Protein AF-A0A382B038-F1 (afdb_monomer_lite)

Sequence (740 aa):
ALDKLSSPEQSLIELYKKMKPGDPPTLEAAHLMLQNFFFKRERYSLSKVGRLKLNEKLILDDPLDNTVLTEEDILKTVKYLLELKGGHPNRMIDDIDHLGNRRVRSVGELLETQFRIGLVRMERTIKERMSLQDSETMMLHDIVNAKPVAGAIHEFFGSSQLSQFMDQTNPLSEITHKRRLSALGPGGLTRERAGFDVRDVHSSHYGRICPIETPEGPNIGLIASLATFGRVNEFGFIETPYLKVENGRVSKKVEYLTAIEEEKFSIAQANAVLDKKKAFVNDFITSRVGSEFSMVLKENIDYIDISPRQLVSVAAAMIPFLEHDDANRALMGSNMQRQGVPLVKPKAPLVGTGMEHQVAMDSGSCVVATRSGIVDNVDAGRVVIQADVDLSSEDSIVPANVDIYHLIKYRRSNQNTCINQRPIVKIGDRIEAGDVIADGSCTENGELALGQNINIAFMPWRGYNFEDSIMVSQRLLHEDSFTSVHIDVFDTVARDTKLGKEEITRDIPNVSEDALKNLDDSGIIAVGTSVKSHDILVGKVTPKGESQLNPEEKLLRAIFGEKAGDVRDTSLRVPQGVDGVVTDVVVFNREGVERDERTRQIEQELLARYEKDHYDEMRIVHSNLVNRILSVAEKKPLSADVLSLQGEVLASKGTKISQEVLQEIPLKSTDGIQVKDKSINLKVGTFVRNALQQMYLLENVYQDRCEKVSKGDDLPPGVIRMIKVYIAIKRKLSVGDKMA

Secondary structure (DSSP, 8-state):
---S--SHHHHHHHHHHHHSTTSPP-HHHHHHHHIIIII-TTT---HHHHHHHHHHHHT----TT--S--HHHHHHHHHHHHHHHTT-TT--PPPSSSTTT--PPPHHHHHHHHHHHHHHHHHHHHHHHHHHS-TTS--HHHH---HHHHHHHHHHHHH-TTSPPP--SSHHHHHHHHTEEESBSTTSB-TTT--SGGGS--GGGTTTB-SS---SSTTTTTEEEB-SS-EE-TTS-EEEEEEEEETTEEEEEEEEEEHHHHTTSEEE-TT--B-TTSBBSSSEEEEEETTEEEEEEGGG--EEES-GGGGS-TTGGGSTTGGGS-HHHHHHHHHHHTTPPPBSS-B--SS--S-HHHHHHHTT-SEE-SS-EEEEEE-SSEEEEEE---TT---S-PPPSEEEEEPP-SEEPTTSBEE--EE---TT-EE-TT-EEEE-TTEETTEE--B-------S--TTTT-TT-----HHHHHTTTT-EEEEEEEEEEEEEETTEE-EE-S--TT--HHHHTTB-TTSBBPTT-EE-TT-EEE-EEEEPP-----HHHHHHHHHH-----SEEE--EEPPTT--EEEEEEEEEEBTTSPPPHHHHHHHHHHHHHHHHHHHHHHHHHHHHHHHHHHHHHTTPBBSSPEEPTTS-EEE-TTPBP-HHHHHHS-GGGGGG--BS-HHHHHHHHHHHHHHHHHHHHHHHHHHHHHHHHHSPB---TTEEEEEEEEEEEEEPP-TT----

Radius of gyration: 35.58 Å; chains: 1; bounding box: 91×99×88 Å

Organism: NCBI:txid408172

InterPro domains:
  IPR007120 DNA-directed RNA polymerase, subunit 2, hybrid-binding domain [PF00562] (368-740)
  IPR007642 RNA polymerase Rpb2, domain 2 [PF04561] (7-105)
  IPR007645 RNA polymerase Rpb2, domain 3 [PF04565] (164-232)
  IPR010243 DNA-directed RNA polymerase beta subunit, bacterial-type [TIGR02013] (3-740)
  IPR014724 RNA polymerase Rpb2, OB-fold [G3DSA:2.40.50.150] (487-593)
  IPR014724 RNA polymerase Rpb2, OB-fold [G3DSA:2.40.50.150] (705-732)
  IPR015712 DNA-directed RNA polymerase, subunit 2 [PTHR20856] (251-740)
  IPR019462 DNA-directed RNA polymerase, beta subunit, external 1 domain [PF10385] (242-307)
  IPR037033 DNA-directed RNA polymerase, subunit 2, hybrid-binding domain superfamily [G3DSA:2.40.270.10] (452-486)
  IPR037034 RNA polymerase Rpb2, domain 2 superfamily [G3DSA:3.90.1110.10] (7-97)
  IPR042107 DNA-directed RNA polymerase, beta subunit, external 1 domain superfamily [G3DSA:2.30.150.10] (243-309)

pLDDT: mean 88.07, std 8.44, range [48.69, 96.62]

Foldseek 3Di:
DDDPDDDPQVVLQVVCCVVDVPDRDDSVVSVVVVCQPFPDPVRFFCQLLNVVVLCVQLVHPDDSVRGGDDPVSVVSVVVLVVCVVVVPVVHDDDDCLALVNDFADDPVNVLVVLLVVLVVVLVVQLVVVVVVDDPPPDDPVVSGDCVSNVVSNCCCCPPFPLNDAQLVQDLLSRVQNVQKDAQDGVVGDDLVRDDPVQLDDALNLFLFWAPQADDPDSCRSRMTGGAPQWDADPSRGIWGWWFFDDQQATDPDIDTDGLVRQLCFKEAEPPFDADPRRGGPDQWGFTDHRSDTDTDGSRRHTTYHPDPSSRHHLLLLFDPPSVVDDSNVSNVNSVVLSNQHFAPDFDFDPDTRVSQLVSQLVSPQFDFAQAWFFFADDDQFKTKGQHDFPPPDPDPAGPQRIDIGGWDDQDQDPVQFGKGKGAPDDHGDTDHGGATGIGITCDDRSGRGRFDDDDDDPDDDPCCPPPPHDDDDCVCLVVLRRKTKGKDKDKDFWFQDPQGTKAWALPAPPDDPVLSVQADRRQAGDAFDKDAFFRFHIWIKDFADDDPDDPVVVVVCVVVVDPPDGIHTPTDTHHHPDTFGFHDKDKAFAPPDDDDPVLVVVLVVVLVVLVVVLVVSLVSLLVVLLVQLCVLQAQFFFQAFQADPVGDGLDHGGDGRDSVSSVSDDLVRQCSGAGPDPVSRVVNNVSSVNSVVNNVVSVVVSVVSSVVSVDGDDDDPRTRMMMMIMGMDIDGDDPPDDDD

Structure (mmCIF, N/CA/C/O backbone):
data_AF-A0A382B038-F1
#
_entry.id   AF-A0A382B038-F1
#
loop_
_atom_site.group_PDB
_atom_site.id
_atom_site.type_symbol
_atom_site.label_atom_id
_atom_site.label_alt_id
_atom_site.label_comp_id
_atom_site.label_asym_id
_atom_site.label_entity_id
_atom_site.label_seq_id
_atom_site.pdbx_PDB_ins_code
_atom_site.Cartn_x
_atom_site.Cartn_y
_atom_site.Cartn_z
_atom_site.occupancy
_atom_site.B_iso_or_equiv
_atom_site.auth_seq_id
_atom_site.auth_comp_id
_atom_site.auth_asym_id
_atom_site.auth_atom_id
_atom_site.pdbx_PDB_model_num
ATOM 1 N N . ALA A 1 1 ? 46.127 15.800 -33.657 1.00 51.88 1 ALA A N 1
ATOM 2 C CA . ALA A 1 1 ? 47.289 16.529 -33.110 1.00 51.88 1 ALA A CA 1
ATOM 3 C C . ALA A 1 1 ? 47.924 15.644 -32.049 1.00 51.88 1 ALA A C 1
ATOM 5 O O . ALA A 1 1 ? 47.170 15.055 -31.286 1.00 51.88 1 ALA A O 1
ATOM 6 N N . LEU A 1 2 ? 49.251 15.488 -32.051 1.00 66.38 2 LEU A N 1
ATOM 7 C CA . LEU A 1 2 ? 49.958 14.821 -30.952 1.00 66.38 2 LEU A CA 1
ATOM 8 C C . LEU A 1 2 ? 49.808 15.665 -29.681 1.00 66.38 2 LEU A C 1
ATOM 10 O O . LEU A 1 2 ? 49.820 16.897 -29.763 1.00 66.38 2 LEU A O 1
ATOM 14 N N . ASP A 1 3 ? 49.612 15.003 -28.542 1.00 80.12 3 ASP A N 1
ATOM 15 C CA . ASP A 1 3 ? 49.552 15.673 -27.245 1.00 80.12 3 ASP A CA 1
ATOM 16 C C . ASP A 1 3 ? 50.893 16.374 -26.959 1.00 80.12 3 ASP A C 1
ATOM 18 O O . ASP A 1 3 ? 51.958 15.873 -27.322 1.00 80.12 3 ASP A O 1
ATOM 22 N N . LYS A 1 4 ? 50.836 17.573 -26.372 1.00 82.94 4 LYS A N 1
ATOM 23 C CA . LYS A 1 4 ? 52.011 18.415 -26.088 1.00 82.94 4 LYS A CA 1
ATOM 24 C C . LYS A 1 4 ? 52.687 18.048 -24.765 1.00 82.94 4 LYS A C 1
ATOM 26 O O . LYS A 1 4 ? 53.779 18.541 -24.494 1.00 82.94 4 LYS A O 1
ATOM 31 N N . LEU A 1 5 ? 52.026 17.243 -23.937 1.00 86.69 5 LEU A N 1
ATOM 32 C CA . LEU A 1 5 ? 52.517 16.807 -22.635 1.00 86.69 5 LEU A CA 1
ATOM 33 C C . LEU A 1 5 ? 53.416 15.578 -22.801 1.00 86.69 5 LEU A C 1
ATOM 35 O O . LEU A 1 5 ? 53.019 14.592 -23.415 1.00 86.69 5 LEU A O 1
ATOM 39 N N . SER A 1 6 ? 54.630 15.638 -22.250 1.00 83.56 6 SER A N 1
ATOM 40 C CA . SER A 1 6 ? 55.642 14.584 -22.420 1.00 83.56 6 SER A CA 1
ATOM 41 C C . SER A 1 6 ? 55.994 13.836 -21.133 1.00 83.56 6 SER A C 1
ATOM 43 O O . SER A 1 6 ? 56.732 12.857 -21.200 1.00 83.56 6 SER A O 1
ATOM 45 N N . SER A 1 7 ? 55.499 14.270 -19.965 1.00 89.06 7 SER A N 1
ATOM 46 C CA . SER A 1 7 ? 55.712 13.562 -18.695 1.00 89.06 7 SER A CA 1
ATOM 47 C C . SER A 1 7 ? 54.411 13.310 -17.910 1.00 89.06 7 SER A C 1
ATOM 49 O O . SER A 1 7 ? 53.470 14.114 -17.984 1.00 89.06 7 SER A O 1
ATOM 51 N N . PRO A 1 8 ? 54.342 12.217 -17.118 1.00 86.38 8 PRO A N 1
ATOM 52 C CA . PRO A 1 8 ? 53.202 11.940 -16.236 1.00 86.38 8 PRO A CA 1
ATOM 53 C C . PRO A 1 8 ? 52.951 13.066 -15.225 1.00 86.38 8 PRO A C 1
ATOM 55 O O . PRO A 1 8 ? 51.812 13.457 -14.986 1.00 86.38 8 PRO A O 1
ATOM 58 N N . GLU A 1 9 ? 54.021 13.645 -14.683 1.00 88.25 9 GLU A N 1
ATOM 59 C CA . GLU A 1 9 ? 53.978 14.756 -13.727 1.00 88.25 9 GLU A CA 1
ATOM 60 C C . GLU A 1 9 ? 53.338 16.014 -14.325 1.00 88.25 9 GLU A C 1
ATOM 62 O O . GLU A 1 9 ? 52.449 16.617 -13.720 1.00 88.25 9 GLU A O 1
ATOM 67 N N . GLN A 1 10 ? 53.737 16.381 -15.549 1.00 87.81 10 GLN A N 1
ATOM 68 C CA . GLN A 1 10 ? 53.129 17.494 -16.279 1.00 87.81 10 GLN A CA 1
ATOM 69 C C . GLN A 1 10 ? 51.644 17.231 -16.548 1.00 87.81 10 GLN A C 1
ATOM 71 O O . GLN A 1 10 ? 50.829 18.143 -16.427 1.00 87.81 10 GLN A O 1
ATOM 76 N N . SER A 1 11 ? 51.285 15.980 -16.847 1.00 89.50 11 SER A N 1
ATOM 77 C CA . SER A 1 11 ? 49.898 15.570 -17.095 1.00 89.50 11 SER A CA 1
ATOM 78 C C . SER A 1 11 ? 49.026 15.679 -15.842 1.00 89.50 11 SER A C 1
ATOM 80 O O . SER A 1 11 ? 47.908 16.190 -15.913 1.00 89.50 11 SER A O 1
ATOM 82 N N . LEU A 1 12 ? 49.547 15.277 -14.678 1.00 88.62 12 LEU A N 1
ATOM 83 C CA . LEU A 1 12 ? 48.864 15.422 -13.387 1.00 88.62 12 LEU A CA 1
ATOM 84 C C . LEU A 1 12 ? 48.658 16.893 -13.009 1.00 88.62 12 LEU A C 1
ATOM 86 O O . LEU A 1 12 ? 47.565 17.273 -12.585 1.00 88.62 12 LEU A O 1
ATOM 90 N N . ILE A 1 13 ? 49.683 17.731 -13.194 1.00 88.75 13 ILE A N 1
ATOM 91 C CA . ILE A 1 13 ? 49.594 19.178 -12.951 1.00 88.75 13 ILE A CA 1
ATOM 92 C C . ILE A 1 13 ? 48.533 19.809 -13.856 1.00 88.75 13 ILE A C 1
ATOM 94 O O . ILE A 1 13 ? 47.727 20.618 -13.393 1.00 88.75 13 ILE A O 1
ATOM 98 N N . GLU A 1 14 ? 48.511 19.441 -15.135 1.00 88.75 14 GLU A N 1
ATOM 99 C CA . GLU A 1 14 ? 47.555 19.989 -16.095 1.00 88.75 14 GLU A CA 1
ATOM 100 C C . GLU A 1 14 ? 46.116 19.540 -15.794 1.00 88.75 14 GLU A C 1
ATOM 102 O O . GLU A 1 14 ? 45.187 20.348 -15.863 1.00 88.75 14 GLU A O 1
ATOM 107 N N . LEU A 1 15 ? 45.924 18.284 -15.372 1.00 88.94 15 LEU A N 1
ATOM 108 C CA . LEU A 1 15 ? 44.636 17.790 -14.883 1.00 88.94 15 LEU A CA 1
ATOM 109 C C . LEU A 1 15 ? 44.166 18.574 -13.648 1.00 88.94 15 LEU A C 1
ATOM 111 O O . LEU A 1 15 ? 43.007 18.987 -13.590 1.00 88.94 15 LEU A O 1
ATOM 115 N N . TYR A 1 16 ? 45.057 18.821 -12.683 1.00 90.12 16 TYR A N 1
ATOM 116 C CA . TYR A 1 16 ? 44.735 19.590 -11.478 1.00 90.12 16 TYR A CA 1
ATOM 117 C C . TYR A 1 16 ? 44.312 21.023 -11.808 1.00 90.12 16 TYR A C 1
ATOM 119 O O . TYR A 1 16 ? 43.268 21.471 -11.336 1.00 90.12 16 TYR A O 1
ATOM 127 N N . LYS A 1 17 ? 45.055 21.716 -12.682 1.00 89.94 17 LYS A N 1
ATOM 128 C CA . LYS A 1 17 ? 44.706 23.073 -13.139 1.00 89.94 17 LYS A CA 1
ATOM 129 C C . LYS A 1 17 ? 43.328 23.136 -13.797 1.00 89.94 17 LYS A C 1
ATOM 131 O O . LYS A 1 17 ? 42.605 24.106 -13.593 1.00 89.94 17 LYS A O 1
ATOM 136 N N . LYS A 1 18 ? 42.959 22.116 -14.584 1.00 90.12 18 LYS A N 1
ATOM 137 C CA . LYS A 1 18 ? 41.641 22.044 -15.235 1.00 90.12 18 LYS A CA 1
ATOM 138 C C . LYS A 1 18 ? 40.506 21.818 -14.241 1.00 90.12 18 LYS A C 1
ATOM 140 O O . LYS A 1 18 ? 39.452 22.425 -14.390 1.00 90.12 18 LYS A O 1
ATOM 145 N N . MET A 1 19 ? 40.713 20.959 -13.244 1.00 89.94 19 MET A N 1
ATOM 146 C CA . MET A 1 19 ? 39.689 20.655 -12.239 1.00 89.94 19 MET A CA 1
ATOM 147 C C . MET A 1 19 ? 39.525 21.771 -11.203 1.00 89.94 19 MET A C 1
ATOM 149 O O . MET A 1 19 ? 38.419 21.992 -10.714 1.00 89.94 19 MET A O 1
ATOM 153 N N . LYS A 1 20 ? 40.613 22.469 -10.863 1.00 89.44 20 LYS A N 1
ATOM 154 C CA . LYS A 1 20 ? 40.639 23.561 -9.885 1.00 89.44 20 LYS A CA 1
ATOM 155 C C . LYS A 1 20 ? 41.299 24.810 -10.476 1.00 89.44 20 LYS A C 1
ATOM 157 O O . LYS A 1 20 ? 42.463 25.094 -10.182 1.00 89.44 20 LYS A O 1
ATOM 162 N N . PRO A 1 21 ? 40.570 25.567 -11.313 1.00 87.12 21 PRO A N 1
ATOM 163 C CA . PRO A 1 21 ? 41.099 26.788 -11.899 1.00 87.12 21 PRO A CA 1
ATOM 164 C C . PRO A 1 21 ? 41.289 27.848 -10.804 1.00 87.12 21 PRO A C 1
ATOM 166 O O . PRO A 1 21 ? 40.319 28.409 -10.304 1.00 87.12 21 PRO A O 1
ATOM 169 N N . GLY A 1 22 ? 42.541 28.111 -10.420 1.00 84.19 22 GLY A N 1
ATOM 170 C CA . GLY A 1 22 ? 42.907 29.158 -9.454 1.00 84.19 22 GLY A CA 1
ATOM 171 C C . GLY A 1 22 ? 43.809 28.694 -8.309 1.00 84.19 22 GLY A C 1
ATOM 172 O O . GLY A 1 22 ? 44.551 29.510 -7.768 1.00 84.19 22 GLY A O 1
ATOM 173 N N . ASP A 1 23 ? 43.818 27.398 -7.990 1.00 87.69 23 ASP A N 1
ATOM 174 C CA . ASP A 1 23 ? 44.696 26.852 -6.949 1.00 87.69 23 ASP A CA 1
ATOM 175 C C . ASP A 1 23 ? 46.111 26.610 -7.514 1.00 87.69 23 ASP A C 1
ATOM 177 O O . ASP A 1 23 ? 46.241 26.050 -8.610 1.00 87.69 23 ASP A O 1
ATOM 181 N N . PRO A 1 24 ? 47.191 26.972 -6.791 1.00 87.50 24 PRO A N 1
ATOM 182 C CA . PRO A 1 24 ? 48.547 26.653 -7.224 1.00 87.50 24 PRO A CA 1
ATOM 183 C C . PRO A 1 24 ? 48.732 25.123 -7.264 1.00 87.50 24 PRO A C 1
ATOM 185 O O . PRO A 1 24 ? 48.542 24.458 -6.242 1.00 87.50 24 PRO A O 1
ATOM 188 N N . PRO A 1 25 ? 49.086 24.530 -8.420 1.00 86.75 25 PRO A N 1
ATOM 189 C CA . PRO A 1 25 ? 49.206 23.084 -8.538 1.00 86.75 25 PRO A CA 1
ATOM 190 C C . PRO A 1 25 ? 50.508 22.597 -7.896 1.00 86.75 25 PRO A C 1
ATOM 192 O O . PRO A 1 25 ? 51.597 22.985 -8.317 1.00 86.75 25 PRO A O 1
ATOM 195 N N . THR A 1 26 ? 50.405 21.692 -6.924 1.00 90.75 26 THR A N 1
ATOM 196 C CA . THR A 1 26 ? 51.536 20.887 -6.440 1.00 90.75 26 THR A CA 1
ATOM 197 C C . THR A 1 26 ? 51.365 19.439 -6.890 1.00 90.75 26 THR A C 1
ATOM 199 O O . THR A 1 26 ? 50.240 18.947 -7.012 1.00 90.75 26 THR A O 1
ATOM 202 N N . LEU A 1 27 ? 52.476 18.741 -7.147 1.00 88.81 27 LEU A N 1
ATOM 203 C CA . LEU A 1 27 ? 52.441 17.345 -7.602 1.00 88.81 27 LEU A CA 1
ATOM 204 C C . LEU A 1 27 ? 51.736 16.430 -6.596 1.00 88.81 27 LEU A C 1
ATOM 206 O O . LEU A 1 27 ? 50.905 15.612 -6.982 1.00 88.81 27 LEU A O 1
ATOM 210 N N . GLU A 1 28 ? 52.008 16.615 -5.305 1.00 90.19 28 GLU A N 1
ATOM 211 C CA . GLU A 1 28 ? 51.381 15.834 -4.236 1.00 90.19 28 GLU A CA 1
ATOM 212 C C . GLU A 1 28 ? 49.866 16.052 -4.172 1.00 90.19 28 GLU A C 1
ATOM 214 O O . GLU A 1 28 ? 49.105 15.085 -4.100 1.00 90.19 28 GLU A O 1
ATOM 219 N N . ALA A 1 29 ? 49.406 17.307 -4.262 1.00 89.19 29 ALA A N 1
ATOM 220 C CA . ALA A 1 29 ? 47.978 17.613 -4.257 1.00 89.19 29 ALA A CA 1
ATOM 221 C C . ALA A 1 29 ? 47.277 17.057 -5.504 1.00 89.19 29 ALA A C 1
ATOM 223 O O . ALA A 1 29 ? 46.175 16.514 -5.397 1.00 89.19 29 ALA A O 1
ATOM 224 N N . ALA A 1 30 ? 47.923 17.142 -6.671 1.00 89.56 30 ALA A N 1
ATOM 225 C CA . ALA A 1 30 ? 47.410 16.591 -7.921 1.00 89.56 30 ALA A CA 1
ATOM 226 C C . ALA A 1 30 ? 47.276 15.063 -7.868 1.00 89.56 30 ALA A C 1
ATOM 228 O O . ALA A 1 30 ? 46.224 14.521 -8.219 1.00 89.56 30 ALA A O 1
ATOM 229 N N . HIS A 1 31 ? 48.300 14.370 -7.363 1.00 90.06 31 HIS A N 1
ATOM 230 C CA . HIS A 1 31 ? 48.274 12.920 -7.199 1.00 90.06 31 HIS A CA 1
ATOM 231 C C . HIS A 1 31 ? 47.203 12.482 -6.189 1.00 90.06 31 HIS A C 1
ATOM 233 O O . HIS A 1 31 ? 46.397 11.594 -6.472 1.00 90.06 31 HIS A O 1
ATOM 239 N N . LEU A 1 32 ? 47.133 13.144 -5.028 1.00 90.31 32 LEU A N 1
ATOM 240 C CA . LEU A 1 32 ? 46.124 12.857 -4.009 1.00 90.31 32 LEU A CA 1
ATOM 241 C C . LEU A 1 32 ? 44.698 13.096 -4.528 1.00 90.31 32 LEU A C 1
ATOM 243 O O . LEU A 1 32 ? 43.793 12.325 -4.204 1.00 90.31 32 LEU A O 1
ATOM 247 N N . MET A 1 33 ? 44.490 14.137 -5.340 1.00 90.12 33 MET A N 1
ATOM 248 C CA . MET A 1 33 ? 43.200 14.420 -5.972 1.00 90.12 33 MET A CA 1
ATOM 249 C C . MET A 1 33 ? 42.769 13.274 -6.892 1.00 90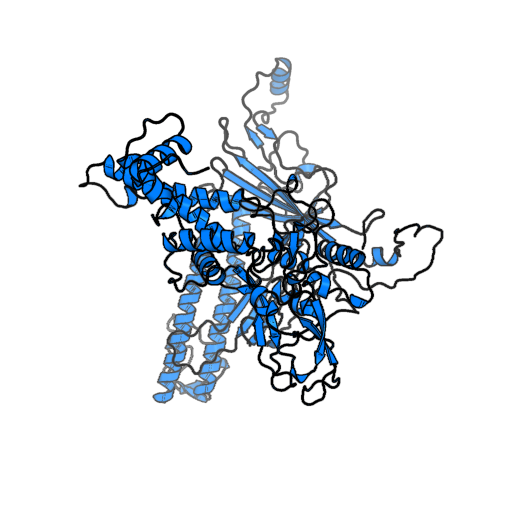.12 33 MET A C 1
ATOM 251 O O . MET A 1 33 ? 41.645 12.793 -6.758 1.00 90.12 33 MET A O 1
ATOM 255 N N . LEU A 1 34 ? 43.660 12.805 -7.773 1.00 90.00 34 LEU A N 1
ATOM 256 C CA . LEU A 1 34 ? 43.363 11.697 -8.684 1.00 90.00 34 LEU A CA 1
ATOM 257 C C . LEU A 1 34 ? 43.032 10.407 -7.916 1.00 90.00 34 LEU A C 1
ATOM 259 O O . LEU A 1 34 ? 42.024 9.760 -8.198 1.00 90.00 34 LEU A O 1
ATOM 263 N N . GLN A 1 35 ? 43.833 10.079 -6.897 1.00 90.44 35 GLN A N 1
ATOM 264 C CA . GLN A 1 35 ? 43.592 8.931 -6.016 1.00 90.44 35 GLN A CA 1
ATOM 265 C C . GLN A 1 35 ? 42.214 9.006 -5.346 1.00 90.44 35 GLN A C 1
ATOM 267 O O . GLN A 1 35 ? 41.464 8.031 -5.336 1.00 90.44 35 GLN A O 1
ATOM 272 N N . ASN A 1 36 ? 41.841 10.181 -4.835 1.00 89.69 36 ASN A N 1
ATOM 273 C CA . ASN A 1 36 ? 40.545 10.393 -4.195 1.00 89.69 36 ASN A CA 1
ATOM 274 C C . ASN A 1 36 ? 39.357 10.321 -5.172 1.00 89.69 36 ASN A C 1
ATOM 276 O O . ASN A 1 36 ? 38.249 10.059 -4.719 1.00 89.69 36 ASN A O 1
ATOM 280 N N . PHE A 1 37 ? 39.547 10.573 -6.470 1.00 89.00 37 PHE A N 1
ATOM 281 C CA . PHE A 1 37 ? 38.449 10.561 -7.441 1.00 89.00 37 PHE A CA 1
ATOM 282 C C . PHE A 1 37 ? 38.021 9.165 -7.872 1.00 89.00 37 PHE A C 1
ATOM 284 O O . PHE A 1 37 ? 36.823 8.945 -8.016 1.00 89.00 37 PHE A O 1
ATOM 291 N N . PHE A 1 38 ? 38.963 8.242 -8.079 1.00 90.75 38 PHE A N 1
ATOM 292 C CA . PHE A 1 38 ? 38.651 6.958 -8.725 1.00 90.75 38 PHE A CA 1
ATOM 293 C C . PHE A 1 38 ? 39.125 5.729 -7.947 1.00 90.75 38 PHE A C 1
ATOM 295 O O . PHE A 1 38 ? 38.506 4.670 -8.048 1.00 90.75 38 PHE A O 1
ATOM 302 N N . PHE A 1 39 ? 40.188 5.869 -7.149 1.00 90.81 39 PHE A N 1
ATOM 303 C CA . PHE A 1 39 ? 40.919 4.732 -6.579 1.00 90.81 39 PHE A CA 1
ATOM 304 C C . PHE A 1 39 ? 40.697 4.549 -5.069 1.00 90.81 39 PHE A C 1
ATOM 306 O O . PHE A 1 39 ? 40.986 3.485 -4.525 1.00 90.81 39 PHE A O 1
ATOM 313 N N . LYS A 1 40 ? 40.140 5.547 -4.367 1.00 89.50 40 LYS A N 1
ATOM 314 C CA . LYS A 1 40 ? 39.804 5.436 -2.937 1.00 89.50 40 LYS A CA 1
ATOM 315 C C . LYS A 1 40 ? 38.343 5.076 -2.687 1.00 89.50 40 LYS A C 1
ATOM 317 O O . LYS A 1 40 ? 37.436 5.858 -2.971 1.00 89.50 40 LYS A O 1
ATOM 322 N N . ARG A 1 41 ? 38.139 3.953 -1.993 1.00 87.00 41 ARG A N 1
ATOM 323 C CA . ARG A 1 41 ? 36.823 3.401 -1.618 1.00 87.00 41 ARG A CA 1
ATOM 324 C C . ARG A 1 41 ? 35.955 4.338 -0.767 1.00 87.00 41 ARG A C 1
ATOM 326 O O . ARG A 1 41 ? 34.734 4.283 -0.849 1.00 87.00 41 ARG A O 1
ATOM 333 N N . GLU A 1 42 ? 36.567 5.203 0.038 1.00 85.00 42 GLU A N 1
ATOM 334 C CA . GLU A 1 42 ? 35.853 6.175 0.886 1.00 85.00 42 GLU A CA 1
ATOM 335 C C . GLU A 1 42 ? 35.148 7.278 0.082 1.00 85.00 42 GLU A C 1
ATOM 337 O O . GLU A 1 42 ? 34.210 7.908 0.567 1.00 85.00 42 GLU A O 1
ATOM 342 N N . ARG A 1 43 ? 35.634 7.556 -1.134 1.00 85.12 43 ARG A N 1
ATOM 343 C CA . ARG A 1 43 ? 35.187 8.678 -1.972 1.00 85.12 43 ARG A CA 1
ATOM 344 C C . ARG A 1 43 ? 34.524 8.225 -3.266 1.00 85.12 43 ARG A C 1
ATOM 346 O O . ARG A 1 43 ? 33.695 8.960 -3.793 1.00 85.12 43 ARG A O 1
ATOM 353 N N . TYR A 1 44 ? 34.864 7.034 -3.748 1.00 89.94 44 TYR A N 1
ATOM 354 C CA . TYR A 1 44 ? 34.367 6.487 -4.998 1.00 89.94 44 TYR A CA 1
ATOM 355 C C . TYR A 1 44 ? 33.924 5.033 -4.828 1.00 89.94 44 TYR A C 1
ATOM 357 O O . TYR A 1 44 ? 34.615 4.219 -4.214 1.00 89.94 44 TYR A O 1
ATOM 365 N N . SER A 1 45 ? 32.762 4.701 -5.390 1.00 89.38 45 SER A N 1
ATOM 366 C CA . SER A 1 45 ? 32.267 3.329 -5.445 1.00 89.38 45 SER A CA 1
ATOM 367 C C . SER A 1 45 ? 31.387 3.130 -6.675 1.00 89.38 45 SER A C 1
ATOM 369 O O . SER A 1 45 ? 30.373 3.806 -6.829 1.00 89.38 45 SER A O 1
ATOM 371 N N . LEU A 1 46 ? 31.740 2.151 -7.509 1.00 89.75 46 LEU A N 1
ATOM 372 C CA . LEU A 1 46 ? 30.904 1.635 -8.596 1.00 89.75 46 LEU A CA 1
ATOM 373 C C . LEU A 1 46 ? 29.660 0.902 -8.081 1.00 89.75 46 LEU A C 1
ATOM 375 O O . LEU A 1 46 ? 28.725 0.675 -8.845 1.00 89.75 46 LEU A O 1
ATOM 379 N N . SER A 1 47 ? 29.640 0.514 -6.799 1.00 89.31 47 SER A N 1
ATOM 380 C CA . SER A 1 47 ? 28.799 -0.559 -6.249 1.00 89.31 47 SER A CA 1
ATOM 381 C C . SER A 1 47 ? 29.044 -1.921 -6.921 1.00 89.31 47 SER A C 1
ATOM 383 O O . SER A 1 47 ? 29.687 -2.015 -7.968 1.00 89.31 47 SER A O 1
ATOM 385 N N . LYS A 1 48 ? 28.511 -2.998 -6.330 1.00 90.62 48 LYS A N 1
ATOM 386 C CA . LYS A 1 48 ? 28.603 -4.349 -6.913 1.00 90.62 48 LYS A CA 1
ATOM 387 C C . LYS A 1 48 ? 27.963 -4.420 -8.303 1.00 90.62 48 LYS A C 1
ATOM 389 O O . LYS A 1 48 ? 28.490 -5.078 -9.189 1.00 90.62 48 LYS A O 1
ATOM 394 N N . VAL A 1 49 ? 26.868 -3.684 -8.509 1.00 91.38 49 VAL A N 1
ATOM 395 C CA . VAL A 1 49 ? 26.135 -3.646 -9.785 1.00 91.38 49 VAL A CA 1
ATOM 396 C C . VAL A 1 49 ? 26.948 -2.955 -10.876 1.00 91.38 49 VAL A C 1
ATOM 398 O O . VAL A 1 49 ? 27.006 -3.448 -11.998 1.00 91.38 49 VAL A O 1
ATOM 401 N N . GLY A 1 50 ? 27.605 -1.834 -10.560 1.00 92.06 50 GLY A N 1
ATOM 402 C CA . GLY A 1 50 ? 28.452 -1.142 -11.533 1.00 92.06 50 GLY A CA 1
ATOM 403 C C . GLY A 1 50 ? 29.650 -1.994 -11.946 1.00 92.06 50 GLY A C 1
ATOM 404 O O . GLY A 1 50 ? 29.959 -2.061 -13.132 1.00 92.06 50 GLY A O 1
ATOM 405 N N . ARG A 1 51 ? 30.266 -2.709 -10.993 1.00 94.12 51 ARG A N 1
ATOM 406 C CA . ARG A 1 51 ? 31.342 -3.668 -11.283 1.00 94.12 51 ARG A CA 1
ATOM 407 C C . ARG A 1 51 ? 30.849 -4.836 -12.144 1.00 94.12 51 ARG A C 1
ATOM 409 O O . ARG A 1 51 ? 31.485 -5.129 -13.147 1.00 94.12 51 ARG A O 1
ATOM 416 N N . LEU A 1 52 ? 29.696 -5.431 -11.823 1.00 91.00 52 LEU A N 1
ATOM 417 C CA . LEU A 1 52 ? 29.070 -6.482 -12.638 1.00 91.00 52 LEU A CA 1
ATOM 418 C C . LEU A 1 52 ? 28.882 -6.025 -14.092 1.00 91.00 52 LEU A C 1
ATOM 420 O O . LEU A 1 52 ? 29.335 -6.693 -15.015 1.00 91.00 52 LEU A O 1
ATOM 424 N N . LYS A 1 53 ? 28.286 -4.844 -14.294 1.00 91.12 53 LYS A N 1
ATOM 425 C CA . LYS A 1 53 ? 28.050 -4.279 -15.630 1.00 91.12 53 LYS A CA 1
ATOM 426 C C . LYS A 1 53 ? 29.329 -4.006 -16.400 1.00 91.12 53 LYS A C 1
ATOM 428 O O . LYS A 1 53 ? 29.403 -4.301 -17.590 1.00 91.12 53 LYS A O 1
ATOM 433 N N . LEU A 1 54 ? 30.327 -3.438 -15.730 1.00 92.94 54 LEU A N 1
ATOM 434 C CA . LEU A 1 54 ? 31.618 -3.159 -16.340 1.00 92.94 54 LEU A CA 1
ATOM 435 C C . LEU A 1 54 ? 32.298 -4.459 -16.784 1.00 92.94 54 LEU A C 1
ATOM 437 O O . LEU A 1 54 ? 32.800 -4.538 -17.906 1.00 92.94 54 LEU A O 1
ATOM 441 N N . ASN A 1 55 ? 32.230 -5.488 -15.939 1.00 92.62 55 ASN A N 1
ATOM 442 C CA . ASN A 1 55 ? 32.794 -6.795 -16.225 1.00 92.62 55 ASN A CA 1
ATOM 443 C C . ASN A 1 55 ? 32.107 -7.489 -17.398 1.00 92.62 55 ASN A C 1
ATOM 445 O O . ASN A 1 55 ? 32.790 -7.952 -18.307 1.00 92.62 55 ASN A O 1
ATOM 449 N N . GLU A 1 56 ? 30.774 -7.509 -17.427 1.00 88.38 56 GLU A N 1
ATOM 450 C CA . GLU A 1 56 ? 30.010 -8.078 -18.542 1.00 88.38 56 GLU A CA 1
ATOM 451 C C . GLU A 1 56 ? 30.298 -7.344 -19.858 1.00 88.38 56 GLU A C 1
ATOM 453 O O . GLU A 1 56 ? 30.522 -7.973 -20.892 1.00 88.38 56 GLU A O 1
ATOM 458 N N . LYS A 1 57 ? 30.338 -6.005 -19.826 1.00 88.25 57 LYS A N 1
ATOM 459 C CA . LYS A 1 57 ? 30.506 -5.176 -21.027 1.00 88.25 57 LYS A CA 1
ATOM 460 C C . LYS A 1 57 ? 31.918 -5.251 -21.611 1.00 88.25 57 LYS A C 1
ATOM 462 O O . LYS A 1 57 ? 32.085 -5.311 -22.833 1.00 88.25 57 LYS A O 1
ATOM 467 N N . LEU A 1 58 ? 32.935 -5.215 -20.750 1.00 90.31 58 LEU A N 1
ATOM 468 C CA . LEU A 1 58 ? 34.347 -5.217 -21.146 1.00 90.31 58 LEU A CA 1
ATOM 469 C C . LEU A 1 58 ? 34.975 -6.614 -21.150 1.00 90.31 58 LEU A C 1
ATOM 471 O O . LEU A 1 58 ? 36.129 -6.744 -21.563 1.00 90.31 58 LEU A O 1
ATOM 475 N N . ILE A 1 59 ? 34.218 -7.640 -20.746 1.00 88.62 59 ILE A N 1
ATOM 476 C CA . ILE A 1 59 ? 34.671 -9.028 -20.614 1.00 88.62 59 ILE A CA 1
ATOM 477 C C . ILE A 1 59 ? 35.889 -9.073 -19.671 1.00 88.62 59 ILE A C 1
ATOM 479 O O . ILE A 1 59 ? 37.013 -9.405 -20.058 1.00 88.62 59 ILE A O 1
ATOM 483 N N . LEU A 1 60 ? 35.665 -8.627 -18.433 1.00 90.62 60 LEU A N 1
ATOM 484 C CA . LEU A 1 60 ? 36.625 -8.673 -17.324 1.00 90.62 60 LEU A CA 1
ATOM 485 C C . LEU A 1 60 ? 36.213 -9.750 -16.317 1.00 90.62 60 LEU A C 1
ATOM 487 O O . LEU A 1 60 ? 35.025 -9.997 -16.129 1.00 90.62 60 LEU A O 1
ATOM 491 N N . ASP A 1 61 ? 37.200 -10.331 -15.637 1.00 90.62 61 ASP A N 1
ATOM 492 C CA . ASP A 1 61 ? 37.019 -11.354 -14.593 1.00 90.62 61 ASP A CA 1
ATOM 493 C C . ASP A 1 61 ? 37.394 -10.809 -13.199 1.00 90.62 61 ASP A C 1
ATOM 495 O O . ASP A 1 61 ? 37.965 -11.493 -12.352 1.00 90.62 61 ASP A O 1
ATOM 499 N N . ASP A 1 62 ? 37.135 -9.518 -12.972 1.00 89.75 62 ASP A N 1
ATOM 500 C CA . ASP A 1 62 ? 37.427 -8.871 -11.693 1.00 89.75 62 ASP A CA 1
ATOM 501 C C . ASP A 1 62 ? 36.388 -9.244 -10.620 1.00 89.75 62 ASP A C 1
ATOM 503 O O . ASP A 1 62 ? 35.185 -9.240 -10.898 1.00 89.75 62 ASP A O 1
ATOM 507 N N . PRO A 1 63 ? 36.787 -9.467 -9.354 1.00 92.50 63 PRO A N 1
ATOM 508 C CA . PRO A 1 63 ? 35.838 -9.726 -8.276 1.00 92.50 63 PRO A CA 1
ATOM 509 C C . PRO A 1 63 ? 34.826 -8.586 -8.090 1.00 92.50 63 PRO A C 1
ATOM 511 O O . PRO A 1 63 ? 35.192 -7.409 -8.054 1.00 92.50 63 PRO A O 1
ATOM 514 N N . LEU A 1 64 ? 33.552 -8.927 -7.860 1.00 90.69 64 LEU A N 1
ATOM 515 C CA . LEU A 1 64 ? 32.470 -7.947 -7.658 1.00 90.69 64 LEU A CA 1
ATOM 516 C C . LEU A 1 64 ? 32.665 -7.042 -6.428 1.00 90.69 64 LEU A C 1
ATOM 518 O O . LEU A 1 64 ? 32.074 -5.964 -6.348 1.00 90.69 64 LEU A O 1
ATOM 522 N N . ASP A 1 65 ? 33.494 -7.463 -5.471 1.00 91.81 65 ASP A N 1
ATOM 523 C CA . ASP A 1 65 ? 33.831 -6.673 -4.284 1.00 91.81 65 ASP A CA 1
ATOM 524 C C . ASP A 1 65 ? 34.832 -5.543 -4.579 1.00 91.81 65 ASP A C 1
ATOM 526 O O . ASP A 1 65 ? 34.962 -4.608 -3.778 1.00 91.81 65 ASP A O 1
ATOM 530 N N . ASN A 1 66 ? 35.506 -5.576 -5.735 1.00 91.00 66 ASN A N 1
ATOM 531 C CA . ASN A 1 66 ? 36.359 -4.483 -6.179 1.00 91.00 66 ASN A CA 1
ATOM 532 C C . ASN A 1 66 ? 35.508 -3.329 -6.734 1.00 91.00 66 ASN A C 1
ATOM 534 O O . ASN A 1 66 ? 35.221 -3.239 -7.926 1.00 91.00 66 ASN A O 1
ATOM 538 N N . THR A 1 67 ? 35.075 -2.424 -5.855 1.00 90.75 67 THR A N 1
ATOM 539 C CA . THR A 1 67 ? 34.168 -1.328 -6.232 1.00 90.75 67 THR A CA 1
ATOM 540 C C . THR A 1 67 ? 34.868 -0.045 -6.686 1.00 90.75 67 THR A C 1
ATOM 542 O O . THR A 1 67 ? 34.186 0.954 -6.891 1.00 90.75 67 THR A O 1
ATOM 545 N N . VAL A 1 68 ? 36.197 -0.010 -6.779 1.00 93.81 68 VAL A N 1
ATOM 546 C CA . VAL A 1 68 ? 36.947 1.150 -7.302 1.00 93.81 68 VAL A CA 1
ATOM 547 C C . VAL A 1 68 ? 37.342 0.896 -8.750 1.00 93.81 68 VAL A C 1
ATOM 549 O O . VAL A 1 68 ? 37.372 -0.260 -9.156 1.00 93.81 68 VAL A O 1
ATOM 552 N N . LEU A 1 69 ? 37.617 1.941 -9.533 1.00 93.88 69 LEU A N 1
ATOM 553 C CA . LEU A 1 69 ? 38.126 1.759 -10.897 1.00 93.88 69 LEU A CA 1
ATOM 554 C C . LEU A 1 69 ? 39.570 1.248 -10.867 1.00 93.88 69 LEU A C 1
ATOM 556 O O . LEU A 1 69 ? 40.349 1.637 -9.999 1.00 93.88 69 LEU A O 1
ATOM 560 N N . THR A 1 70 ? 39.932 0.414 -11.836 1.00 92.19 70 THR A N 1
ATOM 561 C CA . THR A 1 70 ? 41.307 -0.036 -12.077 1.00 92.19 70 THR A CA 1
ATOM 562 C C . THR A 1 70 ? 41.879 0.639 -13.324 1.00 92.19 70 THR A C 1
ATOM 564 O O . THR A 1 70 ? 41.156 1.181 -14.162 1.00 92.19 70 THR A O 1
ATOM 567 N N . GLU A 1 71 ? 43.201 0.628 -13.470 1.00 91.19 71 GLU A N 1
ATOM 568 C CA . GLU A 1 71 ? 43.841 1.132 -14.692 1.00 91.19 71 GLU A CA 1
ATOM 569 C C . GLU A 1 71 ? 43.447 0.295 -15.922 1.00 91.19 71 GLU A C 1
ATOM 571 O O . GLU A 1 71 ? 43.260 0.838 -17.014 1.00 91.19 71 GLU A O 1
ATOM 576 N N . GLU A 1 72 ? 43.245 -1.016 -15.736 1.00 92.25 72 GLU A N 1
ATOM 577 C CA . GLU A 1 72 ? 42.779 -1.923 -16.787 1.00 92.25 72 GLU A CA 1
ATOM 578 C C . GLU A 1 72 ? 41.365 -1.564 -17.265 1.00 92.25 72 GLU A C 1
ATOM 580 O O . GLU A 1 72 ? 41.130 -1.540 -18.477 1.00 92.25 72 GLU A O 1
ATOM 585 N N . ASP A 1 73 ? 40.457 -1.201 -16.348 1.00 93.94 73 ASP A N 1
ATOM 586 C CA . ASP A 1 73 ? 39.102 -0.742 -16.683 1.00 93.94 73 ASP A CA 1
ATOM 587 C C . ASP A 1 73 ? 39.150 0.431 -17.670 1.00 93.94 73 ASP A C 1
ATOM 589 O O . ASP A 1 73 ? 38.449 0.446 -18.688 1.00 93.94 73 ASP A O 1
ATOM 593 N N . ILE A 1 74 ? 40.010 1.415 -17.389 1.00 93.19 74 ILE A N 1
ATOM 594 C CA . ILE A 1 74 ? 40.151 2.630 -18.197 1.00 93.19 74 ILE A CA 1
ATOM 595 C C . ILE A 1 74 ? 40.705 2.276 -19.580 1.00 93.19 74 ILE A C 1
ATOM 597 O O . ILE A 1 74 ? 40.147 2.696 -20.598 1.00 93.19 74 ILE A O 1
ATOM 601 N N . LEU A 1 75 ? 41.767 1.467 -19.639 1.00 94.31 75 LEU A N 1
ATOM 602 C CA . LEU A 1 75 ? 42.382 1.053 -20.901 1.00 94.31 75 LEU A CA 1
ATOM 603 C C . LEU A 1 75 ? 41.416 0.242 -21.774 1.00 94.31 75 LEU A C 1
ATOM 605 O O . LEU A 1 75 ? 41.295 0.519 -22.972 1.00 94.31 75 LEU A O 1
ATOM 609 N N . LYS A 1 76 ? 40.687 -0.722 -21.195 1.00 93.44 76 LYS A N 1
ATOM 610 C CA . LYS A 1 76 ? 39.682 -1.503 -21.933 1.00 93.44 76 LYS A CA 1
ATOM 611 C C . LYS A 1 76 ? 38.500 -0.653 -22.373 1.00 93.44 76 LYS A C 1
ATOM 613 O O . LYS A 1 76 ? 38.018 -0.856 -23.484 1.00 93.44 76 LYS A O 1
ATOM 618 N N . THR A 1 77 ? 38.082 0.328 -21.576 1.00 94.12 77 THR A N 1
ATOM 619 C CA . THR A 1 77 ? 37.034 1.279 -21.973 1.00 94.12 77 THR A CA 1
ATOM 620 C C . THR A 1 77 ? 37.464 2.088 -23.198 1.00 94.12 77 THR A C 1
ATOM 622 O O . THR A 1 77 ? 36.720 2.176 -24.175 1.00 94.12 77 THR A O 1
ATOM 625 N N . VAL A 1 78 ? 38.689 2.630 -23.203 1.00 94.56 78 VAL A N 1
ATOM 626 C CA . VAL A 1 78 ? 39.226 3.365 -24.363 1.00 94.56 78 VAL A CA 1
ATOM 627 C C . VAL A 1 78 ? 39.327 2.453 -25.586 1.00 94.56 78 VAL A C 1
ATOM 629 O O . VAL A 1 78 ? 38.919 2.849 -26.679 1.00 94.56 78 VAL A O 1
ATOM 632 N N . LYS A 1 79 ? 39.808 1.216 -25.413 1.00 93.31 79 LYS A N 1
ATOM 633 C CA . LYS A 1 79 ? 39.857 0.221 -26.491 1.00 93.31 79 LYS A CA 1
ATOM 634 C C . LYS A 1 79 ? 38.462 -0.082 -27.049 1.00 93.31 79 LYS A C 1
ATOM 636 O O . LYS A 1 79 ? 38.293 -0.041 -28.263 1.00 93.31 79 LYS A O 1
ATOM 641 N N . TYR A 1 80 ? 37.467 -0.310 -26.189 1.00 92.69 80 TYR A N 1
ATOM 642 C CA . TYR A 1 80 ? 36.076 -0.542 -26.590 1.00 92.69 80 TYR A CA 1
ATOM 643 C C . TYR A 1 80 ? 35.538 0.630 -27.421 1.00 92.69 80 TYR A C 1
ATOM 645 O O . TYR A 1 80 ? 34.942 0.417 -28.473 1.00 92.69 80 TYR A O 1
ATOM 653 N N . LEU A 1 81 ? 35.785 1.874 -26.994 1.00 93.56 81 LEU A N 1
ATOM 654 C CA . LEU A 1 81 ? 35.351 3.072 -27.721 1.00 93.56 81 LEU A CA 1
ATOM 655 C C . LEU A 1 81 ? 36.012 3.201 -29.101 1.00 93.56 81 LEU A C 1
ATOM 657 O O . LEU A 1 81 ? 35.349 3.580 -30.068 1.00 93.56 81 LEU A O 1
ATOM 661 N N . LEU A 1 82 ? 37.305 2.880 -29.211 1.00 93.12 82 LEU A N 1
ATOM 662 C CA . LEU A 1 82 ? 38.012 2.873 -30.494 1.00 93.12 82 LEU A CA 1
ATOM 663 C C . LEU A 1 82 ? 37.485 1.771 -31.423 1.00 93.12 82 LEU A C 1
ATOM 665 O O . LEU A 1 82 ? 37.280 2.036 -32.606 1.00 93.12 82 LEU A O 1
ATOM 669 N N . GLU A 1 83 ? 37.220 0.572 -30.898 1.00 92.69 83 GLU A N 1
ATOM 670 C CA . GLU A 1 83 ? 36.630 -0.540 -31.656 1.00 92.69 83 GLU A CA 1
ATOM 671 C C . GLU A 1 83 ? 35.212 -0.211 -32.144 1.00 92.69 83 GLU A C 1
ATOM 673 O O . GLU A 1 83 ? 34.879 -0.481 -33.299 1.00 92.69 83 GLU A O 1
ATOM 678 N N . LEU A 1 84 ? 34.400 0.421 -31.290 1.00 92.38 84 LEU A N 1
ATOM 679 C CA . LEU A 1 84 ? 33.054 0.886 -31.626 1.00 92.38 84 LEU A CA 1
ATOM 680 C C . LEU A 1 84 ? 33.103 1.924 -32.752 1.00 92.38 84 LEU A C 1
ATOM 682 O O . LEU A 1 84 ? 32.383 1.806 -33.740 1.00 92.38 84 LEU A O 1
ATOM 686 N N . LYS A 1 85 ? 34.006 2.908 -32.650 1.00 91.25 85 LYS A N 1
ATOM 687 C CA . LYS A 1 85 ? 34.227 3.899 -33.712 1.00 91.25 85 LYS A CA 1
ATOM 688 C C . LYS A 1 85 ? 34.735 3.257 -35.008 1.00 91.25 85 LYS A C 1
ATOM 690 O O . LYS A 1 85 ? 34.419 3.745 -36.089 1.00 91.25 85 LYS A O 1
ATOM 695 N N . GLY A 1 86 ? 35.522 2.188 -34.898 1.00 90.44 86 GLY A N 1
ATOM 696 C CA . GLY A 1 86 ? 36.014 1.397 -36.025 1.00 90.44 86 GLY A CA 1
ATOM 697 C C . GLY A 1 86 ? 34.952 0.521 -36.700 1.00 90.44 86 GLY A C 1
ATOM 698 O O . GLY A 1 86 ? 35.252 -0.069 -37.733 1.00 90.44 86 GLY A O 1
ATOM 699 N N . GLY A 1 87 ? 33.734 0.436 -36.151 1.00 88.31 87 GLY A N 1
ATOM 700 C CA . GLY A 1 87 ? 32.640 -0.355 -36.718 1.00 88.31 87 GLY A CA 1
ATOM 701 C C . GLY A 1 87 ? 32.815 -1.865 -36.546 1.00 88.31 87 GLY A C 1
ATOM 702 O O . GLY A 1 87 ? 32.355 -2.633 -37.389 1.00 88.31 87 GLY A O 1
ATOM 703 N N . HIS A 1 88 ? 33.506 -2.313 -35.491 1.00 86.88 88 HIS A N 1
ATOM 704 C CA . HIS A 1 88 ? 33.644 -3.744 -35.220 1.00 86.88 88 HIS A CA 1
ATOM 705 C C . HIS A 1 88 ? 32.267 -4.413 -35.032 1.00 86.88 88 HIS A C 1
ATOM 707 O O . HIS A 1 88 ? 31.480 -3.941 -34.213 1.00 86.88 88 HIS A O 1
ATOM 713 N N . PRO A 1 89 ? 31.991 -5.557 -35.692 1.00 79.38 89 PRO A N 1
ATOM 714 C CA . PRO A 1 89 ? 30.658 -6.173 -35.719 1.00 79.38 89 PRO A CA 1
ATOM 715 C C . PRO A 1 89 ? 30.159 -6.646 -34.347 1.00 79.38 89 PRO A C 1
ATOM 717 O O . PRO A 1 89 ? 28.959 -6.730 -34.123 1.00 79.38 89 PRO A O 1
ATOM 720 N N . ASN A 1 90 ? 31.070 -6.913 -33.407 1.00 77.75 90 ASN A N 1
ATOM 721 C CA . ASN A 1 90 ? 30.731 -7.375 -32.058 1.00 77.75 90 ASN A CA 1
ATOM 722 C C . ASN A 1 90 ? 30.504 -6.221 -31.065 1.00 77.75 90 ASN A C 1
ATOM 724 O O . ASN A 1 90 ? 30.340 -6.464 -29.869 1.00 77.75 90 ASN A O 1
ATOM 728 N N . ARG A 1 91 ? 30.583 -4.962 -31.514 1.00 82.75 91 ARG A N 1
ATOM 729 C CA . ARG A 1 91 ? 30.438 -3.777 -30.665 1.00 82.75 91 ARG A CA 1
ATOM 730 C C . ARG A 1 91 ? 29.238 -2.975 -31.138 1.00 82.75 91 ARG A C 1
ATOM 732 O O . ARG A 1 91 ? 29.206 -2.507 -32.269 1.00 82.75 91 ARG A O 1
ATOM 739 N N . MET A 1 92 ? 28.271 -2.796 -30.246 1.00 83.81 92 MET A N 1
ATOM 740 C CA . MET A 1 92 ? 27.057 -2.031 -30.516 1.00 83.81 92 MET A CA 1
ATOM 741 C C . MET A 1 92 ? 26.927 -0.871 -29.531 1.00 83.81 92 MET A C 1
ATOM 743 O O . MET A 1 92 ? 27.508 -0.892 -28.436 1.00 83.81 92 MET A O 1
ATOM 747 N N . ILE A 1 93 ? 26.203 0.155 -29.977 1.00 88.38 93 ILE A N 1
ATOM 748 C CA . ILE A 1 93 ? 25.774 1.276 -29.141 1.00 88.38 93 ILE A CA 1
ATOM 749 C C . ILE A 1 93 ? 24.676 0.755 -28.216 1.00 88.38 93 ILE A C 1
ATOM 751 O O . ILE A 1 93 ? 23.819 -0.010 -28.652 1.00 88.38 93 ILE A O 1
ATOM 755 N N . ASP A 1 94 ? 24.732 1.147 -26.947 1.00 88.50 94 ASP A N 1
ATOM 756 C CA . ASP A 1 94 ? 23.737 0.738 -25.962 1.00 88.50 94 ASP A CA 1
ATOM 757 C C . ASP A 1 94 ? 22.466 1.576 -26.076 1.00 88.50 94 ASP A C 1
ATOM 759 O O . ASP A 1 94 ? 22.528 2.798 -26.232 1.00 88.50 94 ASP A O 1
ATOM 763 N N . ASP A 1 95 ? 21.324 0.912 -25.928 1.00 89.19 95 ASP A N 1
ATOM 764 C CA . ASP A 1 95 ? 20.030 1.563 -25.769 1.00 89.19 95 ASP A CA 1
ATOM 765 C C . ASP A 1 95 ? 19.790 1.897 -24.287 1.00 89.19 95 ASP A C 1
ATOM 767 O O . ASP A 1 95 ? 19.760 1.015 -23.424 1.00 89.19 95 ASP A O 1
ATOM 771 N N . ILE A 1 96 ? 19.639 3.184 -23.975 1.00 88.81 96 ILE A N 1
ATOM 772 C CA . ILE A 1 96 ? 19.402 3.674 -22.610 1.00 88.81 96 ILE A CA 1
ATOM 773 C C . ILE A 1 96 ? 18.012 3.295 -22.068 1.00 88.81 96 ILE A C 1
ATOM 775 O O . ILE A 1 96 ? 17.810 3.265 -20.847 1.00 88.81 96 ILE A O 1
ATOM 779 N N . ASP A 1 97 ? 17.056 3.002 -22.948 1.00 89.75 97 ASP A N 1
ATOM 780 C CA . ASP A 1 97 ? 15.669 2.709 -22.593 1.00 89.75 97 ASP A CA 1
ATOM 781 C C . ASP A 1 97 ? 15.444 1.223 -22.294 1.00 89.75 97 ASP A C 1
ATOM 783 O O . ASP A 1 97 ? 14.516 0.869 -21.562 1.00 89.75 97 ASP A O 1
ATOM 787 N N . HIS A 1 98 ? 16.364 0.362 -22.734 1.00 92.56 98 HIS A N 1
ATOM 788 C CA . HIS A 1 98 ? 16.355 -1.057 -22.411 1.00 92.56 98 HIS A CA 1
ATOM 789 C C . HIS A 1 98 ? 16.419 -1.296 -20.889 1.00 92.56 98 HIS A C 1
ATOM 791 O O . HIS A 1 98 ? 17.310 -0.797 -20.193 1.00 92.56 98 HIS A O 1
ATOM 797 N N . LEU A 1 99 ? 15.528 -2.139 -20.346 1.00 92.88 99 LEU A N 1
ATOM 798 C CA . LEU A 1 99 ? 15.489 -2.441 -18.902 1.00 92.88 99 LEU A CA 1
ATOM 799 C C . LEU A 1 99 ? 16.733 -3.165 -18.374 1.00 92.88 99 LEU A C 1
ATOM 801 O O . LEU A 1 99 ? 16.933 -3.250 -17.168 1.00 92.88 99 LEU A O 1
ATOM 805 N N . GLY A 1 100 ? 17.607 -3.651 -19.252 1.00 91.31 100 GLY A N 1
ATOM 806 C CA . GLY A 1 100 ? 18.943 -4.099 -18.867 1.00 91.31 100 GLY A CA 1
ATOM 807 C C . GLY A 1 100 ? 19.856 -2.967 -18.384 1.00 91.31 100 GLY A C 1
ATOM 808 O O . GLY A 1 100 ? 20.767 -3.216 -17.595 1.00 91.31 100 GLY A O 1
ATOM 809 N N . ASN A 1 101 ? 19.610 -1.735 -18.829 1.00 91.81 101 ASN A N 1
ATOM 810 C CA . ASN A 1 101 ? 20.417 -0.548 -18.534 1.00 91.81 101 ASN A CA 1
ATOM 811 C C . ASN A 1 101 ? 19.754 0.379 -17.506 1.00 91.81 101 ASN A C 1
ATOM 813 O O . ASN A 1 101 ? 20.369 1.330 -17.024 1.00 91.81 101 ASN A O 1
ATOM 817 N N . ARG A 1 102 ? 18.521 0.057 -17.106 1.00 92.44 102 ARG A N 1
ATOM 818 C CA . ARG A 1 102 ? 17.772 0.730 -16.047 1.00 92.44 102 ARG A CA 1
ATOM 819 C C . ARG A 1 102 ? 17.606 -0.215 -14.863 1.00 92.44 102 ARG A C 1
ATOM 821 O O . ARG A 1 102 ? 17.349 -1.399 -15.032 1.00 92.44 102 ARG A O 1
ATOM 828 N N . ARG A 1 103 ? 17.728 0.306 -13.644 1.00 93.19 103 ARG A N 1
ATOM 829 C CA . ARG A 1 103 ? 17.484 -0.466 -12.418 1.00 93.19 103 ARG A CA 1
ATOM 830 C C . ARG A 1 103 ? 16.499 0.248 -11.516 1.00 93.19 103 ARG A C 1
ATOM 832 O O . ARG A 1 103 ? 16.490 1.476 -11.432 1.00 93.19 103 ARG A O 1
ATOM 839 N N . VAL A 1 104 ? 15.714 -0.537 -10.800 1.00 94.44 104 VAL A N 1
ATOM 840 C CA . VAL A 1 104 ? 14.838 -0.072 -9.735 1.00 94.44 104 VAL A CA 1
ATOM 841 C C . VAL A 1 104 ? 15.663 0.050 -8.459 1.00 94.44 104 VAL A C 1
ATOM 843 O O . VAL A 1 104 ? 16.358 -0.883 -8.060 1.00 94.44 104 VAL A O 1
ATOM 846 N N . ARG A 1 105 ? 15.589 1.213 -7.810 1.00 92.62 105 ARG A N 1
ATOM 847 C CA . ARG A 1 105 ? 16.148 1.422 -6.470 1.00 92.62 105 ARG A CA 1
ATOM 848 C C . ARG A 1 105 ? 15.014 1.299 -5.465 1.00 92.62 105 ARG A C 1
ATOM 850 O O . ARG A 1 105 ? 14.034 2.036 -5.552 1.00 92.62 105 ARG A O 1
ATOM 857 N N . SER A 1 106 ? 15.132 0.356 -4.540 1.00 91.06 106 SER A N 1
ATOM 858 C CA . SER A 1 106 ? 14.128 0.151 -3.497 1.00 91.06 106 SER A CA 1
ATOM 859 C C . SER A 1 106 ? 14.262 1.196 -2.385 1.00 91.06 106 SER A C 1
ATOM 861 O O . SER A 1 106 ? 15.288 1.870 -2.250 1.00 91.06 106 SER A O 1
ATOM 863 N N . VAL A 1 107 ? 13.230 1.308 -1.544 1.00 92.06 107 VAL A N 1
ATOM 864 C CA . VAL A 1 107 ? 13.248 2.206 -0.376 1.00 92.06 107 VAL A CA 1
ATOM 865 C C . VAL A 1 107 ? 14.437 1.927 0.549 1.00 92.06 107 VAL A C 1
ATOM 867 O O . VAL A 1 107 ? 15.031 2.868 1.068 1.00 92.06 107 VAL A O 1
ATOM 870 N N . GLY A 1 108 ? 14.831 0.657 0.700 1.00 91.88 108 GLY A N 1
ATOM 871 C CA . GLY A 1 108 ? 15.960 0.257 1.539 1.00 91.88 108 GLY A CA 1
ATOM 872 C C . GLY A 1 108 ? 17.286 0.842 1.057 1.00 91.88 108 GLY A C 1
ATOM 873 O O . GLY A 1 108 ? 18.026 1.407 1.854 1.00 91.88 108 GLY A O 1
ATOM 874 N N . GLU A 1 109 ? 17.555 0.795 -0.249 1.00 90.31 109 GLU A N 1
ATOM 875 C CA . GLU A 1 109 ? 18.792 1.336 -0.830 1.00 90.31 109 GLU A CA 1
ATOM 876 C C . GLU A 1 109 ? 18.849 2.874 -0.759 1.00 90.31 109 GLU A C 1
ATOM 878 O O . GLU A 1 109 ? 19.894 3.481 -0.491 1.00 90.31 109 GLU A O 1
ATOM 883 N N . LEU A 1 110 ? 17.708 3.531 -0.990 1.00 91.31 110 LEU A N 1
ATOM 884 C CA . LEU A 1 110 ? 17.601 4.985 -0.870 1.00 91.31 110 LEU A CA 1
ATOM 885 C C . LEU A 1 110 ? 17.812 5.434 0.580 1.00 91.31 110 LEU A C 1
ATOM 887 O O . LEU A 1 110 ? 18.563 6.383 0.826 1.00 91.31 110 LEU A O 1
ATOM 891 N N . LEU A 1 111 ? 17.210 4.719 1.534 1.00 92.31 111 LEU A N 1
ATOM 892 C CA . LEU A 1 111 ? 17.390 4.967 2.958 1.00 92.31 111 LEU A CA 1
ATOM 893 C C . LEU A 1 111 ? 18.832 4.695 3.391 1.00 92.31 111 LEU A C 1
ATOM 895 O O . LEU A 1 111 ? 19.393 5.511 4.112 1.00 92.31 111 LEU A O 1
ATOM 899 N N . GLU A 1 112 ? 19.465 3.619 2.913 1.00 91.81 112 GLU A N 1
ATOM 900 C CA . GLU A 1 112 ? 20.876 3.321 3.189 1.00 91.81 112 GLU A CA 1
ATOM 901 C C . GLU A 1 112 ? 21.778 4.481 2.750 1.00 91.81 112 GLU A C 1
ATOM 903 O O . GLU A 1 112 ? 22.681 4.891 3.481 1.00 91.81 112 GLU A O 1
ATOM 908 N N . THR A 1 113 ? 21.503 5.065 1.580 1.00 89.50 113 THR A N 1
ATOM 909 C CA . THR A 1 113 ? 22.251 6.222 1.070 1.00 89.50 113 THR A CA 1
ATOM 910 C C . THR A 1 113 ? 22.120 7.424 2.014 1.00 89.50 113 THR A C 1
ATOM 912 O O . THR A 1 113 ? 23.126 8.039 2.372 1.00 89.50 113 THR A O 1
ATOM 915 N N . GLN A 1 114 ? 20.902 7.745 2.461 1.00 91.06 114 GLN A N 1
ATOM 916 C CA . GLN A 1 114 ? 20.666 8.855 3.396 1.00 91.06 114 GLN A CA 1
ATOM 917 C C . GLN A 1 114 ? 21.248 8.581 4.783 1.00 91.06 114 GLN A C 1
ATOM 919 O O . GLN A 1 114 ? 21.871 9.454 5.391 1.00 91.06 114 GLN A O 1
ATOM 924 N N . PHE A 1 115 ? 21.126 7.345 5.256 1.00 93.62 115 PHE A N 1
ATOM 925 C CA . PHE A 1 115 ? 21.704 6.896 6.512 1.00 93.62 115 PHE A CA 1
ATOM 926 C C . PHE A 1 115 ? 23.229 7.016 6.486 1.00 93.62 115 PHE A C 1
ATOM 928 O O . PHE A 1 115 ? 23.822 7.552 7.420 1.00 93.62 115 PHE A O 1
ATOM 935 N N . ARG A 1 116 ? 23.871 6.623 5.379 1.00 91.50 116 ARG A N 1
ATOM 936 C CA . ARG A 1 116 ? 25.315 6.780 5.165 1.00 91.50 116 ARG A CA 1
ATOM 937 C C . ARG A 1 116 ? 25.740 8.246 5.199 1.00 91.50 116 ARG A C 1
ATOM 939 O O . ARG A 1 116 ? 26.742 8.562 5.832 1.00 91.50 116 ARG A O 1
ATOM 946 N N . ILE A 1 117 ? 24.979 9.152 4.581 1.00 89.81 117 ILE A N 1
ATOM 947 C CA . ILE A 1 117 ? 25.236 10.601 4.667 1.00 89.81 117 ILE A CA 1
ATOM 948 C C . ILE A 1 117 ? 25.158 11.073 6.127 1.00 89.81 117 ILE A C 1
ATOM 950 O O . ILE A 1 117 ? 26.033 11.815 6.582 1.00 89.81 117 ILE A O 1
ATOM 954 N N . GLY A 1 118 ? 24.151 10.615 6.876 1.00 93.75 118 GLY A N 1
ATOM 955 C CA . GLY A 1 118 ? 24.014 10.878 8.309 1.00 93.75 118 GLY A CA 1
ATOM 956 C C . GLY A 1 118 ? 25.211 10.374 9.122 1.00 93.75 118 GLY A C 1
ATOM 957 O O . GLY A 1 118 ? 25.748 11.114 9.947 1.00 93.75 118 GLY A O 1
ATOM 958 N N . LEU A 1 119 ? 25.679 9.155 8.842 1.00 93.25 119 LEU A N 1
ATOM 959 C CA . LEU A 1 119 ? 26.848 8.559 9.491 1.00 93.25 119 LEU A CA 1
ATOM 960 C C . LEU A 1 119 ? 28.140 9.311 9.173 1.00 93.25 119 LEU A C 1
ATOM 962 O O . LEU A 1 119 ? 28.910 9.566 10.088 1.00 93.25 119 LEU A O 1
ATOM 966 N N . VAL A 1 120 ? 28.368 9.728 7.925 1.00 91.00 120 VAL A N 1
ATOM 967 C CA . VAL A 1 120 ? 29.560 10.514 7.550 1.00 91.00 120 VAL A CA 1
ATOM 968 C C . VAL A 1 120 ? 29.569 11.873 8.260 1.00 91.00 120 VAL A C 1
ATOM 970 O O . VAL A 1 120 ? 30.619 12.347 8.699 1.00 91.00 120 VAL A O 1
ATOM 973 N N . ARG A 1 121 ? 28.399 12.508 8.428 1.00 91.56 121 ARG A N 1
ATOM 974 C CA . ARG A 1 121 ? 28.270 13.738 9.231 1.00 91.56 121 ARG A CA 1
ATOM 975 C C . ARG A 1 121 ? 28.597 13.474 10.701 1.00 91.56 121 ARG A C 1
ATOM 977 O O . ARG A 1 121 ? 29.354 14.236 11.294 1.00 91.56 121 ARG A O 1
ATOM 984 N N . MET A 1 122 ? 28.060 12.392 11.263 1.00 92.81 122 MET A N 1
ATOM 985 C CA . MET A 1 122 ? 28.331 11.979 12.640 1.00 92.81 122 MET A CA 1
ATOM 986 C C . MET A 1 122 ? 29.819 11.664 12.851 1.00 92.81 122 MET A C 1
ATOM 988 O O . MET A 1 122 ? 30.410 12.168 13.798 1.00 92.81 122 MET A O 1
ATOM 992 N N . GLU A 1 123 ? 30.447 10.915 11.944 1.00 91.25 123 GLU A N 1
ATOM 993 C CA . GLU A 1 123 ? 31.875 10.584 11.958 1.00 91.25 123 GLU A CA 1
ATOM 994 C C . GLU A 1 123 ? 32.741 11.847 11.982 1.00 91.25 123 GLU A C 1
ATOM 996 O O . GLU A 1 123 ? 33.687 11.945 12.764 1.00 91.25 123 GLU A O 1
ATOM 1001 N N . ARG A 1 124 ? 32.395 12.849 11.166 1.00 88.88 124 ARG A N 1
ATOM 1002 C CA . ARG A 1 124 ? 33.086 14.140 11.164 1.00 88.88 124 ARG A CA 1
ATOM 1003 C C . ARG A 1 124 ? 32.962 14.850 12.514 1.00 88.88 124 ARG A C 1
ATOM 1005 O O . ARG A 1 124 ? 33.972 15.304 13.040 1.00 88.88 124 ARG A O 1
ATOM 1012 N N . THR A 1 125 ? 31.760 14.911 13.089 1.00 88.62 125 THR A N 1
ATOM 1013 C CA . THR A 1 125 ? 31.543 15.518 14.414 1.00 88.62 125 THR A CA 1
ATOM 1014 C C . THR A 1 125 ? 32.306 14.779 15.512 1.00 88.62 125 THR A C 1
ATOM 1016 O O . THR A 1 125 ? 32.871 15.420 16.394 1.00 88.62 125 THR A O 1
ATOM 1019 N N . ILE A 1 126 ? 32.362 13.447 15.446 1.00 90.06 126 ILE A N 1
ATOM 1020 C CA . ILE A 1 126 ? 33.143 12.615 16.367 1.00 90.06 126 ILE A CA 1
ATOM 1021 C C . ILE A 1 126 ? 34.632 12.965 16.249 1.00 90.06 126 ILE A C 1
ATOM 1023 O O . ILE A 1 126 ? 35.255 13.280 17.257 1.00 90.06 126 ILE A O 1
ATOM 1027 N N . LYS A 1 127 ? 35.191 12.994 15.029 1.00 88.75 127 LYS A N 1
ATOM 1028 C CA . LYS A 1 127 ? 36.599 13.357 14.779 1.00 88.75 127 LYS A CA 1
ATOM 1029 C C . LYS A 1 127 ? 36.940 14.762 15.284 1.00 88.75 127 LYS A C 1
ATOM 1031 O O . LYS A 1 127 ? 37.985 14.953 15.902 1.00 88.75 127 LYS A O 1
ATOM 1036 N N . GLU A 1 128 ? 36.058 15.733 15.053 1.00 87.31 128 GLU A N 1
ATOM 1037 C CA . GLU A 1 128 ? 36.221 17.109 15.536 1.00 87.31 128 GLU A CA 1
ATOM 1038 C C . GLU A 1 128 ? 36.199 17.175 17.075 1.00 87.31 128 GLU A C 1
ATOM 1040 O O . GLU A 1 128 ? 37.082 17.792 17.664 1.00 87.31 128 GLU A O 1
ATOM 1045 N N . ARG A 1 129 ? 35.260 16.487 17.743 1.00 84.81 129 ARG A N 1
ATOM 1046 C CA . ARG A 1 129 ? 35.184 16.442 19.219 1.00 84.81 129 ARG A CA 1
ATOM 1047 C C . ARG A 1 129 ? 36.377 15.733 19.852 1.00 84.81 129 ARG A C 1
ATOM 1049 O O . ARG A 1 129 ? 36.951 16.264 20.796 1.00 84.81 129 ARG A O 1
ATOM 1056 N N . MET A 1 130 ? 36.790 14.597 19.289 1.00 86.19 130 MET A N 1
ATOM 1057 C CA . MET A 1 130 ? 37.978 13.859 19.734 1.00 86.19 130 MET A CA 1
ATOM 1058 C C . MET A 1 130 ? 39.266 14.678 19.606 1.00 86.19 130 MET A C 1
ATOM 1060 O O . MET A 1 130 ? 40.202 14.451 20.358 1.00 86.19 130 MET A O 1
ATOM 1064 N N . SER A 1 131 ? 39.326 15.620 18.659 1.00 86.81 131 SER A N 1
ATOM 1065 C CA . SER A 1 131 ? 40.495 16.491 18.481 1.00 86.81 131 SER A CA 1
ATOM 1066 C C . SER A 1 131 ? 40.531 17.662 19.473 1.00 86.81 131 SER A C 1
ATOM 1068 O O . SER A 1 131 ? 41.582 18.272 19.647 1.00 86.81 131 SER A O 1
ATOM 1070 N N . LEU A 1 132 ? 39.389 18.016 20.075 1.00 80.94 132 LEU A N 1
ATOM 1071 C CA . LEU A 1 132 ? 39.226 19.199 20.928 1.00 80.94 132 LEU A CA 1
ATOM 1072 C C . LEU A 1 132 ? 39.216 18.884 22.432 1.00 80.94 132 LEU A C 1
ATOM 1074 O O . LEU A 1 132 ? 39.430 19.799 23.222 1.00 80.94 132 LEU A O 1
ATOM 1078 N N . GLN A 1 133 ? 38.916 17.646 22.834 1.00 71.75 133 GLN A N 1
ATOM 1079 C CA . GLN A 1 133 ? 38.743 17.256 24.239 1.00 71.75 133 GLN A CA 1
ATOM 1080 C C . GLN A 1 133 ? 39.864 16.335 24.735 1.00 71.75 133 GLN A C 1
ATOM 1082 O O . GLN A 1 133 ? 40.379 15.508 23.984 1.00 71.75 133 GLN A O 1
ATOM 1087 N N . ASP A 1 134 ? 40.210 16.461 26.019 1.00 74.56 134 ASP A N 1
ATOM 1088 C CA . ASP A 1 134 ? 41.210 15.614 26.670 1.00 74.56 134 ASP A CA 1
ATOM 1089 C C . ASP A 1 134 ? 40.708 14.172 26.833 1.00 74.56 134 ASP A C 1
ATOM 1091 O O . ASP A 1 134 ? 39.605 13.912 27.315 1.00 74.56 134 ASP A O 1
ATOM 1095 N N . SER A 1 135 ? 41.560 13.221 26.448 1.00 68.56 135 SER A N 1
ATOM 1096 C CA . SER A 1 135 ? 41.220 11.799 26.289 1.00 68.56 135 SER A CA 1
ATOM 1097 C C . SER A 1 135 ? 40.795 11.088 27.584 1.00 68.56 135 SER A C 1
ATOM 1099 O O . SER A 1 135 ? 40.173 10.032 27.517 1.00 68.56 135 SER A O 1
ATOM 1101 N N . GLU A 1 136 ? 41.152 11.619 28.757 1.00 74.25 136 GLU A N 1
ATOM 1102 C CA . GLU A 1 136 ? 41.058 10.894 30.035 1.00 74.25 136 GLU A CA 1
ATOM 1103 C C . GLU A 1 136 ? 39.672 10.944 30.697 1.00 74.25 136 GLU A C 1
ATOM 1105 O O . GLU A 1 136 ? 39.353 10.072 31.502 1.00 74.25 136 GLU A O 1
ATOM 1110 N N . THR A 1 137 ? 38.828 11.926 30.363 1.00 77.12 137 THR A N 1
ATOM 1111 C CA . THR A 1 137 ? 37.495 12.103 30.979 1.00 77.12 137 THR A CA 1
ATOM 1112 C C . THR A 1 137 ? 36.335 11.807 30.031 1.00 77.12 137 THR A C 1
ATOM 1114 O O . THR A 1 137 ? 35.174 11.908 30.426 1.00 77.12 137 THR A O 1
ATOM 1117 N N . MET A 1 138 ? 36.621 11.442 28.781 1.00 73.75 138 MET A N 1
ATOM 1118 C CA . MET A 1 138 ? 35.613 11.391 27.728 1.00 73.75 138 MET A CA 1
ATOM 1119 C C . MET A 1 138 ? 34.850 10.059 27.724 1.00 73.75 138 MET A C 1
ATOM 1121 O O . MET A 1 138 ? 35.420 8.997 27.469 1.00 73.75 138 MET A O 1
ATOM 1125 N N . MET A 1 139 ? 33.536 10.114 27.952 1.00 83.88 139 MET A N 1
ATOM 1126 C CA . MET A 1 139 ? 32.652 8.952 27.841 1.00 83.88 139 MET A CA 1
ATOM 1127 C C . MET A 1 139 ? 32.062 8.847 26.428 1.00 83.88 139 MET A C 1
ATOM 1129 O O . MET A 1 139 ? 31.791 9.843 25.761 1.00 83.88 139 MET A O 1
ATOM 1133 N N . LEU A 1 140 ? 31.803 7.621 25.960 1.00 81.88 140 LEU A N 1
ATOM 1134 C CA . LEU A 1 140 ? 31.287 7.352 24.605 1.00 81.88 140 LEU A CA 1
ATOM 1135 C C . LEU A 1 140 ? 29.991 8.111 24.266 1.00 81.88 140 LEU A C 1
ATOM 1137 O O . LEU A 1 140 ? 29.820 8.562 23.132 1.00 81.88 140 LEU A O 1
ATOM 1141 N N . HIS A 1 141 ? 29.090 8.276 25.235 1.00 85.38 141 HIS A N 1
ATOM 1142 C CA . HIS A 1 141 ? 27.812 8.959 25.024 1.00 85.38 141 HIS A CA 1
ATOM 1143 C C . HIS A 1 141 ? 27.950 10.481 24.842 1.00 85.38 141 HIS A C 1
ATOM 1145 O O . HIS A 1 141 ? 27.062 11.091 24.253 1.00 85.38 141 HIS A O 1
ATOM 1151 N N . ASP A 1 142 ? 29.067 11.088 25.262 1.00 83.00 142 ASP A N 1
ATOM 1152 C CA . ASP A 1 142 ? 29.326 12.523 25.067 1.00 83.00 142 ASP A CA 1
ATOM 1153 C C . ASP A 1 142 ? 29.782 12.840 23.634 1.00 83.00 142 ASP A C 1
ATOM 1155 O O . ASP A 1 142 ? 29.568 13.935 23.101 1.00 83.00 142 ASP A O 1
ATOM 1159 N N . ILE A 1 143 ? 30.396 11.860 22.972 1.00 85.44 143 ILE A N 1
ATOM 1160 C CA . ILE A 1 143 ? 30.977 12.009 21.635 1.00 85.44 143 ILE A CA 1
ATOM 1161 C C . ILE A 1 143 ? 29.931 11.690 20.563 1.00 85.44 143 ILE A C 1
ATOM 1163 O O . ILE A 1 143 ? 29.845 12.377 19.540 1.00 85.44 143 ILE A O 1
ATOM 1167 N N . VAL A 1 144 ? 29.122 10.651 20.796 1.00 88.06 144 VAL A N 1
ATOM 1168 C CA . VAL A 1 144 ? 28.150 10.145 19.825 1.00 88.06 144 VAL A CA 1
ATOM 1169 C C . VAL A 1 144 ? 26.858 10.955 19.894 1.00 88.06 144 VAL A C 1
ATOM 1171 O O . VAL A 1 144 ? 26.086 10.869 20.842 1.00 88.06 144 VAL A O 1
ATOM 1174 N N . ASN A 1 145 ? 26.587 11.719 18.837 1.00 87.38 145 ASN A N 1
ATOM 1175 C CA . ASN A 1 145 ? 25.340 12.460 18.681 1.00 87.38 145 ASN A CA 1
ATOM 1176 C C . ASN A 1 145 ? 24.480 11.831 17.579 1.00 87.38 145 ASN A C 1
ATOM 1178 O O . ASN A 1 145 ? 24.861 11.858 16.411 1.00 87.38 145 ASN A O 1
ATOM 1182 N N . ALA A 1 146 ? 23.294 11.333 17.935 1.00 91.25 146 ALA A N 1
ATOM 1183 C CA . ALA A 1 146 ? 22.360 10.722 16.986 1.00 91.25 146 ALA A CA 1
ATOM 1184 C C . ALA A 1 146 ? 21.586 11.741 16.124 1.00 91.25 146 ALA A C 1
ATOM 1186 O O . ALA A 1 146 ? 21.002 11.365 15.107 1.00 91.25 146 ALA A O 1
ATOM 1187 N N . LYS A 1 147 ? 21.586 13.037 16.483 1.00 92.06 147 LYS A N 1
ATOM 1188 C CA . LYS A 1 147 ? 20.798 14.074 15.784 1.00 92.06 147 LYS A CA 1
ATOM 1189 C C . LYS A 1 147 ? 21.070 14.171 14.273 1.00 92.06 147 LYS A C 1
ATOM 1191 O O . LYS A 1 147 ? 20.094 14.290 13.538 1.00 92.06 147 LYS A O 1
ATOM 1196 N N . PRO A 1 148 ? 22.319 14.110 13.765 1.00 92.75 148 PRO A N 1
ATOM 1197 C CA . PRO A 1 148 ? 22.576 14.167 12.324 1.00 92.75 148 PRO A CA 1
ATOM 1198 C C . PRO A 1 148 ? 21.968 12.988 11.556 1.00 92.75 148 PRO A C 1
ATOM 1200 O O . PRO A 1 148 ? 21.490 13.169 10.439 1.00 92.75 148 PRO A O 1
ATOM 1203 N N . VAL A 1 149 ? 21.971 11.797 12.163 1.00 94.19 149 VAL A N 1
ATOM 1204 C CA . VAL A 1 149 ? 21.399 10.580 11.574 1.00 94.19 149 VAL A CA 1
ATOM 1205 C C . VAL A 1 149 ? 19.874 10.651 11.604 1.00 94.19 149 VAL A C 1
ATOM 1207 O O . VAL A 1 149 ? 19.238 10.498 10.564 1.00 94.19 149 VAL A O 1
ATOM 1210 N N . ALA A 1 150 ? 19.287 10.969 12.762 1.00 93.62 150 ALA A N 1
ATOM 1211 C CA . ALA A 1 150 ? 17.842 11.140 12.903 1.00 93.62 150 ALA A CA 1
ATOM 1212 C C . ALA A 1 150 ? 17.303 12.232 11.963 1.00 93.62 150 ALA A C 1
ATOM 1214 O O . ALA A 1 150 ? 16.287 12.035 11.306 1.00 93.62 150 ALA A O 1
ATOM 1215 N N . GLY A 1 151 ? 18.019 13.354 11.834 1.00 92.69 151 GLY A N 1
ATOM 1216 C CA . GLY A 1 151 ? 17.669 14.436 10.914 1.00 92.69 151 GLY A CA 1
ATOM 1217 C C . GLY A 1 151 ? 17.641 13.991 9.450 1.00 92.69 151 GLY A C 1
ATOM 1218 O O . GLY A 1 151 ? 16.684 14.303 8.751 1.00 92.69 151 GLY A O 1
ATOM 1219 N N . ALA A 1 152 ? 18.633 13.212 9.002 1.00 93.00 152 ALA A N 1
ATOM 1220 C CA . ALA A 1 152 ? 18.659 12.675 7.638 1.00 93.00 152 ALA A CA 1
ATOM 1221 C C . ALA A 1 152 ? 17.492 11.706 7.366 1.00 93.00 152 ALA A C 1
ATOM 1223 O O . ALA A 1 152 ? 16.901 11.731 6.287 1.00 93.00 152 ALA A O 1
ATOM 1224 N N . ILE A 1 153 ? 17.122 10.881 8.353 1.00 93.88 153 ILE A N 1
ATOM 1225 C CA . ILE A 1 153 ? 15.965 9.977 8.255 1.00 93.88 153 ILE A CA 1
ATOM 1226 C C . ILE A 1 153 ? 14.654 10.775 8.197 1.00 93.88 153 ILE A C 1
ATOM 1228 O O . ILE A 1 153 ? 13.800 10.492 7.356 1.00 93.88 153 ILE A O 1
ATOM 1232 N N . HIS A 1 154 ? 14.494 11.786 9.055 1.00 91.69 154 HIS A N 1
ATOM 1233 C CA . HIS A 1 154 ? 13.305 12.640 9.058 1.00 91.69 154 HIS A CA 1
ATOM 1234 C C . HIS A 1 154 ? 13.147 13.422 7.752 1.00 91.69 154 HIS A C 1
ATOM 1236 O O . HIS A 1 154 ? 12.034 13.525 7.247 1.00 91.69 154 HIS A O 1
ATOM 1242 N N . GLU A 1 155 ? 14.238 13.929 7.179 1.00 90.44 155 GLU A N 1
ATOM 1243 C CA . GLU A 1 155 ? 14.222 14.588 5.870 1.00 90.44 155 GLU A CA 1
ATOM 1244 C C . GLU A 1 155 ? 13.810 13.603 4.763 1.00 90.44 155 GLU A C 1
ATOM 1246 O O . GLU A 1 155 ? 12.933 13.900 3.953 1.00 90.44 155 GLU A O 1
ATOM 1251 N N . PHE A 1 156 ? 14.353 12.381 4.777 1.00 92.62 156 PHE A N 1
ATOM 1252 C CA . PHE A 1 156 ? 13.997 11.353 3.800 1.00 92.62 156 PHE A CA 1
ATOM 1253 C C . PHE A 1 156 ? 12.506 10.986 3.826 1.00 92.62 156 PHE A C 1
ATOM 1255 O O . PHE A 1 156 ? 11.870 10.970 2.776 1.00 92.62 156 PHE A O 1
ATOM 1262 N N . PHE A 1 157 ? 11.927 10.706 4.996 1.00 93.31 157 PHE A N 1
ATOM 1263 C CA . PHE A 1 157 ? 10.511 10.328 5.076 1.00 93.31 157 PHE A CA 1
ATOM 1264 C C . PHE A 1 157 ? 9.555 11.527 5.024 1.00 93.31 157 PHE A C 1
ATOM 1266 O O . PHE A 1 157 ? 8.423 11.374 4.570 1.00 93.31 157 PHE A O 1
ATOM 1273 N N . GLY A 1 158 ? 9.989 12.706 5.474 1.00 91.69 158 GLY A N 1
ATOM 1274 C CA . GLY A 1 158 ? 9.132 13.883 5.604 1.00 91.69 158 GLY A CA 1
ATOM 1275 C C . GLY A 1 158 ? 9.037 14.753 4.351 1.00 91.69 158 GLY A C 1
ATOM 1276 O O . GLY A 1 158 ? 7.964 15.284 4.076 1.00 91.69 158 GLY A O 1
ATOM 1277 N N . SER A 1 159 ? 10.130 14.929 3.599 1.00 89.62 159 SER A N 1
ATOM 1278 C CA . SER A 1 159 ? 10.191 15.904 2.493 1.00 89.62 159 SER A CA 1
ATOM 1279 C C . SER A 1 159 ? 10.654 15.332 1.150 1.00 89.62 159 SER A C 1
ATOM 1281 O O . SER A 1 159 ? 10.673 16.055 0.150 1.00 89.62 159 SER A O 1
ATOM 1283 N N . SER A 1 160 ? 11.013 14.048 1.081 1.00 89.75 160 SER A N 1
ATOM 1284 C CA . SER A 1 160 ? 11.404 13.417 -0.183 1.00 89.75 160 SER A CA 1
ATOM 1285 C C . SER A 1 160 ? 10.243 13.349 -1.175 1.00 89.75 160 SER A C 1
ATOM 1287 O O . SER A 1 160 ? 9.140 12.938 -0.833 1.00 89.75 160 SER A O 1
ATOM 1289 N N . GLN A 1 161 ? 10.522 13.631 -2.450 1.00 87.75 161 GLN A N 1
ATOM 1290 C CA . GLN A 1 161 ? 9.552 13.505 -3.551 1.00 87.75 161 GLN A CA 1
ATOM 1291 C C . GLN A 1 161 ? 9.033 12.069 -3.753 1.00 87.75 161 GLN A C 1
ATOM 1293 O O . GLN A 1 161 ? 7.968 11.867 -4.339 1.00 87.75 161 GLN A O 1
ATOM 1298 N N . LEU A 1 162 ? 9.808 11.075 -3.307 1.00 90.12 162 LEU A N 1
ATOM 1299 C CA . LEU A 1 162 ? 9.448 9.657 -3.378 1.00 90.12 162 LEU A CA 1
ATOM 1300 C C . LEU A 1 162 ? 8.639 9.198 -2.153 1.00 90.12 162 LEU A C 1
ATOM 1302 O O . LEU A 1 162 ? 8.002 8.152 -2.219 1.00 90.12 162 LEU A O 1
ATOM 1306 N N . SER A 1 163 ? 8.642 9.971 -1.060 1.00 93.75 163 SER A N 1
ATOM 1307 C CA . SER A 1 163 ? 7.797 9.729 0.112 1.00 93.75 163 SER A CA 1
ATOM 1308 C C . SER A 1 163 ? 6.457 10.430 -0.102 1.00 93.75 163 SER A C 1
ATOM 1310 O O . SER A 1 163 ? 6.296 11.615 0.186 1.00 93.75 163 SER A O 1
ATOM 1312 N N . GLN A 1 164 ? 5.513 9.718 -0.714 1.00 91.69 164 GLN A N 1
ATOM 1313 C CA . GLN A 1 164 ? 4.206 10.256 -1.093 1.00 91.69 164 GLN A CA 1
ATOM 1314 C C . GLN A 1 164 ? 3.124 9.785 -0.124 1.00 91.69 164 GLN A C 1
ATOM 1316 O O . GLN A 1 164 ? 3.202 8.688 0.433 1.00 91.69 164 GLN A O 1
ATOM 1321 N N . PHE A 1 165 ? 2.085 10.602 0.055 1.00 92.69 165 PHE A N 1
ATOM 1322 C CA . PHE A 1 165 ? 0.886 10.154 0.755 1.00 92.69 165 PHE A CA 1
ATOM 1323 C C . PHE A 1 165 ? 0.249 9.003 -0.020 1.00 92.69 165 PHE A C 1
ATOM 1325 O O . PHE A 1 165 ? 0.015 9.107 -1.222 1.00 92.69 165 PHE A O 1
ATOM 1332 N N . MET A 1 166 ? -0.021 7.902 0.678 1.00 93.31 166 MET A N 1
ATOM 1333 C CA . MET A 1 166 ? -0.618 6.724 0.065 1.00 93.31 166 MET A CA 1
ATOM 1334 C C . MET A 1 166 ? -2.060 7.010 -0.366 1.00 93.31 166 MET A C 1
ATOM 1336 O O . MET A 1 166 ? -2.845 7.597 0.388 1.00 93.31 166 MET A O 1
ATOM 1340 N N . ASP A 1 167 ? -2.407 6.542 -1.563 1.00 91.38 167 ASP A N 1
ATOM 1341 C CA . ASP A 1 167 ? -3.767 6.606 -2.094 1.00 91.38 167 ASP A CA 1
ATOM 1342 C C . ASP A 1 167 ? -4.599 5.461 -1.500 1.00 91.38 167 ASP A C 1
ATOM 1344 O O . ASP A 1 167 ? -4.479 4.317 -1.934 1.00 91.38 167 ASP A O 1
ATOM 1348 N N . GLN A 1 168 ? -5.430 5.776 -0.505 1.00 91.25 168 GLN A N 1
ATOM 1349 C CA . GLN A 1 168 ? -6.266 4.849 0.269 1.00 91.25 168 GLN A CA 1
ATOM 1350 C C . GLN A 1 168 ? -7.761 5.009 -0.039 1.00 91.25 168 GLN A C 1
ATOM 1352 O O . GLN A 1 168 ? -8.618 4.898 0.839 1.00 91.25 168 GLN A O 1
ATOM 1357 N N . THR A 1 169 ? -8.096 5.318 -1.290 1.00 92.25 169 THR A N 1
ATOM 1358 C CA . THR A 1 169 ? -9.491 5.373 -1.747 1.00 92.25 169 THR A CA 1
ATOM 1359 C C . THR A 1 169 ? -10.143 3.999 -1.641 1.00 92.25 169 THR A C 1
ATOM 1361 O O . THR A 1 169 ? -11.207 3.873 -1.040 1.00 92.25 169 THR A O 1
ATOM 1364 N N . ASN A 1 170 ? -9.483 2.972 -2.179 1.00 94.88 170 ASN A N 1
ATOM 1365 C CA . ASN A 1 170 ? -9.908 1.578 -2.165 1.00 94.88 170 ASN A CA 1
ATOM 1366 C C . ASN A 1 170 ? -8.688 0.625 -2.170 1.00 94.88 170 ASN A C 1
ATOM 1368 O O . ASN A 1 170 ? -7.566 1.073 -2.433 1.00 94.88 170 ASN A O 1
ATOM 1372 N N . PRO A 1 171 ? -8.877 -0.685 -1.913 1.00 95.38 171 PRO A N 1
ATOM 1373 C CA . PRO A 1 171 ? -7.766 -1.638 -1.819 1.00 95.38 171 PRO A CA 1
ATOM 1374 C C . PRO A 1 171 ? -6.910 -1.753 -3.093 1.00 95.38 171 PRO A C 1
ATOM 1376 O O . PRO A 1 171 ? -5.692 -1.921 -3.010 1.00 95.38 171 PRO A O 1
ATOM 1379 N N . LEU A 1 172 ? -7.517 -1.607 -4.278 1.00 95.31 172 LEU A N 1
ATOM 1380 C CA . LEU A 1 172 ? -6.789 -1.623 -5.550 1.00 95.31 172 LEU A CA 1
ATOM 1381 C C . LEU A 1 172 ? -5.838 -0.426 -5.668 1.00 95.31 172 LEU A C 1
ATOM 1383 O O . LEU A 1 172 ? -4.694 -0.569 -6.107 1.00 95.31 172 LEU A O 1
ATOM 1387 N N . SER A 1 173 ? -6.302 0.760 -5.277 1.00 94.75 173 SER A N 1
ATOM 1388 C CA . SER A 1 173 ? -5.482 1.969 -5.268 1.00 94.75 173 SER A CA 1
ATOM 1389 C C . SER A 1 173 ? -4.248 1.800 -4.377 1.00 94.75 173 SER A C 1
ATOM 1391 O O . SER A 1 173 ? -3.143 2.157 -4.785 1.00 94.75 173 SER A O 1
ATOM 1393 N N . GLU A 1 174 ? -4.396 1.175 -3.206 1.00 94.19 174 GLU A N 1
ATOM 1394 C CA . GLU A 1 174 ? -3.265 0.937 -2.306 1.00 94.19 174 GLU A CA 1
ATOM 1395 C C . GLU A 1 174 ? -2.225 -0.013 -2.911 1.00 94.19 174 GLU A C 1
ATOM 1397 O O . GLU A 1 174 ? -1.028 0.288 -2.890 1.00 94.19 174 GLU A O 1
ATOM 1402 N N . ILE A 1 175 ? -2.658 -1.147 -3.476 1.00 94.44 175 ILE A N 1
ATOM 1403 C CA . ILE A 1 175 ? -1.744 -2.112 -4.109 1.00 94.44 175 ILE A CA 1
ATOM 1404 C C . ILE A 1 175 ? -1.022 -1.476 -5.294 1.00 94.44 175 ILE A C 1
ATOM 1406 O O . ILE A 1 175 ? 0.199 -1.592 -5.416 1.00 94.44 175 ILE A O 1
ATOM 1410 N N . THR A 1 176 ? -1.762 -0.805 -6.174 1.00 94.50 176 THR A N 1
ATOM 1411 C CA . THR A 1 176 ? -1.186 -0.193 -7.379 1.00 94.50 176 THR A CA 1
ATOM 1412 C C . THR A 1 176 ? -0.202 0.918 -7.028 1.00 94.50 176 THR A C 1
ATOM 1414 O O . THR A 1 176 ? 0.848 1.015 -7.659 1.00 94.50 176 THR A O 1
ATOM 1417 N N . HIS A 1 177 ? -0.465 1.707 -5.980 1.00 94.94 177 HIS A N 1
ATOM 1418 C CA . HIS A 1 177 ? 0.481 2.712 -5.494 1.00 94.94 177 HIS A CA 1
ATOM 1419 C C . HIS A 1 177 ? 1.748 2.054 -4.920 1.00 94.94 177 HIS A C 1
ATOM 1421 O O . HIS A 1 177 ? 2.854 2.445 -5.286 1.00 94.94 177 HIS A O 1
ATOM 1427 N N . LYS A 1 178 ? 1.622 0.997 -4.103 1.00 94.38 178 LYS A N 1
ATOM 1428 C CA . LYS A 1 178 ? 2.780 0.253 -3.561 1.00 94.38 178 LYS A CA 1
ATOM 1429 C C . LYS A 1 178 ? 3.634 -0.411 -4.655 1.00 94.38 178 LYS A C 1
ATOM 1431 O O . LYS A 1 178 ? 4.833 -0.586 -4.464 1.00 94.38 178 LYS A O 1
ATOM 1436 N N . ARG A 1 179 ? 3.037 -0.764 -5.801 1.00 95.00 179 ARG A N 1
ATOM 1437 C CA . ARG A 1 179 ? 3.702 -1.386 -6.968 1.00 95.00 179 ARG A CA 1
ATOM 1438 C C . ARG A 1 179 ? 4.092 -0.392 -8.075 1.00 95.00 179 ARG A C 1
ATOM 1440 O O . ARG A 1 179 ? 4.436 -0.810 -9.185 1.00 95.00 179 ARG A O 1
ATOM 1447 N N . ARG A 1 180 ? 4.025 0.912 -7.802 1.00 95.19 180 ARG A N 1
ATOM 1448 C CA . ARG A 1 180 ? 4.321 1.978 -8.765 1.00 95.19 180 ARG A CA 1
ATOM 1449 C C . ARG A 1 180 ? 5.829 2.166 -8.943 1.00 95.19 180 ARG A C 1
ATOM 1451 O O . ARG A 1 180 ? 6.584 2.232 -7.978 1.00 95.19 180 ARG A O 1
ATOM 1458 N N . LEU A 1 181 ? 6.252 2.322 -10.191 1.00 94.62 181 LEU A N 1
ATOM 1459 C CA . LEU A 1 181 ? 7.603 2.687 -10.600 1.00 94.62 181 LEU A CA 1
ATOM 1460 C C . LEU A 1 181 ? 7.607 4.143 -11.082 1.00 94.62 181 LEU A C 1
ATOM 1462 O O . LEU A 1 181 ? 6.710 4.576 -11.807 1.00 94.62 181 LEU A O 1
ATOM 1466 N N . SER A 1 182 ? 8.624 4.906 -10.683 1.00 93.69 182 SER A N 1
ATOM 1467 C CA . SER A 1 182 ? 8.784 6.312 -11.061 1.00 93.69 182 SER A CA 1
ATOM 1468 C C . SER A 1 182 ? 10.175 6.550 -11.633 1.00 93.69 182 SER A C 1
ATOM 1470 O O . SER A 1 182 ? 11.172 6.280 -10.966 1.00 93.69 182 SER A O 1
ATOM 1472 N N . ALA A 1 183 ? 10.238 7.116 -12.840 1.00 92.00 183 ALA A N 1
ATOM 1473 C CA . ALA A 1 183 ? 11.476 7.642 -13.421 1.00 92.00 183 ALA A CA 1
ATOM 1474 C C . ALA A 1 183 ? 11.846 9.036 -12.867 1.00 92.00 183 ALA A C 1
ATOM 1476 O O . ALA A 1 183 ? 12.931 9.553 -13.140 1.00 92.00 183 ALA A O 1
ATOM 1477 N N . LEU A 1 184 ? 10.937 9.655 -12.105 1.00 90.56 184 LEU A N 1
ATOM 1478 C CA . LEU A 1 184 ? 11.115 10.951 -11.451 1.00 90.56 184 LEU A CA 1
ATOM 1479 C C . LEU A 1 184 ? 11.718 10.783 -10.052 1.00 90.56 184 LEU A C 1
ATOM 1481 O O . LEU A 1 184 ? 11.430 9.802 -9.366 1.00 90.56 184 LEU A O 1
ATOM 1485 N N . GLY A 1 185 ? 12.476 11.784 -9.601 1.00 88.56 185 GLY A N 1
ATOM 1486 C CA . GLY A 1 185 ? 13.035 11.857 -8.249 1.00 88.56 185 GLY A CA 1
ATOM 1487 C C . GLY A 1 185 ? 14.533 12.183 -8.240 1.00 88.56 185 GLY A C 1
ATOM 1488 O O . GLY A 1 185 ? 15.130 12.416 -9.295 1.00 88.56 185 GLY A O 1
ATOM 1489 N N . PRO A 1 186 ? 15.173 12.215 -7.059 1.00 84.75 186 PRO A N 1
ATOM 1490 C CA . PRO A 1 186 ? 16.604 12.485 -6.949 1.00 84.75 186 PRO A CA 1
ATOM 1491 C C . PRO A 1 186 ? 17.425 11.402 -7.667 1.00 84.75 186 PRO A C 1
ATOM 1493 O O . PRO A 1 186 ? 17.378 10.228 -7.306 1.00 84.75 186 PRO A O 1
ATOM 1496 N N . GLY A 1 187 ? 18.191 11.811 -8.683 1.00 85.31 187 GLY A N 1
ATOM 1497 C CA . GLY A 1 187 ? 18.965 10.913 -9.550 1.00 85.31 187 GLY A CA 1
ATOM 1498 C C . GLY A 1 187 ? 18.206 10.385 -10.776 1.00 85.31 187 GLY A C 1
ATOM 1499 O O . GLY A 1 187 ? 18.801 9.668 -11.573 1.00 85.31 187 GLY A O 1
ATOM 1500 N N . GLY A 1 188 ? 16.928 10.742 -10.933 1.00 88.12 188 GLY A N 1
ATOM 1501 C CA . GLY A 1 188 ? 16.107 10.427 -12.102 1.00 88.12 188 GLY A CA 1
ATOM 1502 C C . GLY A 1 188 ? 15.946 11.606 -13.066 1.00 88.12 188 GLY A C 1
ATOM 1503 O O . GLY A 1 188 ? 16.683 12.595 -13.020 1.00 88.12 188 GLY A O 1
ATOM 1504 N N . LEU A 1 189 ? 14.948 11.499 -13.941 1.00 88.31 189 LEU A N 1
ATOM 1505 C CA . LEU A 1 189 ? 14.590 12.544 -14.897 1.00 88.31 189 LEU A CA 1
ATOM 1506 C C . LEU A 1 189 ? 13.734 13.628 -14.230 1.00 88.31 189 LEU A C 1
ATOM 1508 O O . LEU A 1 189 ? 12.979 13.376 -13.289 1.00 88.31 189 LEU A O 1
ATOM 1512 N N . THR A 1 190 ? 13.805 14.849 -14.758 1.00 87.00 190 THR A N 1
ATOM 1513 C CA . THR A 1 190 ? 12.814 15.890 -14.465 1.00 87.00 190 THR A CA 1
ATOM 1514 C C . THR A 1 190 ? 11.762 15.918 -15.567 1.00 87.00 190 THR A C 1
ATOM 1516 O O . THR A 1 190 ? 12.055 15.615 -16.723 1.00 87.00 190 THR A O 1
ATOM 1519 N N . ARG A 1 191 ? 10.531 16.318 -15.225 1.00 83.75 191 ARG A N 1
ATOM 1520 C CA . ARG A 1 191 ? 9.397 16.343 -16.170 1.00 83.75 191 ARG A CA 1
ATOM 1521 C C . ARG A 1 191 ? 9.686 17.153 -17.438 1.00 83.75 191 ARG A C 1
ATOM 1523 O O . ARG A 1 191 ? 9.283 16.745 -18.516 1.00 83.75 191 ARG A O 1
ATOM 1530 N N . GLU A 1 192 ? 10.399 18.268 -17.297 1.00 81.06 192 GLU A N 1
ATOM 1531 C CA . GLU A 1 192 ? 10.737 19.186 -18.395 1.00 81.06 192 GLU A CA 1
ATOM 1532 C C . GLU A 1 192 ? 11.852 18.663 -19.307 1.00 81.06 192 GLU A C 1
ATOM 1534 O O . GLU A 1 192 ? 11.924 19.044 -20.470 1.00 81.06 192 GLU A O 1
ATOM 1539 N N . ARG A 1 193 ? 12.738 17.805 -18.786 1.00 81.62 193 ARG A N 1
ATOM 1540 C CA . ARG A 1 193 ? 13.873 17.247 -19.541 1.00 81.62 193 ARG A CA 1
ATOM 1541 C C . ARG A 1 193 ? 13.569 15.887 -20.159 1.00 81.62 193 ARG A C 1
ATOM 1543 O O . ARG A 1 193 ? 14.375 15.389 -20.937 1.00 81.62 193 ARG A O 1
ATOM 1550 N N . ALA A 1 194 ? 12.451 15.271 -19.788 1.00 81.75 194 ALA A N 1
ATOM 1551 C CA . ALA A 1 194 ? 12.039 13.990 -20.332 1.00 81.75 194 ALA A CA 1
ATOM 1552 C C . ALA A 1 194 ? 11.567 14.157 -21.784 1.00 81.75 194 ALA A C 1
ATOM 1554 O O . ALA A 1 194 ? 10.527 14.771 -22.033 1.00 81.75 194 ALA A O 1
ATOM 1555 N N . GLY A 1 195 ? 12.346 13.609 -22.720 1.00 81.81 195 GLY A N 1
ATOM 1556 C CA . GLY A 1 195 ? 12.011 13.559 -24.143 1.00 81.81 195 GLY A CA 1
ATOM 1557 C C . GLY A 1 195 ? 10.840 12.621 -24.456 1.00 81.81 195 GLY A C 1
ATOM 1558 O O . GLY A 1 195 ? 10.216 12.058 -23.556 1.00 81.81 195 GLY A O 1
ATOM 1559 N N . PHE A 1 196 ? 10.542 12.462 -25.746 1.00 82.44 196 PHE A N 1
ATOM 1560 C CA . PHE A 1 196 ? 9.502 11.542 -26.212 1.00 82.44 196 PHE A CA 1
ATOM 1561 C C . PHE A 1 196 ? 9.923 10.073 -26.074 1.00 82.44 196 PHE A C 1
ATOM 1563 O O . PHE A 1 196 ? 9.123 9.278 -25.596 1.00 82.44 196 PHE A O 1
ATOM 1570 N N . ASP A 1 197 ? 11.181 9.745 -26.379 1.00 82.69 197 ASP A N 1
ATOM 1571 C CA . ASP A 1 197 ? 11.683 8.360 -26.414 1.00 82.69 197 ASP A CA 1
ATOM 1572 C C . ASP A 1 197 ? 11.525 7.644 -25.062 1.00 82.69 197 ASP A C 1
ATOM 1574 O O . ASP A 1 197 ? 10.969 6.555 -24.974 1.00 82.69 197 ASP A O 1
ATOM 1578 N N . VAL A 1 198 ? 11.859 8.328 -23.961 1.00 86.62 198 VAL A N 1
ATOM 1579 C CA . VAL A 1 198 ? 11.749 7.765 -22.601 1.00 86.62 198 VAL A CA 1
ATOM 1580 C C . VAL A 1 198 ? 10.311 7.509 -22.135 1.00 86.62 198 VAL A C 1
ATOM 1582 O O . VAL A 1 198 ? 10.129 6.886 -21.088 1.00 86.62 198 VAL A O 1
ATOM 1585 N N . ARG A 1 199 ? 9.308 8.048 -22.842 1.00 90.69 199 ARG A N 1
ATOM 1586 C CA . ARG A 1 199 ? 7.878 7.866 -22.542 1.00 90.69 199 ARG A CA 1
ATOM 1587 C C . ARG A 1 199 ? 7.258 6.730 -23.349 1.00 90.69 199 ARG A C 1
ATOM 1589 O O . ARG A 1 199 ? 6.139 6.334 -23.029 1.00 90.69 199 ARG A O 1
ATOM 1596 N N . ASP A 1 200 ? 7.945 6.264 -24.387 1.00 91.06 200 ASP A N 1
ATOM 1597 C CA . ASP A 1 200 ? 7.446 5.218 -25.265 1.00 91.06 200 ASP A CA 1
ATOM 1598 C C . ASP A 1 200 ? 7.580 3.829 -24.619 1.00 91.06 200 ASP A C 1
ATOM 1600 O O . ASP A 1 200 ? 8.300 3.615 -23.634 1.00 91.06 200 ASP A O 1
ATOM 1604 N N . VAL A 1 201 ? 6.843 2.863 -25.157 1.00 92.44 201 VAL A N 1
ATOM 1605 C CA . VAL A 1 201 ? 6.864 1.481 -24.684 1.00 92.44 201 VAL A CA 1
ATOM 1606 C C . VAL A 1 201 ? 7.977 0.718 -25.395 1.00 92.44 201 VAL A C 1
ATOM 1608 O O . VAL A 1 201 ? 7.887 0.408 -26.579 1.00 92.44 201 VAL A O 1
ATOM 1611 N N . HIS A 1 202 ? 9.008 0.337 -24.645 1.00 92.94 202 HIS A N 1
ATOM 1612 C CA . HIS A 1 202 ? 10.099 -0.487 -25.155 1.00 92.94 202 HIS A CA 1
ATOM 1613 C C . HIS A 1 202 ? 9.740 -1.988 -25.125 1.00 92.94 202 HIS A C 1
ATOM 1615 O O . HIS A 1 202 ? 9.100 -2.466 -24.189 1.00 92.94 202 HIS A O 1
ATOM 1621 N N . SER A 1 203 ? 10.231 -2.777 -26.092 1.00 91.62 203 SER A N 1
ATOM 1622 C CA . SER A 1 203 ? 10.076 -4.250 -26.157 1.00 91.62 203 SER A CA 1
ATOM 1623 C C . SER A 1 203 ? 10.422 -4.978 -24.841 1.00 91.62 203 SER A C 1
ATOM 1625 O O . SER A 1 203 ? 9.664 -5.827 -24.376 1.00 91.62 203 SER A O 1
ATOM 1627 N N . SER A 1 204 ? 11.534 -4.603 -24.198 1.00 93.69 204 SER A N 1
ATOM 1628 C CA . SER A 1 204 ? 11.978 -5.102 -22.890 1.00 93.69 204 SER A CA 1
ATOM 1629 C C . SER A 1 204 ? 10.974 -4.922 -21.739 1.00 93.69 204 SER A C 1
ATOM 1631 O O . SER A 1 204 ? 11.095 -5.622 -20.730 1.00 93.69 204 SER A O 1
ATOM 1633 N N . HIS A 1 205 ? 9.963 -4.050 -21.872 1.00 94.94 205 HIS A N 1
ATOM 1634 C CA . HIS A 1 205 ? 8.897 -3.889 -20.875 1.00 94.94 205 HIS A CA 1
ATOM 1635 C C . HIS A 1 205 ? 8.000 -5.130 -20.755 1.00 94.94 205 HIS A C 1
ATOM 1637 O O . HIS A 1 205 ? 7.403 -5.330 -19.696 1.00 94.94 205 HIS A O 1
ATOM 1643 N N . TYR A 1 206 ? 7.929 -5.979 -21.788 1.00 94.06 206 TYR A N 1
ATOM 1644 C CA . TYR A 1 206 ? 7.085 -7.177 -21.807 1.00 94.06 206 TYR A CA 1
ATOM 1645 C C . TYR A 1 206 ? 7.325 -8.058 -20.569 1.00 94.06 206 TYR A C 1
ATOM 1647 O O . TYR A 1 206 ? 8.448 -8.473 -20.286 1.00 94.06 206 TYR A O 1
ATOM 1655 N N . GLY A 1 207 ? 6.266 -8.312 -19.795 1.00 93.50 207 GLY A N 1
ATOM 1656 C CA . GLY A 1 207 ? 6.327 -9.108 -18.563 1.00 93.50 207 GLY A CA 1
ATOM 1657 C C . GLY A 1 207 ? 6.896 -8.393 -17.328 1.00 93.50 207 GLY A C 1
ATOM 1658 O O . GLY A 1 207 ? 6.832 -8.927 -16.223 1.00 93.50 207 GLY A O 1
ATOM 1659 N N . ARG A 1 208 ? 7.444 -7.181 -17.485 1.00 95.75 208 ARG A N 1
ATOM 1660 C CA . ARG A 1 208 ? 8.168 -6.445 -16.433 1.00 95.75 208 ARG A CA 1
ATOM 1661 C C . ARG A 1 208 ? 7.433 -5.187 -15.998 1.00 95.75 208 ARG A C 1
ATOM 1663 O O . ARG A 1 208 ? 7.196 -4.990 -14.807 1.00 95.75 208 ARG A O 1
ATOM 1670 N N . ILE A 1 209 ? 7.051 -4.352 -16.958 1.00 96.25 209 ILE A N 1
ATOM 1671 C CA . ILE A 1 209 ? 6.335 -3.093 -16.745 1.00 96.25 209 ILE A CA 1
ATOM 1672 C C . ILE A 1 209 ? 5.043 -3.147 -17.552 1.00 96.25 209 ILE A C 1
ATOM 1674 O O . ILE A 1 209 ? 5.053 -3.525 -18.720 1.00 96.25 209 ILE A O 1
ATOM 1678 N N . CYS A 1 210 ? 3.929 -2.773 -16.929 1.00 96.31 210 CYS A N 1
ATOM 1679 C CA . CYS A 1 210 ? 2.643 -2.739 -17.609 1.00 96.31 210 CYS A CA 1
ATOM 1680 C C . CYS A 1 210 ? 2.630 -1.637 -18.682 1.00 96.31 210 CYS A C 1
ATOM 1682 O O . CYS A 1 210 ? 2.876 -0.477 -18.341 1.00 96.31 210 CYS A O 1
ATOM 1684 N N . PRO A 1 211 ? 2.298 -1.956 -19.946 1.00 94.31 211 PRO A N 1
ATOM 1685 C CA . PRO A 1 211 ? 2.217 -0.959 -21.011 1.00 94.31 211 PRO A CA 1
ATOM 1686 C C . PRO A 1 211 ? 0.904 -0.155 -20.997 1.00 94.31 211 PRO A C 1
ATOM 1688 O O . PRO A 1 211 ? 0.801 0.845 -21.696 1.00 94.31 211 PRO A O 1
ATOM 1691 N N . ILE A 1 212 ? -0.102 -0.588 -20.226 1.00 94.38 212 ILE A N 1
ATOM 1692 C CA . ILE A 1 212 ? -1.443 0.023 -20.189 1.00 94.38 212 ILE A CA 1
ATOM 1693 C C . ILE A 1 212 ? -1.575 1.012 -19.027 1.00 94.38 212 ILE A C 1
ATOM 1695 O O . ILE A 1 212 ? -2.085 2.116 -19.192 1.00 94.38 212 ILE A O 1
ATOM 1699 N N . GLU A 1 213 ? -1.137 0.622 -17.827 1.00 94.50 213 GLU A N 1
ATOM 1700 C CA . GLU A 1 213 ? -1.357 1.416 -16.618 1.00 94.50 213 GLU A CA 1
ATOM 1701 C C . GLU A 1 213 ? -0.299 2.519 -16.480 1.00 94.50 213 GLU A C 1
ATOM 1703 O O . GLU A 1 213 ? 0.794 2.315 -15.944 1.00 94.50 213 GLU A O 1
ATOM 1708 N N . THR A 1 214 ? -0.659 3.721 -16.923 1.00 93.88 214 THR A N 1
ATOM 1709 C CA . THR A 1 214 ? 0.109 4.949 -16.703 1.00 93.88 214 THR A CA 1
ATOM 1710 C C . THR A 1 214 ? -0.847 6.125 -16.454 1.00 93.88 214 THR A C 1
ATOM 1712 O O . THR A 1 214 ? -1.968 6.128 -16.972 1.00 93.88 214 THR A O 1
ATOM 1715 N N . PRO A 1 215 ? -0.478 7.120 -15.625 1.00 91.75 215 PRO A N 1
ATOM 1716 C CA . PRO A 1 215 ? -1.303 8.307 -15.438 1.00 91.75 215 PRO A CA 1
ATOM 1717 C C . PRO A 1 215 ? -1.452 9.113 -16.730 1.00 91.75 215 PRO A C 1
ATOM 1719 O O . PRO A 1 215 ? -0.494 9.296 -17.480 1.00 91.75 215 PRO A O 1
ATOM 1722 N N . GLU A 1 216 ? -2.636 9.679 -16.930 1.00 88.75 216 GLU A N 1
ATOM 1723 C CA . GLU A 1 216 ? -2.883 10.636 -18.006 1.00 88.75 216 GLU A CA 1
ATOM 1724 C C . GLU A 1 216 ? -2.179 11.982 -17.742 1.00 88.75 216 GLU A C 1
ATOM 1726 O O . GLU A 1 216 ? -1.866 12.356 -16.605 1.00 88.75 216 GLU A O 1
ATOM 1731 N N . GLY A 1 217 ? -1.933 12.740 -18.813 1.00 89.38 217 GLY A N 1
ATOM 1732 C CA . GLY A 1 217 ? -1.355 14.081 -18.740 1.00 89.38 217 GLY A CA 1
ATOM 1733 C C . GLY A 1 217 ? 0.183 14.103 -18.723 1.00 89.38 217 GLY A C 1
ATOM 1734 O O . GLY A 1 217 ? 0.827 13.244 -19.323 1.00 89.38 217 GLY A O 1
ATOM 1735 N N . PRO A 1 218 ? 0.819 15.089 -18.058 1.00 87.94 218 PRO A N 1
ATOM 1736 C CA . PRO A 1 218 ? 2.265 15.329 -18.177 1.00 87.94 218 PRO A CA 1
ATOM 1737 C C . PRO A 1 218 ? 3.178 14.183 -17.717 1.00 87.94 218 PRO A C 1
ATOM 1739 O O . PRO A 1 218 ? 4.361 14.172 -18.063 1.00 87.94 218 PRO A O 1
ATOM 1742 N N . ASN A 1 219 ? 2.660 13.240 -16.927 1.00 90.44 219 ASN A N 1
ATOM 1743 C CA . ASN A 1 219 ? 3.421 12.119 -16.366 1.00 90.44 219 ASN A CA 1
ATOM 1744 C C . ASN A 1 219 ? 3.318 10.825 -17.189 1.00 90.44 219 ASN A C 1
ATOM 1746 O O . ASN A 1 219 ? 3.904 9.824 -16.774 1.00 90.44 219 ASN A O 1
ATOM 1750 N N . ILE A 1 220 ? 2.616 10.842 -18.327 1.00 92.19 220 ILE A N 1
ATOM 1751 C CA . ILE A 1 220 ? 2.477 9.675 -19.203 1.00 92.19 220 ILE A CA 1
ATOM 1752 C C . ILE A 1 220 ? 3.850 9.090 -19.563 1.00 92.19 220 ILE A C 1
ATOM 1754 O O . ILE A 1 220 ? 4.770 9.835 -19.927 1.00 92.19 220 ILE A O 1
ATOM 1758 N N . GLY A 1 221 ? 4.006 7.778 -19.373 1.00 90.00 221 GLY A N 1
ATOM 1759 C CA . GLY A 1 221 ? 5.246 7.030 -19.623 1.00 90.00 221 GLY A CA 1
ATOM 1760 C C . GLY A 1 221 ? 6.362 7.219 -18.582 1.00 90.00 221 GLY A C 1
ATOM 1761 O O . GLY A 1 221 ? 7.297 6.429 -18.535 1.00 90.00 221 GLY A O 1
ATOM 1762 N N . LEU A 1 222 ? 6.275 8.221 -17.696 1.00 92.44 222 LEU A N 1
ATOM 1763 C CA . LEU A 1 222 ? 7.279 8.473 -16.642 1.00 92.44 222 LEU A CA 1
ATOM 1764 C C . LEU A 1 222 ? 6.935 7.804 -15.311 1.00 92.44 222 LEU A C 1
ATOM 1766 O O . LEU A 1 222 ? 7.808 7.583 -14.466 1.00 92.44 222 LEU A O 1
ATOM 1770 N N . ILE A 1 223 ? 5.649 7.530 -15.118 1.00 93.94 223 ILE A N 1
ATOM 1771 C CA . ILE A 1 223 ? 5.122 6.731 -14.023 1.00 93.94 223 ILE A CA 1
ATOM 1772 C C . ILE A 1 223 ? 4.485 5.501 -14.652 1.00 93.94 223 ILE A C 1
ATOM 1774 O O . ILE A 1 223 ? 3.589 5.622 -15.489 1.00 93.94 223 ILE A O 1
ATOM 1778 N N . ALA A 1 224 ? 4.938 4.334 -14.222 1.00 94.06 224 ALA A N 1
ATOM 1779 C CA . ALA A 1 224 ? 4.443 3.056 -14.699 1.00 94.06 224 ALA A CA 1
ATOM 1780 C C . ALA A 1 224 ? 4.155 2.134 -13.513 1.00 94.06 224 ALA A C 1
ATOM 1782 O O . ALA A 1 224 ? 4.580 2.401 -12.388 1.00 94.06 224 ALA A O 1
ATOM 1783 N N . SER A 1 225 ? 3.451 1.038 -13.760 1.00 95.00 225 SER A N 1
ATOM 1784 C CA . SER A 1 225 ? 3.178 0.020 -12.745 1.00 95.00 225 SER A CA 1
ATOM 1785 C C . SER A 1 225 ? 3.910 -1.275 -13.076 1.00 95.00 225 SER A C 1
ATOM 1787 O O . SER A 1 225 ? 4.045 -1.654 -14.242 1.00 95.00 225 SER A O 1
ATOM 1789 N N . LEU A 1 226 ? 4.387 -1.966 -12.040 1.00 96.06 226 LEU A N 1
ATOM 1790 C CA . LEU A 1 226 ? 4.999 -3.282 -12.196 1.00 96.06 226 LEU A CA 1
ATOM 1791 C C . LEU A 1 226 ? 3.968 -4.274 -12.759 1.00 96.06 226 LEU A C 1
ATOM 1793 O O . LEU A 1 226 ? 2.810 -4.291 -12.324 1.00 96.06 226 LEU A O 1
ATOM 1797 N N . ALA A 1 227 ? 4.389 -5.114 -13.704 1.00 96.06 227 ALA A N 1
ATOM 1798 C CA . ALA A 1 227 ? 3.544 -6.177 -14.244 1.00 96.06 227 ALA A CA 1
ATOM 1799 C C . ALA A 1 227 ? 3.156 -7.205 -13.158 1.00 96.06 227 ALA A C 1
ATOM 1801 O O . ALA A 1 227 ? 3.737 -7.232 -12.067 1.00 96.06 227 ALA A O 1
ATOM 1802 N N . THR A 1 228 ? 2.167 -8.058 -13.441 1.00 94.50 228 THR A N 1
ATOM 1803 C CA . THR A 1 228 ? 1.589 -8.994 -12.455 1.00 94.50 228 THR A CA 1
ATOM 1804 C C . THR A 1 228 ? 2.641 -9.919 -11.829 1.00 94.50 228 THR A C 1
ATOM 1806 O O . THR A 1 228 ? 2.735 -9.996 -10.605 1.00 94.50 228 THR A O 1
ATOM 1809 N N . PHE A 1 229 ? 3.487 -10.554 -12.648 1.00 95.06 229 PHE A N 1
ATOM 1810 C CA . PHE A 1 229 ? 4.524 -11.493 -12.185 1.00 95.06 229 PHE A CA 1
ATOM 1811 C C . PHE A 1 229 ? 5.942 -10.902 -12.145 1.00 95.06 229 PHE A C 1
ATOM 1813 O O . PHE A 1 229 ? 6.889 -11.610 -11.797 1.00 95.06 229 PHE A O 1
ATOM 1820 N N . GLY A 1 230 ? 6.095 -9.620 -12.493 1.00 94.50 230 GLY A N 1
ATOM 1821 C CA . GLY A 1 230 ? 7.383 -8.937 -12.456 1.00 94.50 230 GLY A CA 1
ATOM 1822 C C . GLY A 1 230 ? 7.932 -8.880 -11.030 1.00 94.50 230 GLY A C 1
ATOM 1823 O O . GLY A 1 230 ? 7.201 -8.553 -10.090 1.00 94.50 230 GLY A O 1
ATOM 1824 N N . ARG A 1 231 ? 9.221 -9.184 -10.862 1.00 94.75 231 ARG A N 1
ATOM 1825 C CA . ARG A 1 231 ? 9.935 -9.081 -9.579 1.00 94.75 231 ARG A CA 1
ATOM 1826 C C . ARG A 1 231 ? 11.242 -8.321 -9.747 1.00 94.75 231 ARG A C 1
ATOM 1828 O O . ARG A 1 231 ? 11.827 -8.335 -10.822 1.00 94.75 231 ARG A O 1
ATOM 1835 N N . VAL A 1 232 ? 11.719 -7.691 -8.679 1.00 95.06 232 VAL A N 1
ATOM 1836 C CA . VAL A 1 232 ? 13.026 -7.023 -8.661 1.00 95.06 232 VAL A CA 1
ATOM 1837 C C . VAL A 1 232 ? 14.046 -7.968 -8.033 1.00 95.06 232 VAL A C 1
ATOM 1839 O O . VAL A 1 232 ? 13.803 -8.485 -6.944 1.00 95.06 232 VAL A O 1
ATOM 1842 N N . ASN A 1 233 ? 15.162 -8.214 -8.718 1.00 93.19 233 ASN A N 1
ATOM 1843 C CA . ASN A 1 233 ? 16.242 -9.056 -8.206 1.00 93.19 233 ASN A CA 1
ATOM 1844 C C . ASN A 1 233 ? 17.178 -8.298 -7.249 1.00 93.19 233 ASN A C 1
ATOM 1846 O O . ASN A 1 233 ? 17.028 -7.095 -7.031 1.00 93.19 233 ASN A O 1
ATOM 1850 N N . GLU A 1 234 ? 18.174 -8.989 -6.688 1.00 89.25 234 GLU A N 1
ATOM 1851 C CA . GLU A 1 234 ? 19.118 -8.410 -5.715 1.00 89.25 234 GLU A CA 1
ATOM 1852 C C . GLU A 1 234 ? 19.917 -7.214 -6.264 1.00 89.25 234 GLU A C 1
ATOM 1854 O O . GLU A 1 234 ? 20.330 -6.334 -5.510 1.00 89.25 234 GLU A O 1
ATOM 1859 N N . PHE A 1 235 ? 20.111 -7.150 -7.584 1.00 90.38 235 PHE A N 1
ATOM 1860 C CA . PHE A 1 235 ? 20.834 -6.070 -8.258 1.00 90.38 235 PHE A CA 1
ATOM 1861 C C . PHE A 1 235 ? 19.931 -4.905 -8.692 1.00 90.38 235 PHE A C 1
ATOM 1863 O O . PHE A 1 235 ? 20.428 -3.884 -9.178 1.00 90.38 235 PHE A O 1
ATOM 1870 N N . GLY A 1 236 ? 18.615 -5.026 -8.500 1.00 92.81 236 GLY A N 1
ATOM 1871 C CA . GLY A 1 236 ? 17.633 -4.012 -8.873 1.00 92.81 236 GLY A CA 1
ATOM 1872 C C . GLY A 1 236 ? 17.102 -4.130 -10.305 1.00 92.81 236 GLY A C 1
ATOM 1873 O O . GLY A 1 236 ? 16.403 -3.224 -10.755 1.00 92.81 236 GLY A O 1
ATOM 1874 N N . PHE A 1 237 ? 17.407 -5.200 -11.043 1.00 95.69 237 PHE A N 1
ATOM 1875 C CA . PHE A 1 237 ? 16.820 -5.442 -12.366 1.00 95.69 237 PHE A CA 1
ATOM 1876 C C . PHE A 1 237 ? 15.467 -6.138 -12.239 1.00 95.69 237 PHE A C 1
ATOM 1878 O O . PHE A 1 237 ? 15.253 -6.945 -11.333 1.00 95.69 237 PHE A O 1
ATOM 1885 N N . ILE A 1 238 ? 14.549 -5.819 -13.153 1.00 96.31 238 ILE A N 1
ATOM 1886 C CA . ILE A 1 238 ? 13.235 -6.460 -13.189 1.00 96.31 238 ILE A CA 1
ATOM 1887 C C . ILE A 1 238 ? 13.342 -7.763 -13.983 1.00 96.31 238 ILE A C 1
ATOM 1889 O O . ILE A 1 238 ? 13.778 -7.783 -15.137 1.00 96.31 238 ILE A O 1
ATOM 1893 N N . GLU A 1 239 ? 12.911 -8.848 -13.362 1.00 95.94 239 GLU A N 1
ATOM 1894 C CA . GLU A 1 239 ? 12.829 -10.176 -13.948 1.00 95.94 239 GLU A CA 1
ATOM 1895 C C . GLU A 1 239 ? 11.373 -10.584 -14.119 1.00 95.94 239 GLU A C 1
ATOM 1897 O O . GLU A 1 239 ? 10.501 -10.198 -13.334 1.00 95.94 239 GLU A O 1
ATOM 1902 N N . THR A 1 240 ? 11.126 -11.415 -15.123 1.00 96.38 240 THR A N 1
ATOM 1903 C CA . THR A 1 240 ? 9.821 -12.028 -15.361 1.00 96.38 240 THR A CA 1
ATOM 1904 C C . THR A 1 240 ? 9.988 -13.542 -15.495 1.00 96.38 240 THR A C 1
ATOM 1906 O O . THR A 1 240 ? 11.031 -13.992 -15.981 1.00 96.38 240 THR A O 1
ATOM 1909 N N . PRO A 1 241 ? 9.015 -14.341 -15.030 1.00 96.56 241 PRO A N 1
ATOM 1910 C CA . PRO A 1 241 ? 9.138 -15.791 -15.051 1.00 96.56 241 PRO A CA 1
ATOM 1911 C C . PRO A 1 241 ? 8.686 -16.407 -16.380 1.00 96.56 241 PRO A C 1
ATOM 1913 O O . PRO A 1 241 ? 7.723 -15.951 -16.992 1.00 96.56 241 PRO A O 1
ATOM 1916 N N . TYR A 1 242 ? 9.348 -17.491 -16.776 1.00 95.94 242 TYR A N 1
ATOM 1917 C CA . TYR A 1 242 ? 9.047 -18.291 -17.963 1.00 95.94 242 TYR A CA 1
ATOM 1918 C C . TYR A 1 242 ? 9.105 -19.790 -17.646 1.00 95.94 242 TYR A C 1
ATOM 1920 O O . TYR A 1 242 ? 9.788 -20.213 -16.710 1.00 95.94 242 TYR A O 1
ATOM 1928 N N . LEU A 1 243 ? 8.407 -20.614 -18.431 1.00 95.38 243 LEU A N 1
ATOM 1929 C CA . LEU A 1 243 ? 8.546 -22.072 -18.382 1.00 95.38 243 LEU A CA 1
ATOM 1930 C C . LEU A 1 243 ? 9.611 -22.523 -19.369 1.00 95.38 243 LEU A C 1
ATOM 1932 O O . LEU A 1 243 ? 9.544 -22.197 -20.553 1.00 95.38 243 LEU A O 1
ATOM 1936 N N . LYS A 1 244 ? 10.552 -23.336 -18.892 1.00 95.38 244 LYS A N 1
ATOM 1937 C CA . LYS A 1 244 ? 11.587 -23.911 -19.750 1.00 95.38 244 LYS A CA 1
ATOM 1938 C C . LYS A 1 244 ? 10.999 -24.953 -20.702 1.00 95.38 244 LYS A C 1
ATOM 1940 O O . LYS A 1 244 ? 10.223 -25.815 -20.270 1.00 95.38 244 LYS A O 1
ATOM 1945 N N . VAL A 1 245 ? 11.403 -24.913 -21.964 1.00 93.88 245 VAL A N 1
ATOM 1946 C CA . VAL A 1 245 ? 11.071 -25.898 -22.993 1.00 93.88 245 VAL A CA 1
ATOM 1947 C C . VAL A 1 245 ? 12.284 -26.796 -23.220 1.00 93.88 245 VAL A C 1
ATOM 1949 O O . VAL A 1 245 ? 13.396 -26.329 -23.432 1.00 93.88 245 VAL A O 1
ATOM 1952 N N . GLU A 1 246 ? 12.082 -28.111 -23.154 1.00 90.62 246 GLU A N 1
ATOM 1953 C CA . GLU A 1 246 ? 13.136 -29.095 -23.410 1.00 90.62 246 GLU A CA 1
ATOM 1954 C C . GLU A 1 246 ? 12.647 -30.097 -24.458 1.00 90.62 246 GLU A C 1
ATOM 1956 O O . GLU A 1 246 ? 11.601 -30.729 -24.290 1.00 90.62 246 GLU A O 1
ATOM 1961 N N . ASN A 1 247 ? 13.399 -30.248 -25.554 1.00 84.12 247 ASN A N 1
ATOM 1962 C CA . ASN A 1 247 ? 13.065 -31.141 -26.672 1.00 84.12 247 ASN A CA 1
ATOM 1963 C C . ASN A 1 247 ? 11.631 -30.926 -27.215 1.00 84.12 247 ASN A C 1
ATOM 1965 O O . ASN A 1 247 ? 10.881 -31.887 -27.415 1.00 84.12 247 ASN A O 1
ATOM 1969 N N . GLY A 1 248 ? 11.218 -29.663 -27.385 1.00 82.44 248 GLY A N 1
ATOM 1970 C CA . GLY A 1 248 ? 9.886 -29.292 -27.885 1.00 82.44 248 GLY A CA 1
ATOM 1971 C C . GLY A 1 248 ? 8.726 -29.560 -26.914 1.00 82.44 248 GLY A C 1
ATOM 1972 O O . GLY A 1 248 ? 7.563 -29.550 -27.328 1.00 82.44 248 GLY A O 1
ATOM 1973 N N . ARG A 1 249 ? 9.015 -29.824 -25.629 1.00 89.25 249 ARG A N 1
ATOM 1974 C CA . ARG A 1 249 ? 8.014 -30.014 -24.567 1.00 89.25 249 ARG A CA 1
ATOM 1975 C C . ARG A 1 249 ? 8.159 -28.968 -23.474 1.00 89.25 249 ARG A C 1
ATOM 1977 O O . ARG A 1 249 ? 9.244 -28.766 -22.935 1.00 89.25 249 ARG A O 1
ATOM 1984 N N . VAL A 1 250 ? 7.040 -28.363 -23.094 1.00 92.44 250 VAL A N 1
ATOM 1985 C CA . VAL A 1 250 ? 6.979 -27.380 -22.011 1.00 92.44 250 VAL A CA 1
ATOM 1986 C C . VAL A 1 250 ? 7.104 -28.092 -20.664 1.00 92.44 250 VAL A C 1
ATOM 1988 O O . VAL A 1 250 ? 6.253 -28.903 -20.278 1.00 92.44 250 VAL A O 1
ATOM 1991 N N . SER A 1 251 ? 8.170 -27.783 -19.927 1.00 91.44 251 SER A N 1
ATOM 1992 C CA . SER A 1 251 ? 8.400 -28.307 -18.581 1.00 91.44 251 SER A CA 1
ATOM 1993 C C . SER A 1 251 ? 7.539 -27.577 -17.534 1.00 91.44 251 SER A C 1
ATOM 1995 O O . SER A 1 251 ? 6.816 -26.628 -17.828 1.00 91.44 251 SER A O 1
ATOM 1997 N N . LYS A 1 252 ? 7.576 -28.037 -16.277 1.00 89.62 252 LYS A N 1
ATOM 1998 C CA . LYS A 1 252 ? 7.001 -27.300 -15.132 1.00 89.62 252 LYS A CA 1
ATOM 1999 C C . LYS A 1 252 ? 8.034 -26.409 -14.426 1.00 89.62 252 LYS A C 1
ATOM 2001 O O . LYS A 1 252 ? 7.706 -25.813 -13.406 1.00 89.62 252 LYS A O 1
ATOM 2006 N N . LYS A 1 253 ? 9.280 -26.368 -14.912 1.00 94.50 253 LYS A N 1
ATOM 2007 C CA . LYS A 1 253 ? 10.355 -25.607 -14.277 1.00 94.50 253 LYS A CA 1
ATOM 2008 C C . LYS A 1 253 ? 10.205 -24.135 -14.654 1.00 94.50 253 LYS A C 1
ATOM 2010 O O . LYS A 1 253 ? 10.250 -23.801 -15.836 1.00 94.50 253 LYS A O 1
ATOM 2015 N N . VAL A 1 254 ? 10.013 -23.296 -13.641 1.00 95.44 254 VAL A N 1
ATOM 2016 C CA . VAL A 1 254 ? 9.938 -21.841 -13.785 1.00 95.44 254 VAL A CA 1
ATOM 2017 C C . VAL A 1 254 ? 11.333 -21.254 -13.613 1.00 95.44 254 VAL A C 1
ATOM 2019 O O . VAL A 1 254 ? 11.984 -21.509 -12.600 1.00 95.44 254 VAL A O 1
ATOM 2022 N N . GLU A 1 255 ? 11.775 -20.463 -14.584 1.00 96.12 255 GLU A N 1
ATOM 2023 C CA . GLU A 1 255 ? 13.018 -19.694 -14.522 1.00 96.12 255 GLU A CA 1
ATOM 2024 C C . GLU A 1 255 ? 12.708 -18.212 -14.745 1.00 96.12 255 GLU A C 1
ATOM 2026 O O . GLU A 1 255 ? 11.880 -17.854 -15.580 1.00 96.12 255 GLU A O 1
ATOM 2031 N N . TYR A 1 256 ? 13.329 -17.349 -13.947 1.00 96.19 256 TYR A N 1
ATOM 2032 C CA . TYR A 1 256 ? 13.170 -15.904 -14.053 1.00 96.19 256 TYR A CA 1
ATOM 2033 C C . TYR A 1 256 ? 14.320 -15.346 -14.867 1.00 96.19 256 TYR A C 1
ATOM 2035 O O . TYR A 1 256 ? 15.473 -15.620 -14.545 1.00 96.19 256 TYR A O 1
ATOM 2043 N N . LEU A 1 257 ? 13.995 -14.566 -15.894 1.00 95.06 257 LEU A N 1
ATOM 2044 C CA . LEU A 1 257 ? 14.986 -13.996 -16.798 1.00 95.06 257 LEU A CA 1
ATOM 2045 C C . LEU A 1 257 ? 14.983 -12.472 -16.696 1.00 95.06 257 LEU A C 1
ATOM 2047 O O . LEU A 1 257 ? 13.929 -11.817 -16.693 1.00 95.06 257 LEU A O 1
ATOM 2051 N N . THR A 1 258 ? 16.178 -11.890 -16.648 1.00 94.62 258 THR A N 1
ATOM 2052 C CA . THR A 1 258 ? 16.379 -10.448 -16.835 1.00 94.62 258 THR A CA 1
ATOM 2053 C C . THR A 1 258 ? 16.191 -10.066 -18.303 1.00 94.62 258 THR A C 1
ATOM 2055 O O . THR A 1 258 ? 16.215 -10.917 -19.192 1.00 94.62 258 THR A O 1
ATOM 2058 N N . ALA A 1 259 ? 16.025 -8.770 -18.581 1.00 93.12 259 ALA A N 1
ATOM 2059 C CA . ALA A 1 259 ? 15.862 -8.290 -19.955 1.00 93.12 259 ALA A CA 1
ATOM 2060 C C . ALA A 1 259 ? 17.062 -8.641 -20.858 1.00 93.12 259 ALA A C 1
ATOM 2062 O O . ALA A 1 259 ? 16.886 -8.852 -22.045 1.00 93.12 259 ALA A O 1
ATOM 2063 N N . ILE A 1 260 ? 18.273 -8.747 -20.299 1.00 90.06 260 ILE A N 1
ATOM 2064 C CA . ILE A 1 260 ? 19.501 -9.046 -21.059 1.00 90.06 260 ILE A CA 1
ATOM 2065 C C . ILE A 1 260 ? 19.630 -10.539 -21.361 1.00 90.06 260 ILE A C 1
ATOM 2067 O O . ILE A 1 260 ? 20.123 -10.932 -22.415 1.00 90.06 260 ILE A O 1
ATOM 2071 N N . GLU A 1 261 ? 19.231 -11.393 -20.421 1.00 90.75 261 GLU A N 1
ATOM 2072 C CA . GLU A 1 261 ? 19.257 -12.843 -20.629 1.00 90.75 261 GLU A CA 1
ATOM 2073 C C . GLU A 1 261 ? 18.200 -13.267 -21.642 1.00 90.75 261 GLU A C 1
ATOM 2075 O O . GLU A 1 261 ? 18.471 -14.105 -22.496 1.00 90.75 261 GLU A O 1
ATOM 2080 N N . GLU A 1 262 ? 17.028 -12.640 -21.575 1.00 91.56 262 GLU A N 1
ATOM 2081 C CA . GLU A 1 262 ? 15.900 -12.868 -22.469 1.00 91.56 262 GLU A CA 1
ATOM 2082 C C . GLU A 1 262 ? 16.243 -12.697 -23.951 1.00 91.56 262 GLU A C 1
ATOM 2084 O O . GLU A 1 262 ? 15.781 -13.487 -24.767 1.00 91.56 262 GLU A O 1
ATOM 2089 N N . GLU A 1 263 ? 17.093 -11.731 -24.306 1.00 88.12 263 GLU A N 1
ATOM 2090 C CA . GLU A 1 263 ? 17.470 -11.482 -25.704 1.00 88.12 263 GLU A CA 1
ATOM 2091 C C . GLU A 1 263 ? 18.223 -12.648 -26.360 1.00 88.12 263 GLU A C 1
ATOM 2093 O O . GLU A 1 263 ? 18.246 -12.755 -27.586 1.00 88.12 263 GLU A O 1
ATOM 2098 N N . LYS A 1 264 ? 18.837 -13.527 -25.560 1.00 89.56 264 LYS A N 1
ATOM 2099 C CA . LYS A 1 264 ? 19.626 -14.669 -26.049 1.00 89.56 264 LYS A CA 1
ATOM 2100 C C . LYS A 1 264 ? 18.766 -15.875 -26.419 1.00 89.56 264 LYS A C 1
ATOM 2102 O O . LYS A 1 264 ? 19.275 -16.788 -27.065 1.00 89.56 264 LYS A O 1
ATOM 2107 N N . PHE A 1 265 ? 17.510 -15.898 -25.983 1.00 93.25 265 PHE A N 1
ATOM 2108 C CA . PHE A 1 265 ? 16.623 -17.049 -26.093 1.00 93.25 265 PHE A CA 1
ATOM 2109 C C . PHE A 1 265 ? 15.438 -16.755 -27.007 1.00 93.25 265 PHE A C 1
ATOM 2111 O O . PHE A 1 265 ? 15.046 -15.603 -27.198 1.00 93.25 265 PHE A O 1
ATOM 2118 N N . SER A 1 266 ? 14.831 -17.812 -27.547 1.00 93.88 266 SER A N 1
ATOM 2119 C CA . SER A 1 266 ? 13.555 -17.693 -28.250 1.00 93.88 266 SER A CA 1
ATOM 2120 C C . SER A 1 266 ? 12.388 -18.068 -27.332 1.00 93.88 266 SER A C 1
ATOM 2122 O O . SER A 1 266 ? 12.354 -19.144 -26.723 1.00 93.88 266 SER A O 1
ATOM 2124 N N . ILE A 1 267 ? 11.426 -17.150 -27.206 1.00 94.25 267 ILE A N 1
ATOM 2125 C CA . ILE A 1 267 ? 10.334 -17.257 -26.231 1.00 94.25 267 ILE A CA 1
ATOM 2126 C C . ILE A 1 267 ? 8.986 -17.298 -26.944 1.00 94.25 267 ILE A C 1
ATOM 2128 O O . ILE A 1 267 ? 8.615 -16.354 -27.640 1.00 94.25 267 ILE A O 1
ATOM 2132 N N . ALA A 1 268 ? 8.244 -18.386 -26.755 1.00 93.94 268 ALA A N 1
ATOM 2133 C CA . ALA A 1 268 ? 6.887 -18.547 -27.262 1.00 93.94 268 ALA A CA 1
ATOM 2134 C C . ALA A 1 268 ? 5.850 -17.815 -26.392 1.00 93.94 268 ALA A C 1
ATOM 2136 O O . ALA A 1 268 ? 5.995 -17.702 -25.174 1.00 93.94 268 ALA A O 1
ATOM 2137 N N . GLN A 1 269 ? 4.760 -17.375 -27.018 1.00 91.94 269 GLN A N 1
ATOM 2138 C CA . GLN A 1 269 ? 3.639 -16.731 -26.329 1.00 91.94 269 GLN A CA 1
ATOM 2139 C C . GLN A 1 269 ? 2.781 -17.730 -25.530 1.00 91.94 269 GLN A C 1
ATOM 2141 O O . GLN A 1 269 ? 2.651 -18.901 -25.895 1.00 91.94 269 GLN A O 1
ATOM 2146 N N . ALA A 1 270 ? 2.109 -17.243 -24.481 1.00 90.38 270 ALA A N 1
ATOM 2147 C CA . ALA A 1 270 ? 1.244 -18.060 -23.614 1.00 90.38 270 ALA A CA 1
ATOM 2148 C C . ALA A 1 270 ? 0.047 -18.712 -24.342 1.00 90.38 270 ALA A C 1
ATOM 2150 O O . ALA A 1 270 ? -0.508 -19.698 -23.865 1.00 90.38 270 ALA A O 1
ATOM 2151 N N . ASN A 1 271 ? -0.377 -18.152 -25.478 1.00 89.44 271 ASN A N 1
ATOM 2152 C CA . ASN A 1 271 ? -1.510 -18.621 -26.285 1.00 89.44 271 ASN A CA 1
ATOM 2153 C C . ASN A 1 271 ? -1.148 -19.774 -27.244 1.00 89.44 271 ASN A C 1
ATOM 2155 O O . ASN A 1 271 ? -2.019 -20.250 -27.977 1.00 89.44 271 ASN A O 1
ATOM 2159 N N . ALA A 1 272 ? 0.111 -20.224 -27.265 1.00 90.50 272 ALA A N 1
ATOM 2160 C CA . ALA A 1 272 ? 0.536 -21.329 -28.114 1.00 90.50 272 ALA A CA 1
ATOM 2161 C C . ALA A 1 272 ? -0.227 -22.622 -27.767 1.00 90.50 272 ALA A C 1
ATOM 2163 O O . ALA A 1 272 ? -0.336 -23.020 -26.607 1.00 90.50 272 ALA A O 1
ATOM 2164 N N . VAL A 1 273 ? -0.751 -23.305 -28.790 1.00 90.44 273 VAL A N 1
ATOM 2165 C CA . VAL A 1 273 ? -1.565 -24.514 -28.603 1.00 90.44 273 VAL A CA 1
ATOM 2166 C C . VAL A 1 273 ? -0.676 -25.707 -28.244 1.00 90.44 273 VAL A C 1
ATOM 2168 O O . VAL A 1 273 ? 0.190 -26.119 -29.025 1.00 90.44 273 VAL A O 1
ATOM 2171 N N . LEU A 1 274 ? -0.926 -26.284 -27.067 1.00 91.62 274 LEU A N 1
ATOM 2172 C CA . LEU A 1 274 ? -0.213 -27.442 -26.528 1.00 91.62 274 LEU A CA 1
ATOM 2173 C C . LEU A 1 274 ? -1.095 -28.698 -26.531 1.00 91.62 274 LEU A C 1
ATOM 2175 O O . LEU A 1 274 ? -2.310 -28.629 -26.341 1.00 91.62 274 LEU A O 1
ATOM 2179 N N . ASP A 1 275 ? -0.476 -29.864 -26.701 1.00 91.31 275 ASP A N 1
ATOM 2180 C CA . ASP A 1 275 ? -1.139 -31.159 -26.551 1.00 91.31 275 ASP A CA 1
ATOM 2181 C C . ASP A 1 275 ? -1.252 -31.595 -25.069 1.00 91.31 275 ASP A C 1
ATOM 2183 O O . ASP A 1 275 ? -0.728 -30.961 -24.149 1.00 91.31 275 ASP A O 1
ATOM 2187 N N . LYS A 1 276 ? -1.901 -32.740 -24.806 1.00 89.94 276 LYS A N 1
ATOM 2188 C CA . LYS A 1 276 ? -2.029 -33.298 -23.439 1.00 89.94 276 LYS A CA 1
ATOM 2189 C C . LYS A 1 276 ? -0.684 -33.651 -22.784 1.00 89.94 276 LYS A C 1
ATOM 2191 O O . LYS A 1 276 ? -0.623 -33.793 -21.565 1.00 89.94 276 LYS A O 1
ATOM 2196 N N . LYS A 1 277 ? 0.376 -33.830 -23.575 1.00 86.12 277 LYS A N 1
ATOM 2197 C CA . LYS A 1 277 ? 1.745 -34.110 -23.119 1.00 86.12 277 LYS A CA 1
ATOM 2198 C C . LYS A 1 277 ? 2.596 -32.836 -23.025 1.00 86.12 277 LYS A C 1
ATOM 2200 O O . LYS A 1 277 ? 3.792 -32.950 -22.759 1.00 86.12 277 LYS A O 1
ATOM 2205 N N . LYS A 1 278 ? 1.988 -31.654 -23.190 1.00 88.88 278 LYS A N 1
ATOM 2206 C CA . LYS A 1 278 ? 2.640 -30.338 -23.213 1.00 88.88 278 LYS A CA 1
ATOM 2207 C C . LYS A 1 278 ? 3.664 -30.154 -24.341 1.00 88.88 278 LYS A C 1
ATOM 2209 O O . LYS A 1 278 ? 4.601 -29.372 -24.198 1.00 88.88 278 LYS A O 1
ATOM 2214 N N . ALA A 1 279 ? 3.517 -30.874 -25.444 1.00 89.94 279 ALA A N 1
ATOM 2215 C CA . ALA A 1 279 ? 4.247 -30.612 -26.676 1.00 89.94 279 ALA A CA 1
ATOM 2216 C C . ALA A 1 279 ? 3.480 -29.603 -27.538 1.00 89.94 279 ALA A C 1
ATOM 2218 O O . ALA A 1 279 ? 2.249 -29.544 -27.490 1.00 89.94 279 ALA A O 1
ATOM 2219 N N . PHE A 1 280 ? 4.199 -28.829 -28.344 1.00 91.62 280 PHE A N 1
ATOM 2220 C CA . PHE A 1 280 ? 3.567 -27.926 -29.298 1.00 91.62 280 PHE A CA 1
ATOM 2221 C C . PHE A 1 280 ? 2.891 -28.694 -30.436 1.00 91.62 280 PHE A C 1
ATOM 2223 O O . PHE A 1 280 ? 3.477 -29.613 -31.013 1.00 91.62 280 PHE A O 1
ATOM 2230 N N . VAL A 1 281 ? 1.659 -28.298 -30.765 1.00 90.56 281 VAL A N 1
ATOM 2231 C CA . VAL A 1 281 ? 0.888 -28.912 -31.858 1.00 90.56 281 VAL A CA 1
ATOM 2232 C C . VAL A 1 281 ? 1.378 -28.421 -33.222 1.00 90.56 281 VAL A C 1
ATOM 2234 O O . VAL A 1 281 ? 1.521 -29.219 -34.145 1.00 90.56 281 VAL A O 1
ATOM 2237 N N . ASN A 1 282 ? 1.659 -27.122 -33.337 1.00 90.00 282 ASN A N 1
ATOM 2238 C CA . ASN A 1 282 ? 2.108 -26.496 -34.579 1.00 90.00 282 ASN A CA 1
ATOM 2239 C C . ASN A 1 282 ? 3.630 -26.614 -34.739 1.00 90.00 282 ASN A C 1
ATOM 2241 O O . ASN A 1 282 ? 4.370 -26.550 -33.757 1.00 90.00 282 ASN A O 1
ATOM 2245 N N . ASP A 1 283 ? 4.101 -26.739 -35.982 1.00 89.19 283 ASP A N 1
ATOM 2246 C CA . ASP A 1 283 ? 5.538 -26.819 -36.279 1.00 89.19 283 ASP A CA 1
ATOM 2247 C C . ASP A 1 283 ? 6.236 -25.459 -36.197 1.00 89.19 283 ASP A C 1
ATOM 2249 O O . ASP A 1 283 ? 7.364 -25.381 -35.711 1.00 89.19 283 ASP A O 1
ATOM 2253 N N . PHE A 1 284 ? 5.547 -24.395 -36.616 1.00 92.00 284 PHE A N 1
ATOM 2254 C CA . PHE A 1 284 ? 5.994 -23.013 -36.480 1.00 92.00 284 PHE A CA 1
ATOM 2255 C C . PHE A 1 284 ? 5.151 -22.295 -35.432 1.00 92.00 284 PHE A C 1
ATOM 2257 O O . PHE A 1 284 ? 3.919 -22.290 -35.511 1.00 92.00 284 PHE A O 1
ATOM 2264 N N . ILE A 1 285 ? 5.817 -21.673 -34.468 1.00 92.00 285 ILE A N 1
ATOM 2265 C CA . ILE A 1 285 ? 5.185 -20.963 -33.356 1.00 92.00 285 ILE A CA 1
ATOM 2266 C C . ILE A 1 285 ? 5.646 -19.515 -33.391 1.00 92.00 285 ILE A C 1
ATOM 2268 O O . ILE A 1 285 ? 6.809 -19.221 -33.673 1.00 92.00 285 ILE A O 1
ATOM 2272 N N . THR A 1 286 ? 4.708 -18.609 -33.130 1.00 92.19 286 THR A N 1
ATOM 2273 C CA . THR A 1 286 ? 5.003 -17.189 -32.984 1.00 92.19 286 THR A CA 1
ATOM 2274 C C . THR A 1 286 ? 5.788 -16.987 -31.698 1.00 92.19 286 THR A C 1
ATOM 2276 O O . THR A 1 286 ? 5.269 -17.194 -30.598 1.00 92.19 286 THR A O 1
ATOM 2279 N N . SER A 1 287 ? 7.040 -16.584 -31.862 1.00 92.44 287 SER A N 1
ATOM 2280 C CA . SER A 1 287 ? 7.986 -16.421 -30.771 1.00 92.44 287 SER A CA 1
ATOM 2281 C C . SER A 1 287 ? 8.691 -15.080 -30.886 1.00 92.44 287 SER A C 1
ATOM 2283 O O . SER A 1 287 ? 8.839 -14.507 -31.967 1.00 92.44 287 SER A O 1
ATOM 2285 N N . ARG A 1 288 ? 9.140 -14.573 -29.747 1.00 91.56 288 ARG A N 1
ATOM 2286 C CA . ARG A 1 288 ? 9.987 -13.393 -29.675 1.00 91.56 288 ARG A CA 1
ATOM 2287 C C . ARG A 1 288 ? 11.446 -13.829 -29.633 1.00 91.56 288 ARG A C 1
ATOM 2289 O O . ARG A 1 288 ? 11.802 -14.703 -28.842 1.00 91.56 288 ARG A O 1
ATOM 2296 N N . VAL A 1 289 ? 12.260 -13.238 -30.501 1.00 88.12 289 VAL A N 1
ATOM 2297 C CA . VAL A 1 289 ? 13.709 -13.450 -30.579 1.00 88.12 289 VAL A CA 1
ATOM 2298 C C . VAL A 1 289 ? 14.361 -12.078 -30.468 1.00 88.12 289 VAL A C 1
ATOM 2300 O O . VAL A 1 289 ? 14.218 -11.241 -31.361 1.00 88.12 289 VAL A O 1
ATOM 2303 N N . GLY A 1 290 ? 15.011 -11.808 -29.337 1.00 85.00 290 GLY A N 1
ATOM 2304 C CA . GLY A 1 290 ? 15.446 -10.452 -29.008 1.00 85.00 290 GLY A CA 1
ATOM 2305 C C . GLY A 1 290 ? 14.258 -9.487 -28.932 1.00 85.00 290 GLY A C 1
ATOM 2306 O O . GLY A 1 290 ? 13.318 -9.690 -28.162 1.00 85.00 290 GLY A O 1
ATOM 2307 N N . SER A 1 291 ? 14.288 -8.442 -29.759 1.00 80.38 291 SER A N 1
ATOM 2308 C CA . SER A 1 291 ? 13.225 -7.430 -29.830 1.00 80.38 291 SER A CA 1
ATOM 2309 C C . SER A 1 291 ? 12.182 -7.677 -30.928 1.00 80.38 291 SER A C 1
ATOM 2311 O O . SER A 1 291 ? 11.208 -6.931 -31.003 1.00 80.38 291 SER A O 1
ATOM 2313 N N . GLU A 1 292 ? 12.341 -8.711 -31.760 1.00 86.19 292 GLU A N 1
ATOM 2314 C CA . GLU A 1 292 ? 11.471 -8.961 -32.915 1.00 86.19 292 GLU A CA 1
ATOM 2315 C C . GLU A 1 292 ? 10.579 -10.195 -32.728 1.00 86.19 292 GLU A C 1
ATOM 2317 O O . GLU A 1 292 ? 10.942 -11.171 -32.066 1.00 86.19 292 GLU A O 1
ATOM 2322 N N . PHE A 1 293 ? 9.402 -10.168 -33.356 1.00 87.12 293 PHE A N 1
ATOM 2323 C CA . PHE A 1 293 ? 8.512 -11.323 -33.445 1.00 87.12 293 PHE A CA 1
ATOM 2324 C C . PHE A 1 293 ? 8.785 -12.087 -34.738 1.00 87.12 293 PHE A C 1
ATOM 2326 O O . PHE A 1 293 ? 8.705 -11.529 -35.832 1.00 87.12 293 PHE A O 1
ATOM 2333 N N . SER A 1 294 ? 9.076 -13.379 -34.615 1.00 91.00 294 SER A N 1
ATOM 2334 C CA . SER A 1 294 ? 9.342 -14.264 -35.746 1.00 91.00 294 SER A CA 1
ATOM 2335 C C . SER A 1 294 ? 8.673 -15.626 -35.554 1.00 91.00 294 SER A C 1
ATOM 2337 O O . SER A 1 294 ? 8.282 -16.012 -34.452 1.00 91.00 294 SER A O 1
ATOM 2339 N N . MET A 1 295 ? 8.493 -16.356 -36.653 1.00 92.12 295 MET A N 1
ATOM 2340 C CA . MET A 1 295 ? 7.988 -17.727 -36.611 1.00 92.12 295 MET A CA 1
ATOM 2341 C C . MET A 1 295 ? 9.172 -18.677 -36.453 1.00 92.12 295 MET A C 1
ATOM 2343 O O . MET A 1 295 ? 9.990 -18.807 -37.364 1.00 92.12 295 MET A O 1
ATOM 2347 N N . VAL A 1 296 ? 9.257 -19.343 -35.305 1.00 92.25 296 VAL A N 1
ATOM 2348 C CA . VAL A 1 296 ? 10.364 -20.241 -34.960 1.00 92.25 296 VAL A CA 1
ATOM 2349 C C . VAL A 1 296 ? 9.866 -21.685 -34.965 1.00 92.25 296 VAL A C 1
ATOM 2351 O O . VAL A 1 296 ? 8.724 -21.966 -34.596 1.00 92.25 296 VAL A O 1
ATOM 2354 N N . LEU A 1 297 ? 10.715 -22.612 -35.414 1.00 93.00 297 LEU A N 1
ATOM 2355 C CA . LEU A 1 297 ? 10.431 -24.045 -35.341 1.00 93.00 297 LEU A CA 1
ATOM 2356 C C . LEU A 1 297 ? 10.324 -24.491 -33.880 1.00 93.00 297 LEU A C 1
ATOM 2358 O O . LEU A 1 297 ? 11.154 -24.108 -33.059 1.00 93.00 297 LEU A O 1
ATOM 2362 N N . LYS A 1 298 ? 9.365 -25.368 -33.570 1.00 90.69 298 LYS A N 1
ATOM 2363 C CA . LYS A 1 298 ? 9.110 -25.860 -32.200 1.00 90.69 298 LYS A CA 1
ATOM 2364 C C . LYS A 1 298 ? 10.315 -26.480 -31.481 1.00 90.69 298 LYS A C 1
ATOM 2366 O O . LYS A 1 298 ? 10.322 -26.548 -30.256 1.00 90.69 298 LYS A O 1
ATOM 2371 N N . GLU A 1 299 ? 11.306 -26.956 -32.231 1.00 90.31 299 GLU A N 1
ATOM 2372 C CA . GLU A 1 299 ? 12.543 -27.548 -31.704 1.00 90.31 299 GLU A CA 1
ATOM 2373 C C . GLU A 1 299 ? 13.529 -26.498 -31.186 1.00 90.31 299 GLU A C 1
ATOM 2375 O O . GLU A 1 299 ? 14.313 -26.795 -30.290 1.00 90.31 299 GLU A O 1
ATOM 2380 N N . ASN A 1 300 ? 13.458 -25.275 -31.715 1.00 91.00 300 ASN A N 1
ATOM 2381 C CA . ASN A 1 300 ? 14.373 -24.183 -31.389 1.00 91.00 300 ASN A CA 1
ATOM 2382 C C . ASN A 1 300 ? 13.837 -23.268 -30.281 1.00 91.00 300 ASN A C 1
ATOM 2384 O O . ASN A 1 300 ? 14.458 -22.248 -30.011 1.00 91.00 300 ASN A O 1
ATOM 2388 N N . ILE A 1 301 ? 12.685 -23.596 -29.687 1.00 92.94 301 ILE A N 1
ATOM 2389 C CA . ILE A 1 301 ? 12.051 -22.799 -28.634 1.00 92.94 301 ILE A CA 1
ATOM 2390 C C . ILE A 1 301 ? 12.647 -23.163 -27.286 1.00 92.94 301 ILE A C 1
ATOM 2392 O O . ILE A 1 301 ? 12.598 -24.326 -26.884 1.00 92.94 301 ILE A O 1
ATOM 2396 N N . ASP A 1 302 ? 13.139 -22.151 -26.578 1.00 94.69 302 ASP A N 1
ATOM 2397 C CA . ASP A 1 302 ? 13.800 -22.321 -25.285 1.00 94.69 302 ASP A CA 1
ATOM 2398 C C . ASP A 1 302 ? 12.827 -22.123 -24.117 1.00 94.69 302 ASP A C 1
ATOM 2400 O O . ASP A 1 302 ? 12.895 -22.833 -23.110 1.00 94.69 302 ASP A O 1
ATOM 2404 N N . TYR A 1 303 ? 11.896 -21.172 -24.249 1.00 95.56 303 TYR A N 1
ATOM 2405 C CA . TYR A 1 303 ? 10.963 -20.793 -23.187 1.00 95.56 303 TYR A CA 1
ATOM 2406 C C . TYR A 1 303 ? 9.556 -20.491 -23.710 1.00 95.56 303 TYR A C 1
ATOM 2408 O O . TYR A 1 303 ? 9.346 -20.237 -24.895 1.00 95.56 303 TYR A O 1
ATOM 2416 N N . ILE A 1 304 ? 8.580 -20.493 -22.803 1.00 94.88 304 ILE A N 1
ATOM 2417 C CA . ILE A 1 304 ? 7.212 -20.021 -23.040 1.00 94.88 304 ILE A CA 1
ATOM 2418 C C . ILE A 1 304 ? 6.723 -19.192 -21.845 1.00 94.88 304 ILE A C 1
ATOM 2420 O O . ILE A 1 304 ? 7.069 -19.484 -20.694 1.00 94.88 304 ILE A O 1
ATOM 2424 N N . ASP A 1 305 ? 5.919 -18.165 -22.113 1.00 94.81 305 ASP A N 1
ATOM 2425 C CA . ASP A 1 305 ? 5.220 -17.376 -21.091 1.00 94.81 305 ASP A CA 1
ATOM 2426 C C . ASP A 1 305 ? 4.388 -18.266 -20.144 1.00 94.81 305 ASP A C 1
ATOM 2428 O O . ASP A 1 305 ? 3.837 -19.296 -20.543 1.00 94.81 305 ASP A O 1
ATOM 2432 N N . ILE A 1 306 ? 4.242 -17.856 -18.879 1.00 93.56 306 ILE A N 1
ATOM 2433 C CA . ILE A 1 306 ? 3.466 -18.623 -17.884 1.00 93.56 306 ILE A CA 1
ATOM 2434 C C . ILE A 1 306 ? 1.968 -18.372 -18.021 1.00 93.56 306 ILE A C 1
ATOM 2436 O O . ILE A 1 306 ? 1.153 -19.276 -17.826 1.00 93.56 306 ILE A O 1
ATOM 2440 N N . SER A 1 307 ? 1.597 -17.121 -18.281 1.00 91.81 307 SER A N 1
ATOM 2441 C CA . SER A 1 307 ? 0.209 -16.676 -18.284 1.00 91.81 307 SER A CA 1
ATOM 2442 C C . SER A 1 307 ? 0.038 -15.469 -19.202 1.00 91.81 307 SER A C 1
ATOM 2444 O O . SER A 1 307 ? 0.892 -14.584 -19.185 1.00 91.81 307 SER A O 1
ATOM 2446 N N . PRO A 1 308 ? -1.094 -15.339 -19.917 1.00 89.25 308 PRO A N 1
ATOM 2447 C CA . PRO A 1 308 ? -1.412 -14.126 -20.675 1.00 89.25 308 PRO A CA 1
ATOM 2448 C C . PRO A 1 308 ? -1.438 -12.854 -19.808 1.00 89.25 308 PRO A C 1
ATOM 2450 O O . PRO A 1 308 ? -1.151 -11.762 -20.289 1.00 89.25 308 PRO A O 1
ATOM 2453 N N . ARG A 1 309 ? -1.719 -12.987 -18.501 1.00 91.31 309 ARG A N 1
ATOM 2454 C CA . ARG A 1 309 ? -1.741 -11.861 -17.543 1.00 91.31 309 ARG A CA 1
ATOM 2455 C C . ARG A 1 309 ? -0.352 -11.321 -17.206 1.00 91.31 309 ARG A C 1
ATOM 2457 O O . ARG A 1 309 ? -0.242 -10.281 -16.565 1.00 91.31 309 ARG A O 1
ATOM 2464 N N . GLN A 1 310 ? 0.706 -12.012 -17.625 1.00 93.44 310 GLN A N 1
ATOM 2465 C CA . GLN A 1 310 ? 2.089 -11.611 -17.387 1.00 93.44 310 GLN A CA 1
ATOM 2466 C C . GLN A 1 310 ? 2.413 -10.238 -17.974 1.00 93.44 310 GLN A C 1
ATOM 2468 O O . GLN A 1 310 ? 3.200 -9.512 -17.379 1.00 93.44 310 GLN A O 1
ATOM 2473 N N . LEU A 1 311 ? 1.765 -9.853 -19.076 1.00 92.00 311 LEU A N 1
ATOM 2474 C CA . LEU A 1 311 ? 1.988 -8.569 -19.739 1.00 92.00 311 LEU A CA 1
ATOM 2475 C C . LEU A 1 311 ? 1.459 -7.361 -18.948 1.00 92.00 311 LEU A C 1
ATOM 2477 O O . LEU A 1 311 ? 2.030 -6.274 -19.015 1.00 92.00 311 LEU A O 1
ATOM 2481 N N . VAL A 1 312 ? 0.353 -7.532 -18.228 1.00 95.00 312 VAL A N 1
ATOM 2482 C CA . VAL A 1 312 ? -0.422 -6.424 -17.658 1.00 95.00 312 VAL A CA 1
ATOM 2483 C C . VAL A 1 312 ? -0.204 -6.289 -16.152 1.00 95.00 312 VAL A C 1
ATOM 2485 O O . VAL A 1 312 ? 0.275 -7.208 -15.483 1.00 95.00 312 VAL A O 1
ATOM 2488 N N . SER A 1 313 ? -0.525 -5.118 -15.604 1.00 95.69 313 SER A N 1
ATOM 2489 C CA . SER A 1 313 ? -0.533 -4.874 -14.160 1.00 95.69 313 SER A CA 1
ATOM 2490 C C . SER A 1 313 ? -1.768 -5.484 -13.506 1.00 95.69 313 SER A C 1
ATOM 2492 O O . SER A 1 313 ? -2.723 -5.876 -14.170 1.00 95.69 313 SER A O 1
ATOM 2494 N N . VAL A 1 314 ? -1.767 -5.482 -12.176 1.00 95.19 314 VAL A N 1
ATOM 2495 C CA . VAL A 1 314 ? -2.885 -5.959 -11.358 1.00 95.19 314 VAL A CA 1
ATOM 2496 C C . VAL A 1 314 ? -4.193 -5.225 -11.682 1.00 95.19 314 VAL A C 1
ATOM 2498 O O . VAL A 1 314 ? -5.218 -5.878 -11.808 1.00 95.19 314 VAL A O 1
ATOM 2501 N N . ALA A 1 315 ? -4.171 -3.899 -11.871 1.00 95.06 315 ALA A N 1
ATOM 2502 C CA . ALA A 1 315 ? -5.382 -3.139 -12.198 1.00 95.06 315 ALA A CA 1
ATOM 2503 C C . ALA A 1 315 ? -5.929 -3.483 -13.586 1.00 95.06 315 ALA A C 1
ATOM 2505 O O . ALA A 1 315 ? -7.105 -3.799 -13.727 1.00 95.06 315 ALA A O 1
ATOM 2506 N N . ALA A 1 316 ? -5.069 -3.482 -14.607 1.00 95.56 316 ALA A N 1
ATOM 2507 C CA . ALA A 1 316 ? -5.482 -3.841 -15.960 1.00 95.56 316 ALA A CA 1
ATOM 2508 C C . ALA A 1 316 ? -5.946 -5.309 -16.048 1.00 95.56 316 ALA A C 1
ATOM 2510 O O . ALA A 1 316 ? -6.899 -5.605 -16.759 1.00 95.56 316 ALA A O 1
ATOM 2511 N N . ALA A 1 317 ? -5.339 -6.217 -15.275 1.00 95.12 317 ALA A N 1
ATOM 2512 C CA . ALA A 1 317 ? -5.725 -7.627 -15.222 1.00 95.12 317 ALA A CA 1
ATOM 2513 C C . ALA A 1 317 ? -7.123 -7.882 -14.632 1.00 95.12 317 ALA A C 1
ATOM 2515 O O . ALA A 1 317 ? -7.623 -8.992 -14.794 1.00 95.12 317 ALA A O 1
ATOM 2516 N N . MET A 1 318 ? -7.732 -6.902 -13.952 1.00 93.81 318 MET A N 1
ATOM 2517 C CA . MET A 1 318 ? -9.101 -6.995 -13.428 1.00 93.81 318 MET A CA 1
ATOM 2518 C C . MET A 1 318 ? -10.169 -6.526 -14.420 1.00 93.81 318 MET A C 1
ATOM 2520 O O . MET A 1 318 ? -11.356 -6.642 -14.130 1.00 93.81 318 MET A O 1
ATOM 2524 N N . ILE A 1 319 ? -9.782 -5.974 -15.572 1.00 95.81 319 ILE A N 1
ATOM 2525 C CA . ILE A 1 319 ? -10.735 -5.590 -16.616 1.00 95.81 319 ILE A CA 1
ATOM 2526 C C . ILE A 1 319 ? -11.113 -6.862 -17.395 1.00 95.81 319 ILE A C 1
ATOM 2528 O O . ILE A 1 319 ? -10.240 -7.461 -18.031 1.00 95.81 319 ILE A O 1
ATOM 2532 N N . PRO A 1 320 ? -12.378 -7.322 -17.342 1.00 95.88 320 PRO A N 1
ATOM 2533 C CA . PRO A 1 320 ? -12.805 -8.464 -18.140 1.00 95.88 320 PRO A CA 1
ATOM 2534 C C . PRO A 1 320 ? -12.824 -8.088 -19.626 1.00 95.88 320 PRO A C 1
ATOM 2536 O O . PRO A 1 320 ? -13.150 -6.956 -19.968 1.00 95.88 320 PRO A O 1
ATOM 2539 N N . PHE A 1 321 ? -12.521 -9.049 -20.503 1.00 95.31 321 PHE A N 1
ATOM 2540 C CA . PHE A 1 321 ? -12.507 -8.860 -21.963 1.00 95.31 321 PHE A CA 1
ATOM 2541 C C . PHE A 1 321 ? -11.535 -7.780 -22.463 1.00 95.31 321 PHE A C 1
ATOM 2543 O O . PHE A 1 321 ? -11.771 -7.163 -23.500 1.00 95.31 321 PHE A O 1
ATOM 2550 N N . LEU A 1 322 ? -10.423 -7.575 -21.752 1.00 95.06 322 LEU A N 1
ATOM 2551 C CA . LEU A 1 322 ? -9.396 -6.587 -22.090 1.00 95.06 322 LEU A CA 1
ATOM 2552 C C . LEU A 1 322 ? -8.878 -6.717 -23.536 1.00 95.06 322 LEU A C 1
ATOM 2554 O O . LEU A 1 322 ? -8.526 -5.725 -24.163 1.00 95.06 322 LEU A O 1
ATOM 2558 N N . GLU A 1 323 ? -8.843 -7.930 -24.084 1.00 92.75 323 GLU A N 1
ATOM 2559 C CA . GLU A 1 323 ? -8.453 -8.218 -25.468 1.00 92.75 323 GLU A CA 1
ATOM 2560 C C . GLU A 1 323 ? -9.409 -7.647 -26.534 1.00 92.75 323 GLU A C 1
ATOM 2562 O O . GLU A 1 323 ? -9.071 -7.630 -27.719 1.00 92.75 323 GLU A O 1
ATOM 2567 N N . HIS A 1 324 ? -10.605 -7.214 -26.133 1.00 95.81 324 HIS A N 1
ATOM 2568 C CA . HIS A 1 324 ? -11.611 -6.594 -26.996 1.00 95.81 324 HIS A CA 1
ATOM 2569 C C . HIS A 1 324 ? -11.673 -5.069 -26.846 1.00 95.81 324 HIS A C 1
ATOM 2571 O O . HIS A 1 324 ? -12.378 -4.416 -27.618 1.00 95.81 324 HIS A O 1
ATOM 2577 N N . ASP A 1 325 ? -10.909 -4.508 -25.908 1.00 94.62 325 ASP A N 1
ATOM 2578 C CA . ASP A 1 325 ? -10.866 -3.078 -25.637 1.00 94.62 325 ASP A CA 1
ATOM 2579 C C . ASP A 1 325 ? -9.673 -2.406 -26.329 1.00 94.62 325 ASP A C 1
ATOM 2581 O O . ASP A 1 325 ? -8.578 -2.958 -26.445 1.00 94.62 325 ASP A O 1
ATOM 2585 N N . ASP A 1 326 ? -9.867 -1.159 -26.764 1.00 96.19 326 ASP A N 1
ATOM 2586 C CA . ASP A 1 326 ? -8.757 -0.317 -27.215 1.00 96.19 326 ASP A CA 1
ATOM 2587 C C . ASP A 1 326 ? -7.816 0.009 -26.045 1.00 96.19 326 ASP A C 1
ATOM 2589 O O . ASP A 1 326 ? -8.260 0.303 -24.930 1.00 96.19 326 ASP A O 1
ATOM 2593 N N . ALA A 1 327 ? -6.509 0.051 -26.311 1.00 92.50 327 ALA A N 1
ATOM 2594 C CA . ALA A 1 327 ? -5.494 0.276 -25.284 1.00 92.50 327 ALA A CA 1
ATOM 2595 C C . ALA A 1 327 ? -5.698 1.593 -24.510 1.00 92.50 327 ALA A C 1
ATOM 2597 O O . ALA A 1 327 ? -5.493 1.630 -23.295 1.00 92.50 327 ALA A O 1
ATOM 2598 N N . ASN A 1 328 ? -6.161 2.664 -25.167 1.00 92.50 328 ASN A N 1
ATOM 2599 C CA . ASN A 1 328 ? -6.407 3.938 -24.486 1.00 92.50 328 ASN A CA 1
ATOM 2600 C C . ASN A 1 328 ? -7.633 3.862 -23.565 1.00 92.50 328 ASN A C 1
ATOM 2602 O O . ASN A 1 328 ? -7.661 4.498 -22.511 1.00 92.50 328 ASN A O 1
ATOM 2606 N N . ARG A 1 329 ? -8.651 3.075 -23.939 1.00 94.69 329 ARG A N 1
ATOM 2607 C CA . ARG A 1 329 ? -9.846 2.847 -23.110 1.00 94.69 329 ARG A CA 1
ATOM 2608 C C . ARG A 1 329 ? -9.507 1.983 -21.902 1.00 94.69 329 ARG A C 1
ATOM 2610 O O . ARG A 1 329 ? -9.911 2.328 -20.795 1.00 94.69 329 ARG A O 1
ATOM 2617 N N . ALA A 1 330 ? -8.687 0.954 -22.092 1.00 95.38 330 ALA A N 1
ATOM 2618 C CA . ALA A 1 330 ? -8.153 0.145 -21.004 1.00 95.38 330 ALA A CA 1
ATOM 2619 C C . ALA A 1 330 ? -7.294 0.966 -20.025 1.00 95.38 330 ALA A C 1
ATOM 2621 O O . ALA A 1 330 ? -7.429 0.818 -18.809 1.00 95.38 330 ALA A O 1
ATOM 2622 N N . LEU A 1 331 ? -6.456 1.878 -20.536 1.00 94.88 331 LEU A N 1
ATOM 2623 C CA . LEU A 1 331 ? -5.676 2.812 -19.717 1.00 94.88 331 LEU A CA 1
ATOM 2624 C C . LEU A 1 331 ? -6.600 3.652 -18.833 1.00 94.88 331 LEU A C 1
ATOM 2626 O O . LEU A 1 331 ? -6.433 3.667 -17.611 1.00 94.88 331 LEU A O 1
ATOM 2630 N N . MET A 1 332 ? -7.614 4.288 -19.428 1.00 94.38 332 MET A N 1
ATOM 2631 C CA . MET A 1 332 ? -8.602 5.075 -18.684 1.00 94.38 332 MET A CA 1
ATOM 2632 C C . MET A 1 332 ? -9.353 4.218 -17.660 1.00 94.38 332 MET A C 1
ATOM 2634 O O . MET A 1 332 ? -9.440 4.607 -16.497 1.00 94.38 332 MET A O 1
ATOM 2638 N N . GLY A 1 333 ? -9.820 3.027 -18.045 1.00 94.88 333 GLY A N 1
ATOM 2639 C CA . GLY A 1 333 ? -10.517 2.096 -17.156 1.00 94.88 333 GLY A CA 1
ATOM 2640 C C . GLY A 1 333 ? -9.673 1.703 -15.943 1.00 94.88 333 GLY A C 1
ATOM 2641 O O . GLY A 1 333 ? -10.128 1.825 -14.805 1.00 94.88 333 GLY A O 1
ATOM 2642 N N . SER A 1 334 ? -8.405 1.341 -16.161 1.00 94.25 334 SER A N 1
ATOM 2643 C CA . SER A 1 334 ? -7.477 0.988 -15.076 1.00 94.25 334 SER A CA 1
ATOM 2644 C C . SER A 1 334 ? -7.232 2.162 -14.115 1.00 94.25 334 SER A C 1
ATOM 2646 O O . SER A 1 334 ? -7.154 1.979 -12.898 1.00 94.25 334 SER A O 1
ATOM 2648 N N . ASN A 1 335 ? -7.188 3.395 -14.634 1.00 94.12 335 ASN A N 1
ATOM 2649 C CA . ASN A 1 335 ? -7.046 4.607 -13.833 1.00 94.12 335 ASN A CA 1
ATOM 2650 C C . ASN A 1 335 ? -8.320 4.954 -13.050 1.00 94.12 335 ASN A C 1
ATOM 2652 O O . ASN A 1 335 ? -8.221 5.379 -11.895 1.00 94.12 335 ASN A O 1
ATOM 2656 N N . MET A 1 336 ? -9.495 4.770 -13.654 1.00 95.12 336 MET A N 1
ATOM 2657 C CA . MET A 1 336 ? -10.799 5.070 -13.056 1.00 95.12 336 MET A CA 1
ATOM 2658 C C . MET A 1 336 ? -11.145 4.106 -11.916 1.00 95.12 336 MET A C 1
ATOM 2660 O O . MET A 1 336 ? -11.621 4.555 -10.875 1.00 95.12 336 MET A O 1
ATOM 2664 N N . GLN A 1 337 ? -10.809 2.816 -12.034 1.00 94.56 337 GLN A N 1
ATOM 2665 C CA . GLN A 1 337 ? -11.027 1.828 -10.963 1.00 94.56 337 GLN A CA 1
ATOM 2666 C C . GLN A 1 337 ? -10.351 2.223 -9.635 1.00 94.56 337 GLN A C 1
ATOM 2668 O O . GLN A 1 337 ? -10.904 2.010 -8.553 1.00 94.56 337 GLN A O 1
ATOM 2673 N N . ARG A 1 338 ? -9.182 2.876 -9.687 1.00 93.19 338 ARG A N 1
ATOM 2674 C CA . ARG A 1 338 ? -8.465 3.359 -8.488 1.00 93.19 338 ARG A CA 1
ATOM 2675 C C . ARG A 1 338 ? -9.183 4.504 -7.766 1.00 93.19 338 ARG A C 1
ATOM 2677 O O . ARG A 1 338 ? -8.906 4.770 -6.602 1.00 93.19 338 ARG A O 1
ATOM 2684 N N . GLN A 1 339 ? -10.113 5.177 -8.436 1.00 93.56 339 GLN A N 1
ATOM 2685 C CA . GLN A 1 339 ? -10.877 6.298 -7.881 1.00 93.56 339 GLN A CA 1
ATOM 2686 C C . GLN A 1 339 ? -12.216 5.851 -7.278 1.00 93.56 339 GLN A C 1
ATOM 2688 O O . GLN A 1 339 ? -12.909 6.669 -6.676 1.00 93.56 339 GLN A O 1
ATOM 2693 N N . GLY A 1 340 ? -12.575 4.566 -7.408 1.00 93.06 340 GLY A N 1
ATOM 2694 C CA . GLY A 1 340 ? -13.812 4.013 -6.858 1.00 93.06 340 GLY A CA 1
ATOM 2695 C C . GLY A 1 340 ? -13.916 4.239 -5.349 1.00 93.06 340 GLY A C 1
ATOM 2696 O O . GLY A 1 340 ? -13.025 3.842 -4.594 1.00 93.06 340 GLY A O 1
ATOM 2697 N N . VAL A 1 341 ? -14.998 4.886 -4.913 1.00 94.75 341 VAL A N 1
ATOM 2698 C CA . VAL A 1 341 ? -15.242 5.217 -3.504 1.00 94.75 341 VAL A CA 1
ATOM 2699 C C . VAL A 1 341 ? -15.931 4.038 -2.800 1.00 94.75 341 VAL A C 1
ATOM 2701 O O . VAL A 1 341 ? -16.881 3.485 -3.355 1.00 94.75 341 VAL A O 1
ATOM 2704 N N . PRO A 1 342 ? -15.533 3.678 -1.564 1.00 93.75 342 PRO A N 1
ATOM 2705 C CA . PRO A 1 342 ? -16.179 2.609 -0.815 1.00 93.75 342 PRO A CA 1
ATOM 2706 C C . PRO A 1 342 ? -17.658 2.876 -0.547 1.00 93.75 342 PRO A C 1
ATOM 2708 O O . PRO A 1 342 ? -18.040 3.860 0.095 1.00 93.75 342 PRO A O 1
ATOM 2711 N N . LEU A 1 343 ? -18.496 1.955 -1.020 1.00 94.19 343 LEU A N 1
ATOM 2712 C CA . LEU A 1 343 ? -19.936 1.974 -0.798 1.00 94.19 343 LEU A CA 1
ATOM 2713 C C . LEU A 1 343 ? -20.287 1.353 0.558 1.00 94.19 343 LEU A C 1
ATOM 2715 O O . LEU A 1 343 ? -19.569 0.506 1.086 1.00 94.19 343 LEU A O 1
ATOM 2719 N N . VAL A 1 344 ? -21.444 1.717 1.115 1.00 92.19 344 VAL A N 1
ATOM 2720 C CA . VAL A 1 344 ? -21.939 1.120 2.373 1.00 92.19 344 VAL A CA 1
ATOM 2721 C C . VAL A 1 344 ? -22.209 -0.387 2.225 1.00 92.19 344 VAL A C 1
ATOM 2723 O O . VAL A 1 344 ? -22.074 -1.144 3.195 1.00 92.19 344 VAL A O 1
ATOM 2726 N N . LYS A 1 345 ? -22.610 -0.826 1.028 1.00 90.69 345 LYS A N 1
ATOM 2727 C CA . LYS A 1 345 ? -22.946 -2.220 0.700 1.00 90.69 345 LYS A CA 1
ATOM 2728 C C . LYS A 1 345 ? -22.336 -2.609 -0.652 1.00 90.69 345 LYS A C 1
ATOM 2730 O O . LYS A 1 345 ? -23.093 -2.686 -1.612 1.00 90.69 345 LYS A O 1
ATOM 2735 N N . PRO A 1 346 ? -21.013 -2.789 -0.762 1.00 92.44 346 PRO A N 1
ATOM 2736 C CA . PRO A 1 346 ? -20.399 -3.172 -2.032 1.00 92.44 346 PRO A CA 1
ATOM 2737 C C . PRO A 1 346 ? -20.926 -4.534 -2.509 1.00 92.44 346 PRO A C 1
ATOM 2739 O O . PRO A 1 346 ? -21.360 -5.347 -1.687 1.00 92.44 346 PRO A O 1
ATOM 2742 N N . LYS A 1 347 ? -20.915 -4.758 -3.827 1.00 94.75 347 LYS A N 1
ATOM 2743 C CA . LYS A 1 347 ? -21.288 -6.035 -4.444 1.00 94.75 347 LYS A CA 1
ATOM 2744 C C . LYS A 1 347 ? -20.172 -6.559 -5.339 1.00 94.75 347 LYS A C 1
ATOM 2746 O O . LYS A 1 347 ? -19.642 -5.801 -6.151 1.00 94.75 347 LYS A O 1
ATOM 2751 N N . ALA A 1 348 ? -19.835 -7.837 -5.185 1.00 94.88 348 ALA A N 1
ATOM 2752 C CA . ALA A 1 348 ? -18.862 -8.522 -6.023 1.00 94.88 348 ALA A CA 1
ATOM 2753 C C . ALA A 1 348 ? -19.313 -8.487 -7.496 1.00 94.88 348 ALA A C 1
ATOM 2755 O O . ALA A 1 348 ? -20.519 -8.587 -7.776 1.00 94.88 348 ALA A O 1
ATOM 2756 N N . PRO A 1 349 ? -18.382 -8.296 -8.444 1.00 95.50 349 PRO A N 1
ATOM 2757 C CA . PRO A 1 349 ? -18.721 -8.216 -9.857 1.00 95.50 349 PRO A CA 1
ATOM 2758 C C . PRO A 1 349 ? -19.278 -9.554 -10.357 1.00 95.50 349 PRO A C 1
ATOM 2760 O O . PRO A 1 349 ? -18.680 -10.603 -10.146 1.00 95.50 349 PRO A O 1
ATOM 2763 N N . LEU A 1 350 ? -20.407 -9.526 -11.076 1.00 95.62 350 LEU A N 1
ATOM 2764 C CA . LEU A 1 350 ? -20.953 -10.746 -11.701 1.00 95.62 350 LEU A CA 1
ATOM 2765 C C . LEU A 1 350 ? -20.029 -11.320 -12.785 1.00 95.62 350 LEU A C 1
ATOM 2767 O O . LEU A 1 350 ? -20.052 -12.520 -13.048 1.00 95.62 350 LEU A O 1
ATOM 2771 N N . VAL A 1 351 ? -19.248 -10.452 -13.431 1.00 96.62 351 VAL A N 1
ATOM 2772 C CA . VAL A 1 351 ? -18.253 -10.812 -14.441 1.00 96.62 351 VAL A CA 1
ATOM 2773 C C . VAL A 1 351 ? -16.901 -10.309 -13.952 1.00 96.62 351 VAL A C 1
ATOM 2775 O O . VAL A 1 351 ? -16.591 -9.128 -14.089 1.00 96.62 351 VAL A O 1
ATOM 2778 N N . GLY A 1 352 ? -16.132 -11.208 -13.345 1.00 94.00 352 GLY A N 1
ATOM 2779 C CA . GLY A 1 352 ? -14.776 -10.954 -12.867 1.00 94.00 352 GLY A CA 1
ATOM 2780 C C . GLY A 1 352 ? -13.727 -11.750 -13.641 1.00 94.00 352 GLY A C 1
ATOM 2781 O O . GLY A 1 352 ? -14.027 -12.516 -14.559 1.00 94.00 352 GLY A O 1
ATOM 2782 N N . THR A 1 353 ? -12.474 -11.580 -13.240 1.00 93.69 353 THR A N 1
ATOM 2783 C CA . THR A 1 353 ? -11.301 -12.231 -13.840 1.00 93.69 353 THR A CA 1
ATOM 2784 C C . THR A 1 353 ? -10.715 -13.330 -12.945 1.00 93.69 353 THR A C 1
ATOM 2786 O O . THR A 1 353 ? -9.907 -14.143 -13.398 1.00 93.69 353 THR A O 1
ATOM 2789 N N . GLY A 1 354 ? -11.099 -13.382 -11.671 1.00 92.50 354 GLY A N 1
ATOM 2790 C CA . GLY A 1 354 ? -10.484 -14.206 -10.630 1.00 92.50 354 GLY A CA 1
ATOM 2791 C C . GLY A 1 354 ? -9.242 -13.565 -9.997 1.00 92.50 354 GLY A C 1
ATOM 2792 O O . GLY A 1 354 ? -8.613 -14.184 -9.144 1.00 92.50 354 GLY A O 1
ATOM 2793 N N . MET A 1 355 ? -8.857 -12.349 -10.405 1.00 94.19 355 MET A N 1
ATOM 2794 C CA . MET A 1 355 ? -7.806 -11.571 -9.729 1.00 94.19 355 MET A CA 1
ATOM 2795 C C . MET A 1 355 ? -8.328 -10.885 -8.461 1.00 94.19 355 MET A C 1
ATOM 2797 O O . MET A 1 355 ? -7.546 -10.561 -7.572 1.00 94.19 355 MET A O 1
ATOM 2801 N N . GLU A 1 356 ? -9.639 -10.682 -8.359 1.00 95.25 356 GLU A N 1
ATOM 2802 C CA . GLU A 1 356 ? -10.309 -9.905 -7.317 1.00 95.25 356 GLU A CA 1
ATOM 2803 C C . GLU A 1 356 ? -10.031 -10.467 -5.918 1.00 95.25 356 GLU A C 1
ATOM 2805 O O . GLU A 1 356 ? -9.774 -9.699 -4.991 1.00 95.25 356 GLU A O 1
ATOM 2810 N N . HIS A 1 357 ? -10.022 -11.796 -5.779 1.00 93.88 357 HIS A N 1
ATOM 2811 C CA . HIS A 1 357 ? -9.709 -12.479 -4.524 1.00 93.88 357 HIS A CA 1
ATOM 2812 C C . HIS A 1 357 ? -8.260 -12.237 -4.077 1.00 93.88 357 HIS A C 1
ATOM 2814 O O . HIS A 1 357 ? -8.005 -11.819 -2.948 1.00 93.88 357 HIS A O 1
ATOM 2820 N N . GLN A 1 358 ? -7.302 -12.414 -4.993 1.00 93.44 358 GLN A N 1
ATOM 2821 C CA . GLN A 1 358 ? -5.883 -12.197 -4.703 1.00 93.44 358 GLN A CA 1
ATOM 2822 C C . GLN A 1 358 ? -5.605 -10.732 -4.336 1.00 93.44 358 GLN A C 1
ATOM 2824 O O . GLN A 1 358 ? -4.874 -10.457 -3.389 1.00 93.44 358 GLN A O 1
ATOM 2829 N N . VAL A 1 359 ? -6.228 -9.784 -5.045 1.00 94.25 359 VAL A N 1
ATOM 2830 C CA . VAL A 1 359 ? -6.098 -8.344 -4.771 1.00 94.25 359 VAL A CA 1
ATOM 2831 C C . VAL A 1 359 ? -6.687 -7.978 -3.411 1.00 94.25 359 VAL A C 1
ATOM 2833 O O . VAL A 1 359 ? -6.081 -7.206 -2.670 1.00 94.25 359 VAL A O 1
ATOM 2836 N N . ALA A 1 360 ? -7.843 -8.533 -3.045 1.00 93.50 360 ALA A N 1
ATOM 2837 C CA . ALA A 1 360 ? -8.438 -8.293 -1.735 1.00 93.50 360 ALA A CA 1
ATOM 2838 C C . ALA A 1 360 ? -7.523 -8.787 -0.598 1.00 93.50 360 ALA A C 1
ATOM 2840 O O . ALA A 1 360 ? -7.278 -8.036 0.351 1.00 93.50 360 ALA A O 1
ATOM 2841 N N . MET A 1 361 ? -6.945 -9.984 -0.730 1.00 91.69 361 MET A N 1
ATOM 2842 C CA . MET A 1 361 ? -6.028 -10.550 0.266 1.00 91.69 361 MET A CA 1
ATOM 2843 C C . MET A 1 361 ? -4.696 -9.791 0.351 1.00 91.69 361 MET A C 1
ATOM 2845 O O . MET A 1 361 ? -4.327 -9.319 1.427 1.00 91.69 361 MET A O 1
ATOM 2849 N N . ASP A 1 362 ? -4.008 -9.589 -0.776 1.00 93.12 362 ASP A N 1
ATOM 2850 C CA . ASP A 1 362 ? -2.677 -8.959 -0.809 1.00 93.12 362 ASP A CA 1
ATOM 2851 C C . ASP A 1 362 ? -2.702 -7.474 -0.417 1.00 93.12 362 ASP A C 1
ATOM 2853 O O . ASP A 1 362 ? -1.672 -6.891 -0.068 1.00 93.12 362 ASP A O 1
ATOM 2857 N N . SER A 1 363 ? -3.875 -6.834 -0.465 1.00 91.88 363 SER A N 1
ATOM 2858 C CA . SER A 1 363 ? -4.027 -5.435 -0.055 1.00 91.88 363 SER A CA 1
ATOM 2859 C C . SER A 1 363 ? -3.872 -5.255 1.455 1.00 91.88 363 SER A C 1
ATOM 2861 O O . SER A 1 363 ? -3.491 -4.171 1.904 1.00 91.88 363 SER A O 1
ATOM 2863 N N . GLY A 1 364 ? -4.163 -6.306 2.232 1.00 90.38 364 GLY A N 1
ATOM 2864 C CA . GLY A 1 364 ? -4.318 -6.239 3.683 1.00 90.38 364 GLY A CA 1
ATOM 2865 C C . GLY A 1 364 ? -5.629 -5.585 4.137 1.00 90.38 364 GLY A C 1
ATOM 2866 O O . GLY A 1 364 ? -5.751 -5.228 5.307 1.00 90.38 364 GLY A O 1
ATOM 2867 N N . SER A 1 365 ? -6.602 -5.387 3.235 1.00 90.31 365 SER A N 1
ATOM 2868 C CA . SER A 1 365 ? -7.929 -4.872 3.602 1.00 90.31 365 SER A CA 1
ATOM 2869 C C . SER A 1 365 ? -8.771 -5.936 4.312 1.00 90.31 365 SER A C 1
ATOM 2871 O O . SER A 1 365 ? -9.406 -5.643 5.331 1.00 90.31 365 SER A O 1
ATOM 2873 N N . CYS A 1 366 ? -8.739 -7.169 3.800 1.00 93.75 366 CYS A N 1
ATOM 2874 C CA . CYS A 1 366 ? -9.338 -8.340 4.432 1.00 93.75 366 CYS A CA 1
ATOM 2875 C C . CYS A 1 366 ? -8.470 -8.837 5.595 1.00 93.75 366 CYS A C 1
ATOM 2877 O O . CYS A 1 366 ? -7.241 -8.810 5.526 1.00 93.75 366 CYS A O 1
ATOM 2879 N N . VAL A 1 367 ? -9.111 -9.324 6.657 1.00 94.75 367 VAL A N 1
ATOM 2880 C CA . VAL A 1 367 ? -8.415 -9.985 7.770 1.00 94.75 367 VAL A CA 1
ATOM 2881 C C . VAL A 1 367 ? -8.309 -11.467 7.454 1.00 94.75 367 VAL A C 1
ATOM 2883 O O . VAL A 1 367 ? -9.330 -12.112 7.222 1.00 94.75 367 VAL A O 1
ATOM 2886 N N . VAL A 1 368 ? -7.087 -11.990 7.454 1.00 94.50 368 VAL A N 1
ATOM 2887 C CA . VAL A 1 368 ? -6.769 -13.377 7.098 1.00 94.50 368 VAL A CA 1
ATOM 2888 C C . VAL A 1 368 ? -6.341 -14.158 8.341 1.00 94.50 368 VAL A C 1
ATOM 2890 O O . VAL A 1 368 ? -5.642 -13.621 9.204 1.00 94.50 368 VAL A O 1
ATOM 2893 N N . ALA A 1 369 ? -6.752 -15.422 8.427 1.00 93.94 369 ALA A N 1
ATOM 2894 C CA . ALA A 1 369 ? -6.365 -16.332 9.496 1.00 93.94 369 ALA A CA 1
ATOM 2895 C C . ALA A 1 369 ? -4.881 -16.697 9.405 1.00 93.94 369 ALA A C 1
ATOM 2897 O O . ALA A 1 369 ? -4.419 -17.228 8.396 1.00 93.94 369 ALA A O 1
ATOM 2898 N N . THR A 1 370 ? -4.125 -16.448 10.473 1.00 90.56 370 THR A N 1
ATOM 2899 C CA . THR A 1 370 ? -2.706 -16.830 10.557 1.00 90.56 370 THR A CA 1
ATOM 2900 C C . THR A 1 370 ? -2.531 -18.327 10.795 1.00 90.56 370 THR A C 1
ATOM 2902 O O . THR A 1 370 ? -1.575 -18.923 10.300 1.00 90.56 370 THR A O 1
ATOM 2905 N N . ARG A 1 371 ? -3.447 -18.938 11.552 1.00 90.06 371 ARG A N 1
ATOM 2906 C CA . ARG A 1 371 ? -3.440 -20.354 11.923 1.00 90.06 371 ARG A CA 1
ATOM 2907 C C . ARG A 1 371 ? -4.811 -20.968 11.690 1.00 90.06 371 ARG A C 1
ATOM 2909 O O . ARG A 1 371 ? -5.830 -20.305 11.877 1.00 90.06 371 ARG A O 1
ATOM 2916 N N . SER A 1 372 ? -4.815 -22.248 11.326 1.00 92.31 372 SER A N 1
ATOM 2917 C CA . SER A 1 372 ? -6.039 -23.043 11.265 1.00 92.31 372 SER A CA 1
ATOM 2918 C C . SER A 1 372 ? -6.630 -23.203 12.664 1.00 92.31 372 SER A C 1
ATOM 2920 O O . SER A 1 372 ? -5.889 -23.260 13.646 1.00 92.31 372 SER A O 1
ATOM 2922 N N . GLY A 1 373 ? -7.950 -23.287 12.771 1.00 91.00 373 GLY A N 1
ATOM 2923 C CA . GLY A 1 373 ? -8.615 -23.385 14.065 1.00 91.00 373 GLY A CA 1
ATOM 2924 C C . GLY A 1 373 ? -10.133 -23.371 13.972 1.00 91.00 373 GLY A C 1
ATOM 2925 O O . GLY A 1 373 ? -10.711 -23.462 12.887 1.00 91.00 373 GLY A O 1
ATOM 2926 N N . ILE A 1 374 ? -10.781 -23.256 15.129 1.00 92.50 374 ILE A N 1
ATOM 2927 C CA . ILE A 1 374 ? -12.238 -23.151 15.253 1.00 92.50 374 ILE A CA 1
ATOM 2928 C C . ILE A 1 374 ? -12.590 -21.773 15.807 1.00 92.50 374 ILE A C 1
ATOM 2930 O O . ILE A 1 374 ? -11.946 -21.272 16.731 1.00 92.50 374 ILE A O 1
ATOM 2934 N N . VAL A 1 375 ? -13.625 -21.155 15.248 1.00 94.06 375 VAL A N 1
ATOM 2935 C CA . VAL A 1 375 ? -14.143 -19.875 15.734 1.00 94.06 375 VAL A CA 1
ATOM 2936 C C . VAL A 1 375 ? -14.866 -20.071 17.064 1.00 94.06 375 VAL A C 1
ATOM 2938 O O . VAL A 1 375 ? -15.935 -20.681 17.108 1.00 94.06 375 VAL A O 1
ATOM 2941 N N . ASP A 1 376 ? -14.308 -19.510 18.136 1.00 90.56 376 ASP A N 1
ATOM 2942 C CA . ASP A 1 376 ? -14.901 -19.547 19.480 1.00 90.56 376 ASP A CA 1
ATOM 2943 C C . ASP A 1 376 ? -15.957 -18.447 19.641 1.00 90.56 376 ASP A C 1
ATOM 2945 O O . ASP A 1 376 ? -17.078 -18.698 20.084 1.00 90.56 376 ASP A O 1
ATOM 2949 N N . ASN A 1 377 ? -15.624 -17.218 19.233 1.00 91.50 377 ASN A N 1
ATOM 2950 C CA . ASN A 1 377 ? -16.509 -16.066 19.385 1.00 91.50 377 ASN A CA 1
ATOM 2951 C C . ASN A 1 377 ? -16.366 -15.079 18.218 1.00 91.50 377 ASN A C 1
ATOM 2953 O O . ASN A 1 377 ? -15.259 -14.789 17.762 1.00 91.50 377 ASN A O 1
ATOM 2957 N N . VAL A 1 378 ? -17.495 -14.529 17.765 1.00 93.75 378 VAL A N 1
ATOM 2958 C CA . VAL A 1 378 ? -17.569 -13.512 16.711 1.00 93.75 378 VAL A CA 1
ATOM 2959 C C . VAL A 1 378 ? -18.371 -12.325 17.216 1.00 93.75 378 VAL A C 1
ATOM 2961 O O . VAL A 1 378 ? -19.544 -12.454 17.562 1.00 93.75 378 VAL A O 1
ATOM 2964 N N . ASP A 1 379 ? -17.748 -11.153 17.185 1.00 92.00 379 ASP A N 1
ATOM 2965 C CA . ASP A 1 379 ? -18.388 -9.868 17.431 1.00 92.00 379 ASP A CA 1
ATOM 2966 C C . ASP A 1 379 ? -18.109 -8.923 16.249 1.00 92.00 379 ASP A C 1
ATOM 2968 O O . ASP A 1 379 ? -17.193 -9.127 15.451 1.00 92.00 379 ASP A O 1
ATOM 2972 N N . ALA A 1 380 ? -18.872 -7.839 16.130 1.00 91.12 380 ALA A N 1
ATOM 2973 C CA . ALA A 1 380 ? -18.700 -6.867 15.055 1.00 91.12 380 ALA A CA 1
ATOM 2974 C C . ALA A 1 380 ? -17.331 -6.164 15.087 1.00 91.12 380 ALA A C 1
ATOM 2976 O O . ALA A 1 380 ? -16.934 -5.608 14.059 1.00 91.12 380 ALA A O 1
ATOM 2977 N N . GLY A 1 381 ? -16.659 -6.142 16.246 1.00 90.31 381 GLY A N 1
ATOM 2978 C CA . GLY A 1 381 ? -15.363 -5.492 16.476 1.00 90.31 381 GLY A CA 1
ATOM 2979 C C . GLY A 1 381 ? -14.183 -6.438 16.717 1.00 90.31 381 GLY A C 1
ATOM 2980 O O . GLY A 1 381 ? -13.045 -5.975 16.689 1.00 90.31 381 GLY A O 1
ATOM 2981 N N . ARG A 1 382 ? -14.409 -7.737 16.942 1.00 92.94 382 ARG A N 1
ATOM 2982 C CA . ARG A 1 382 ? -13.325 -8.716 17.108 1.00 92.94 382 ARG A CA 1
ATOM 2983 C C . ARG A 1 382 ? -13.773 -10.134 16.765 1.00 92.94 382 ARG A C 1
ATOM 2985 O O . ARG A 1 382 ? -14.938 -10.473 16.956 1.00 92.94 382 ARG A O 1
ATOM 2992 N N . VAL A 1 383 ? -12.831 -10.964 16.332 1.00 93.44 383 VAL A N 1
ATOM 2993 C CA . VAL A 1 383 ? -13.030 -12.402 16.109 1.00 93.44 383 VAL A CA 1
ATOM 2994 C C . VAL A 1 383 ? -12.003 -13.177 16.921 1.00 93.44 383 VAL A C 1
ATOM 2996 O O . VAL A 1 383 ? -10.819 -12.852 16.885 1.00 93.44 383 VAL A O 1
ATOM 2999 N N . VAL A 1 384 ? -12.463 -14.177 17.668 1.00 92.88 384 VAL A N 1
ATOM 3000 C CA . VAL A 1 384 ? -11.625 -15.025 18.519 1.00 92.88 384 VAL A CA 1
ATOM 3001 C C . VAL A 1 384 ? -11.580 -16.421 17.914 1.00 92.88 384 VAL A C 1
ATOM 3003 O O . VAL A 1 384 ? -12.613 -17.085 17.790 1.00 92.88 384 VAL A O 1
ATOM 3006 N N . ILE A 1 385 ? -10.381 -16.857 17.537 1.00 91.12 385 ILE A N 1
ATOM 3007 C CA . ILE A 1 385 ? -10.127 -18.177 16.961 1.00 91.12 385 ILE A CA 1
ATOM 3008 C C . ILE A 1 385 ? -9.298 -18.987 17.949 1.00 91.12 385 ILE A C 1
ATOM 3010 O O . ILE A 1 385 ? -8.241 -18.556 18.412 1.00 91.12 385 ILE A O 1
ATOM 3014 N N . GLN A 1 386 ? -9.778 -20.187 18.251 1.00 88.56 386 GLN A N 1
ATOM 3015 C CA . GLN A 1 386 ? -9.007 -21.196 18.952 1.00 88.56 386 GLN A CA 1
ATOM 3016 C C . GLN A 1 386 ? -8.151 -21.935 17.924 1.00 88.56 386 GLN A C 1
ATOM 3018 O O . GLN A 1 386 ? -8.674 -22.691 17.105 1.00 88.56 386 GLN A O 1
ATOM 3023 N N . ALA A 1 387 ? -6.845 -21.682 17.945 1.00 84.88 387 ALA A N 1
ATOM 3024 C CA . ALA A 1 387 ? -5.914 -22.239 16.975 1.00 84.88 387 ALA A CA 1
ATOM 3025 C C . ALA A 1 387 ? -5.657 -23.733 17.226 1.00 84.88 387 ALA A C 1
ATOM 3027 O O . ALA A 1 387 ? -5.463 -24.166 18.369 1.00 84.88 387 ALA A O 1
ATOM 3028 N N . ASP A 1 388 ? -5.577 -24.495 16.138 1.00 79.75 388 ASP A N 1
ATOM 3029 C CA . ASP A 1 388 ? -5.074 -25.862 16.123 1.00 79.75 388 ASP A CA 1
ATOM 3030 C C . ASP A 1 388 ? -3.562 -25.792 16.388 1.00 79.75 388 ASP A C 1
ATOM 3032 O O . ASP A 1 388 ? -2.774 -25.362 15.544 1.00 79.75 388 ASP A O 1
ATOM 3036 N N . VAL A 1 389 ? -3.137 -26.174 17.590 1.00 67.00 389 VAL A N 1
ATOM 3037 C CA . VAL A 1 389 ? -1.712 -26.258 17.934 1.00 67.00 389 VAL A CA 1
ATOM 3038 C C . VAL A 1 389 ? -1.297 -27.723 17.919 1.00 67.00 389 VAL A C 1
ATOM 3040 O O . VAL A 1 389 ? -1.996 -28.573 18.478 1.00 67.00 389 VAL A O 1
ATOM 3043 N N . ASP A 1 390 ? -0.163 -28.031 17.280 1.00 57.44 390 ASP A N 1
ATOM 3044 C CA . ASP A 1 390 ? 0.448 -29.354 17.391 1.00 57.44 390 ASP A CA 1
ATOM 3045 C C . ASP A 1 390 ? 1.048 -29.487 18.790 1.00 57.44 390 ASP A C 1
ATOM 3047 O O . ASP A 1 390 ? 2.104 -28.963 19.134 1.00 57.44 390 ASP A O 1
ATOM 3051 N N . LEU A 1 391 ? 0.267 -30.130 19.640 1.00 53.53 391 LEU A N 1
ATOM 3052 C CA . LEU A 1 391 ? 0.488 -30.240 21.072 1.00 53.53 391 LEU A CA 1
ATOM 3053 C C . LEU A 1 391 ? 1.352 -31.465 21.426 1.00 53.53 391 LEU A C 1
ATOM 3055 O O . LEU A 1 391 ? 1.407 -31.829 22.606 1.00 53.53 391 LEU A O 1
ATOM 3059 N N . SER A 1 392 ? 1.964 -32.108 20.419 1.00 48.69 392 SER A N 1
ATOM 3060 C CA . SER A 1 392 ? 2.853 -33.270 20.545 1.00 48.69 392 SER A CA 1
ATOM 3061 C C . SER A 1 392 ? 4.340 -32.911 20.673 1.00 48.69 392 SER A C 1
ATOM 3063 O O . SER A 1 392 ? 5.124 -33.766 21.091 1.00 48.69 392 SER A O 1
ATOM 3065 N N . SER A 1 393 ? 4.732 -31.668 20.371 1.00 50.31 393 SER A N 1
ATOM 3066 C CA . SER A 1 393 ? 6.108 -31.204 20.546 1.00 50.31 393 SER A CA 1
ATOM 3067 C C . SER A 1 393 ? 6.468 -31.070 22.033 1.00 50.31 393 SER A C 1
ATOM 3069 O O . SER A 1 393 ? 5.736 -30.488 22.834 1.00 50.31 393 SER A O 1
ATOM 3071 N N . GLU A 1 394 ? 7.627 -31.613 22.413 1.00 51.50 394 GLU A N 1
ATOM 3072 C CA . GLU A 1 394 ? 8.226 -31.477 23.753 1.00 51.50 394 GLU A CA 1
ATOM 3073 C C . GLU A 1 394 ? 8.870 -30.091 23.975 1.00 51.50 394 GLU A C 1
ATOM 3075 O O . GLU A 1 394 ? 9.640 -29.902 24.918 1.00 51.50 394 GLU A O 1
ATOM 3080 N N . ASP A 1 395 ? 8.572 -29.115 23.113 1.00 49.00 395 ASP A N 1
ATOM 3081 C CA . ASP A 1 395 ? 9.191 -27.796 23.149 1.00 49.00 395 ASP A CA 1
ATOM 3082 C C . ASP A 1 395 ? 8.777 -26.999 24.395 1.00 49.00 395 ASP A C 1
ATOM 3084 O O . ASP A 1 395 ? 7.620 -26.964 24.823 1.00 49.00 395 ASP A O 1
ATOM 3088 N N . SER A 1 396 ? 9.763 -26.311 24.970 1.00 51.56 396 SER A N 1
ATOM 3089 C CA . SER A 1 396 ? 9.700 -25.585 26.245 1.00 51.56 396 SER A CA 1
ATOM 3090 C C . SER A 1 396 ? 8.734 -24.392 26.262 1.00 51.56 396 SER A C 1
ATOM 3092 O O . SER A 1 396 ? 8.482 -23.830 27.326 1.00 51.56 396 SER A O 1
ATOM 3094 N N . ILE A 1 397 ? 8.253 -23.948 25.097 1.00 53.66 397 ILE A N 1
ATOM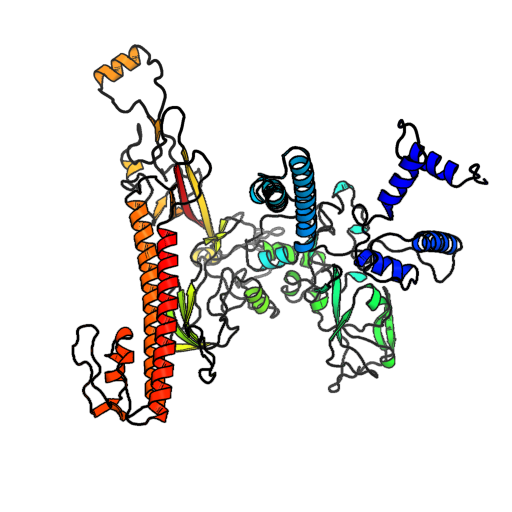 3095 C CA . ILE A 1 397 ? 7.426 -22.748 24.933 1.00 53.66 397 ILE A CA 1
ATOM 3096 C C . ILE A 1 397 ? 6.271 -23.103 23.998 1.00 53.66 397 ILE A C 1
ATOM 3098 O O . ILE A 1 397 ? 6.405 -23.052 22.778 1.00 53.66 397 ILE A O 1
ATOM 3102 N N . VAL A 1 398 ? 5.123 -23.463 24.571 1.00 58.12 398 VAL A N 1
ATOM 3103 C CA . VAL A 1 398 ? 3.893 -23.638 23.792 1.00 58.12 398 VAL A CA 1
ATOM 3104 C C . VAL A 1 398 ? 3.314 -22.240 23.531 1.00 58.12 398 VAL A C 1
ATOM 3106 O O . VAL A 1 398 ? 3.024 -21.536 24.505 1.00 58.12 398 VAL A O 1
ATOM 3109 N N . PRO A 1 399 ? 3.147 -21.801 22.270 1.00 62.38 399 PRO A N 1
ATOM 3110 C CA . PRO A 1 399 ? 2.518 -20.518 21.970 1.00 62.38 399 PRO A CA 1
ATOM 3111 C C . PRO A 1 399 ? 1.066 -20.511 22.459 1.00 62.38 399 PRO A C 1
ATOM 3113 O O . PRO A 1 399 ? 0.451 -21.566 22.601 1.00 62.38 399 PRO A O 1
ATOM 3116 N N . ALA A 1 400 ? 0.504 -19.331 22.721 1.00 64.12 400 ALA A N 1
ATOM 3117 C CA . ALA A 1 400 ? -0.907 -19.223 23.080 1.00 64.12 400 ALA A CA 1
ATOM 3118 C C . ALA A 1 400 ? -1.783 -19.863 21.983 1.00 64.12 400 ALA A C 1
ATOM 3120 O O . ALA A 1 400 ? -1.584 -19.615 20.791 1.00 64.12 400 ALA A O 1
ATOM 3121 N N . ASN A 1 401 ? -2.757 -20.686 22.379 1.00 74.19 401 ASN A N 1
ATOM 3122 C CA . ASN A 1 401 ? -3.672 -21.384 21.463 1.00 74.19 401 ASN A CA 1
ATOM 3123 C C . ASN A 1 401 ? -4.868 -20.502 21.041 1.00 74.19 401 ASN A C 1
ATOM 3125 O O . ASN A 1 401 ? -5.911 -21.019 20.646 1.00 74.19 401 ASN A O 1
ATOM 3129 N N . VAL A 1 402 ? -4.748 -19.182 21.187 1.00 83.56 402 VAL A N 1
ATOM 3130 C CA . VAL A 1 402 ? -5.803 -18.207 20.895 1.00 83.56 402 VAL A CA 1
ATOM 3131 C C . VAL A 1 402 ? -5.238 -17.147 19.979 1.00 83.56 402 VAL A C 1
ATOM 3133 O O . VAL A 1 402 ? -4.188 -16.582 20.280 1.00 83.56 402 VAL A O 1
ATOM 3136 N N . ASP A 1 403 ? -5.967 -16.860 18.910 1.00 88.31 403 ASP A N 1
ATOM 3137 C CA . ASP A 1 403 ? -5.746 -15.695 18.069 1.00 88.31 403 ASP A CA 1
ATOM 3138 C C . ASP A 1 403 ? -6.956 -14.764 18.188 1.00 88.31 403 ASP A C 1
ATOM 3140 O O . ASP A 1 403 ? -8.083 -15.136 17.852 1.00 88.31 403 ASP A O 1
ATOM 3144 N N . ILE A 1 404 ? -6.722 -13.548 18.690 1.00 90.12 404 ILE A N 1
ATOM 3145 C CA . ILE A 1 404 ? -7.730 -12.485 18.748 1.00 90.12 404 ILE A CA 1
ATOM 3146 C C . ILE A 1 404 ? -7.443 -11.490 17.628 1.00 90.12 404 ILE A C 1
ATOM 3148 O O . ILE A 1 404 ? -6.392 -10.850 17.602 1.00 90.12 404 ILE A O 1
ATOM 3152 N N . TYR A 1 405 ? -8.404 -11.340 16.720 1.00 93.38 405 TYR A N 1
ATOM 3153 C CA . TYR A 1 405 ? -8.347 -10.400 15.608 1.00 93.38 405 TYR A CA 1
ATOM 3154 C C . TYR A 1 405 ? -9.258 -9.209 15.895 1.00 93.38 405 TYR A C 1
ATOM 3156 O O . TYR A 1 405 ? -10.482 -9.334 15.833 1.00 93.38 405 TYR A O 1
ATOM 3164 N N . HIS A 1 406 ? -8.683 -8.042 16.188 1.00 92.69 406 HIS A N 1
ATOM 3165 C CA . HIS A 1 406 ? -9.440 -6.792 16.321 1.00 92.69 406 HIS A CA 1
ATOM 3166 C C . HIS A 1 406 ? -9.743 -6.201 14.945 1.00 92.69 406 HIS A C 1
ATOM 3168 O O . HIS A 1 406 ? -8.838 -5.940 14.153 1.00 92.69 406 HIS A O 1
ATOM 3174 N N . LEU A 1 407 ? -11.025 -5.972 14.668 1.00 95.00 407 LEU A N 1
ATOM 3175 C CA . LEU A 1 407 ? -11.493 -5.445 13.391 1.00 95.00 407 LEU A CA 1
ATOM 3176 C C . LEU A 1 407 ? -11.506 -3.915 13.403 1.00 95.00 407 LEU A C 1
ATOM 3178 O O . LEU A 1 407 ? -11.944 -3.278 14.362 1.00 95.00 407 LEU A O 1
ATOM 3182 N N . ILE A 1 408 ? -11.093 -3.311 12.292 1.00 93.94 408 ILE A N 1
ATOM 3183 C CA . ILE A 1 408 ? -11.118 -1.858 12.112 1.00 93.94 408 ILE A CA 1
ATOM 3184 C C . ILE A 1 408 ? -12.560 -1.402 11.872 1.00 93.94 408 ILE A C 1
ATOM 3186 O O . ILE A 1 408 ? -13.190 -1.803 10.894 1.00 93.94 408 ILE A O 1
ATOM 3190 N N . LYS A 1 409 ? -13.088 -0.521 12.729 1.00 93.19 409 LYS A N 1
ATOM 3191 C CA . LYS A 1 409 ? -14.442 0.041 12.594 1.00 93.19 409 LYS A CA 1
ATOM 3192 C C . LYS A 1 409 ? -14.383 1.530 12.292 1.00 93.19 409 L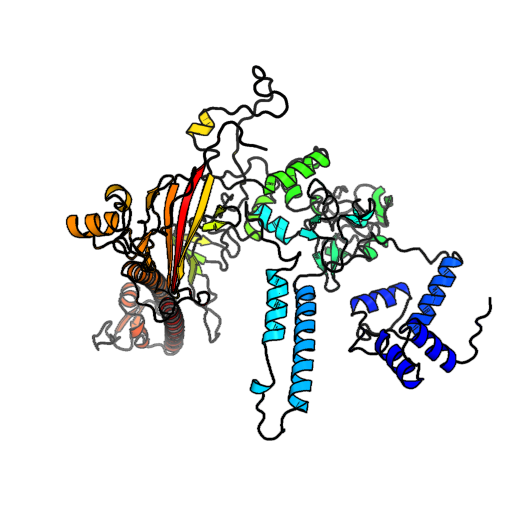YS A C 1
ATOM 3194 O O . LYS A 1 409 ? -13.771 2.275 13.045 1.00 93.19 409 LYS A O 1
ATOM 3199 N N . TYR A 1 410 ? -15.053 1.941 11.215 1.00 92.25 410 TYR A N 1
ATOM 3200 C CA . TYR A 1 410 ? -15.285 3.344 10.847 1.00 92.25 410 TYR A CA 1
ATOM 3201 C C . TYR A 1 410 ? -14.049 4.250 10.971 1.00 92.25 410 TYR A C 1
ATOM 3203 O O . TYR A 1 410 ? -14.112 5.348 11.518 1.00 92.25 410 TYR A O 1
ATOM 3211 N N . ARG A 1 411 ? -12.903 3.789 10.466 1.00 92.75 411 ARG A N 1
ATOM 3212 C CA . ARG A 1 411 ? -11.654 4.551 10.486 1.00 92.75 411 ARG A CA 1
ATOM 3213 C C . ARG A 1 411 ? -11.571 5.453 9.259 1.00 92.75 411 ARG A C 1
ATOM 3215 O O . ARG A 1 411 ? -11.912 5.040 8.156 1.00 92.75 411 ARG A O 1
ATOM 3222 N N . ARG A 1 412 ? -11.072 6.675 9.430 1.00 94.12 412 ARG A N 1
ATOM 3223 C CA . ARG A 1 412 ? -10.787 7.587 8.314 1.00 94.12 412 ARG A CA 1
ATOM 3224 C C . ARG A 1 412 ? -9.590 7.097 7.482 1.00 94.12 412 ARG A C 1
ATOM 3226 O O . ARG A 1 412 ? -8.558 6.742 8.050 1.00 94.12 412 ARG A O 1
ATOM 3233 N N . SER A 1 413 ? -9.713 7.156 6.156 1.00 93.94 413 SER A N 1
ATOM 3234 C CA . SER A 1 413 ? -8.601 7.026 5.201 1.00 93.94 413 SER A CA 1
ATOM 3235 C C . SER A 1 413 ? -7.941 8.378 4.881 1.00 93.94 413 SER A C 1
ATOM 3237 O O . SER A 1 413 ? -8.487 9.443 5.184 1.00 93.94 413 SER A O 1
ATOM 3239 N N . ASN A 1 414 ? -6.800 8.360 4.186 1.00 92.88 414 ASN A N 1
ATOM 3240 C CA . ASN A 1 414 ? -6.132 9.583 3.715 1.00 92.88 414 ASN A CA 1
ATOM 3241 C C . ASN A 1 414 ? -7.017 10.471 2.815 1.00 92.88 414 ASN A C 1
ATOM 3243 O O . ASN A 1 414 ? -6.846 11.688 2.811 1.00 92.88 414 ASN A O 1
ATOM 3247 N N . GLN A 1 415 ? -7.976 9.890 2.086 1.00 92.69 415 GLN A N 1
ATOM 3248 C CA . GLN A 1 415 ? -8.905 10.595 1.191 1.00 92.69 415 GLN A CA 1
ATOM 3249 C C . GLN A 1 415 ? -10.275 10.855 1.846 1.00 92.69 415 GLN A C 1
ATOM 3251 O O . GLN A 1 415 ? -11.268 11.081 1.155 1.00 92.69 415 GLN A O 1
ATOM 3256 N N . ASN A 1 416 ? -10.344 10.816 3.181 1.00 93.75 416 ASN A N 1
ATOM 3257 C CA . ASN A 1 416 ? -11.561 11.029 3.976 1.00 93.75 416 ASN A CA 1
ATOM 3258 C C . ASN A 1 416 ? -12.681 10.018 3.677 1.00 93.75 416 ASN A C 1
ATOM 3260 O O . ASN A 1 416 ? -13.853 10.288 3.941 1.00 93.75 416 ASN A O 1
ATOM 3264 N N . THR A 1 417 ? -12.349 8.848 3.127 1.00 93.62 417 THR A N 1
ATOM 3265 C CA . THR A 1 417 ? -13.287 7.724 3.003 1.00 93.62 417 THR A CA 1
ATOM 3266 C C . THR A 1 417 ? -13.307 6.907 4.296 1.00 93.62 417 THR A C 1
ATOM 3268 O O . THR A 1 417 ? -12.459 7.068 5.179 1.00 93.62 417 THR A O 1
ATOM 3271 N N . CYS A 1 418 ? -14.314 6.048 4.430 1.00 93.88 418 CYS A N 1
ATOM 3272 C CA . CYS A 1 418 ? -14.497 5.187 5.589 1.00 93.88 418 CYS A CA 1
ATOM 3273 C C . CYS A 1 418 ? -13.915 3.791 5.337 1.00 93.88 418 CYS A C 1
ATOM 3275 O O . CYS A 1 418 ? -14.361 3.086 4.432 1.00 93.88 418 CYS A O 1
ATOM 3277 N N . ILE A 1 419 ? -12.962 3.391 6.179 1.00 93.88 419 ILE A N 1
ATOM 3278 C CA . ILE A 1 419 ? -12.437 2.032 6.264 1.00 93.88 419 ILE A CA 1
ATOM 3279 C C . ILE A 1 419 ? -13.186 1.298 7.376 1.00 93.88 419 ILE A C 1
ATOM 3281 O O . ILE A 1 419 ? -13.162 1.689 8.545 1.00 93.88 419 ILE A O 1
ATOM 3285 N N . ASN A 1 420 ? -13.859 0.218 7.012 1.00 94.38 420 ASN A N 1
ATOM 3286 C CA . ASN A 1 420 ? -14.626 -0.623 7.915 1.00 94.38 420 ASN A CA 1
ATOM 3287 C C . ASN A 1 420 ? -14.434 -2.091 7.543 1.00 94.38 420 ASN A C 1
ATOM 3289 O O . ASN A 1 420 ? -14.527 -2.437 6.366 1.00 94.38 420 ASN A O 1
ATOM 3293 N N . GLN A 1 421 ? -14.220 -2.928 8.553 1.00 95.06 421 GLN A N 1
ATOM 3294 C CA . GLN A 1 421 ? -14.140 -4.375 8.433 1.00 95.06 421 GLN A CA 1
ATOM 3295 C C . GLN A 1 421 ? -15.387 -5.041 9.020 1.00 95.06 421 GLN A C 1
ATOM 3297 O O . GLN A 1 421 ? -15.964 -4.566 10.009 1.00 95.06 421 GLN A O 1
ATOM 3302 N N . ARG A 1 422 ? -15.835 -6.135 8.404 1.00 94.06 422 ARG A N 1
ATOM 3303 C CA . ARG A 1 422 ? -17.028 -6.891 8.805 1.00 94.06 422 ARG A CA 1
ATOM 3304 C C . ARG A 1 422 ? -16.697 -8.382 8.861 1.00 94.06 422 ARG A C 1
ATOM 3306 O O . ARG A 1 422 ? -16.208 -8.904 7.865 1.00 94.06 422 ARG A O 1
ATOM 3313 N N . PRO A 1 423 ? -16.955 -9.067 9.987 1.00 95.38 423 PRO A N 1
ATOM 3314 C CA . PRO A 1 423 ? -16.713 -10.501 10.067 1.00 95.38 423 PRO A CA 1
ATOM 3315 C C . PRO A 1 423 ? -17.640 -11.245 9.100 1.00 95.38 423 PRO A C 1
ATOM 3317 O O . PRO A 1 423 ? -18.816 -10.887 8.978 1.00 95.38 423 PRO A O 1
ATOM 3320 N N . ILE A 1 424 ? -17.109 -12.271 8.434 1.00 94.44 424 ILE A N 1
ATOM 3321 C CA . ILE A 1 424 ? -17.880 -13.161 7.550 1.00 94.44 424 ILE A CA 1
ATOM 3322 C C . ILE A 1 424 ? -18.114 -14.542 8.173 1.00 94.44 424 ILE A C 1
ATOM 3324 O O . ILE A 1 424 ? -19.107 -15.201 7.864 1.00 94.44 424 ILE A O 1
ATOM 3328 N N . VAL A 1 425 ? -17.232 -14.948 9.088 1.00 94.81 425 VAL A N 1
ATOM 3329 C CA . VAL A 1 425 ? -17.280 -16.244 9.774 1.00 94.81 425 VAL A CA 1
ATOM 3330 C C . VAL A 1 425 ? -18.335 -16.276 10.879 1.00 94.81 425 VAL A C 1
ATOM 3332 O O . VAL A 1 425 ? -18.717 -15.242 11.437 1.00 94.81 425 VAL A O 1
ATOM 3335 N N . LYS A 1 426 ? -18.796 -17.478 11.219 1.00 94.62 426 LYS A N 1
ATOM 3336 C CA . LYS A 1 426 ? -19.749 -17.744 12.300 1.00 94.62 426 LYS A CA 1
ATOM 3337 C C . LYS A 1 426 ? -19.103 -18.583 13.398 1.00 94.62 426 LYS A C 1
ATOM 3339 O O . LYS A 1 426 ? -18.088 -19.241 13.202 1.00 94.62 426 LYS A O 1
ATOM 3344 N N . ILE A 1 427 ? -19.717 -18.551 14.579 1.00 95.19 427 ILE A N 1
ATOM 3345 C CA . ILE A 1 427 ? -19.285 -19.351 15.730 1.00 95.19 427 ILE A CA 1
ATOM 3346 C C . ILE A 1 427 ? -19.363 -20.839 15.369 1.00 95.19 427 ILE A C 1
ATOM 3348 O O . ILE A 1 427 ? -20.401 -21.306 14.898 1.00 95.19 427 ILE A O 1
ATOM 3352 N N . GLY A 1 428 ? -18.278 -21.569 15.624 1.00 91.94 428 GLY A N 1
ATOM 3353 C CA . GLY A 1 428 ? -18.147 -22.994 15.322 1.00 91.94 428 GLY A CA 1
ATOM 3354 C C . GLY A 1 428 ? -17.634 -23.320 13.917 1.00 91.94 428 GLY A C 1
ATOM 3355 O O . GLY A 1 428 ? -17.385 -24.494 13.644 1.00 91.94 428 GLY A O 1
ATOM 3356 N N . ASP A 1 429 ? -17.438 -22.327 13.044 1.00 94.56 429 ASP A N 1
ATOM 3357 C CA . ASP A 1 429 ? -16.817 -22.559 11.740 1.00 94.56 429 ASP A CA 1
ATOM 3358 C C . ASP A 1 429 ? -15.357 -23.006 11.923 1.00 94.56 429 ASP A C 1
ATOM 3360 O O . ASP A 1 429 ? -14.637 -22.507 12.796 1.00 94.56 429 ASP A O 1
ATOM 3364 N N . ARG A 1 430 ? -14.919 -23.961 11.095 1.00 94.06 430 ARG A N 1
ATOM 3365 C CA . ARG A 1 430 ? -13.519 -24.387 11.022 1.00 94.06 430 ARG A CA 1
ATOM 3366 C C . ARG A 1 430 ? -12.827 -23.635 9.893 1.00 94.06 430 ARG A C 1
ATOM 3368 O O . ARG A 1 430 ? -13.346 -23.609 8.782 1.00 94.06 430 ARG A O 1
ATOM 3375 N N . ILE A 1 431 ? -11.674 -23.055 10.198 1.00 94.12 431 ILE A N 1
ATOM 3376 C CA . ILE A 1 431 ? -10.932 -22.145 9.326 1.00 94.12 431 ILE A CA 1
ATOM 3377 C C . ILE A 1 431 ? -9.541 -22.726 9.077 1.00 94.12 431 ILE A C 1
ATOM 3379 O O . ILE A 1 431 ? -8.933 -23.288 9.995 1.00 94.12 431 ILE A O 1
ATOM 3383 N N . GLU A 1 432 ? -9.032 -22.586 7.856 1.00 94.31 432 GLU A N 1
ATOM 3384 C CA . GLU A 1 432 ? -7.654 -22.919 7.501 1.00 94.31 432 GLU A CA 1
ATOM 3385 C C . GLU A 1 432 ? -6.750 -21.676 7.511 1.00 94.31 432 GLU A C 1
ATOM 3387 O O . GLU A 1 432 ? -7.190 -20.539 7.337 1.00 94.31 432 GLU A O 1
ATOM 3392 N N . ALA A 1 433 ? -5.451 -21.876 7.736 1.00 92.62 433 ALA A N 1
ATOM 3393 C CA . ALA A 1 433 ? -4.477 -20.796 7.622 1.00 92.62 433 ALA A CA 1
ATOM 3394 C C . ALA A 1 433 ? -4.497 -20.216 6.196 1.00 92.62 433 ALA A C 1
ATOM 3396 O O . ALA A 1 433 ? -4.255 -20.935 5.227 1.00 92.62 433 ALA A O 1
ATOM 3397 N N . GLY A 1 434 ? -4.750 -18.912 6.079 1.00 91.00 434 GLY A N 1
ATOM 3398 C CA . GLY A 1 434 ? -4.922 -18.222 4.798 1.00 91.00 434 GLY A CA 1
ATOM 3399 C C . GLY A 1 434 ? -6.370 -17.873 4.442 1.00 91.00 434 GLY A C 1
ATOM 3400 O O . GLY A 1 434 ? -6.573 -17.062 3.542 1.00 91.00 434 GLY A O 1
ATOM 3401 N N . ASP A 1 435 ? -7.364 -18.391 5.164 1.00 93.75 435 ASP A N 1
ATOM 3402 C CA . ASP A 1 435 ? -8.767 -18.054 4.913 1.00 93.75 435 ASP A CA 1
ATOM 3403 C C . ASP A 1 435 ? -9.119 -16.635 5.382 1.00 93.75 435 ASP A C 1
ATOM 3405 O O . ASP A 1 435 ? -8.611 -16.126 6.389 1.00 93.75 435 ASP A O 1
ATOM 3409 N N . VAL A 1 436 ? -10.047 -15.992 4.672 1.00 94.69 436 VAL A N 1
ATOM 3410 C CA . VAL A 1 436 ? -10.564 -14.668 5.035 1.00 94.69 436 VAL A CA 1
ATOM 3411 C C . VAL A 1 436 ? -11.560 -14.798 6.192 1.00 94.69 436 VAL A C 1
ATOM 3413 O O . VAL A 1 436 ? -12.552 -15.514 6.109 1.00 94.69 436 VAL A O 1
ATOM 3416 N N . ILE A 1 437 ? -11.311 -14.067 7.278 1.00 94.88 437 ILE A N 1
ATOM 3417 C CA . ILE A 1 437 ? -12.150 -14.034 8.486 1.00 94.88 437 ILE A CA 1
ATOM 3418 C C . ILE A 1 437 ? -13.114 -12.843 8.453 1.00 94.88 437 ILE A C 1
ATOM 3420 O O . ILE A 1 437 ? -14.256 -12.920 8.924 1.00 94.88 437 ILE A O 1
ATOM 3424 N N . ALA A 1 438 ? -12.645 -11.715 7.919 1.00 95.62 438 ALA A N 1
ATOM 3425 C CA . ALA A 1 438 ? -13.418 -10.489 7.818 1.00 95.62 438 ALA A CA 1
ATOM 3426 C C . ALA A 1 438 ? -13.139 -9.759 6.505 1.00 95.62 438 ALA A C 1
ATOM 3428 O O . ALA A 1 438 ? -11.986 -9.566 6.114 1.00 95.62 438 ALA A O 1
ATOM 3429 N N . ASP A 1 439 ? -14.215 -9.298 5.878 1.00 95.12 439 ASP A N 1
ATOM 3430 C CA . ASP A 1 439 ? -14.167 -8.409 4.728 1.00 95.12 439 ASP A CA 1
ATOM 3431 C C . ASP A 1 439 ? -13.718 -7.016 5.153 1.00 95.12 439 ASP A C 1
ATOM 3433 O O . ASP A 1 439 ? -14.094 -6.530 6.221 1.00 95.12 439 ASP A O 1
ATOM 3437 N N . GLY A 1 440 ? -12.936 -6.371 4.295 1.00 92.44 440 GLY A N 1
ATOM 3438 C CA . GLY A 1 440 ? -12.563 -4.972 4.403 1.00 92.44 440 GLY A CA 1
ATOM 3439 C C . GLY A 1 440 ? -13.539 -4.027 3.707 1.00 92.44 440 GLY A C 1
ATOM 3440 O O . GLY A 1 440 ? -14.743 -4.261 3.582 1.00 92.44 440 GLY A O 1
ATOM 3441 N N . SER A 1 441 ? -12.997 -2.895 3.271 1.00 90.69 441 SER A N 1
ATOM 3442 C CA . SER A 1 441 ? -13.747 -1.897 2.504 1.00 90.69 441 SER A CA 1
ATOM 3443 C C . SER A 1 441 ? -13.625 -2.194 1.019 1.00 90.69 441 SER A C 1
ATOM 3445 O O . SER A 1 441 ? -12.540 -2.523 0.554 1.00 90.69 441 SER A O 1
ATOM 3447 N N . CYS A 1 442 ? -14.725 -2.060 0.275 1.00 93.94 442 CYS A N 1
ATOM 3448 C CA . CYS A 1 442 ? -14.815 -2.513 -1.119 1.00 93.94 442 CYS A CA 1
ATOM 3449 C C . CYS A 1 442 ? -14.537 -4.014 -1.295 1.00 93.94 442 CYS A C 1
ATOM 3451 O O . CYS A 1 442 ? -13.878 -4.394 -2.257 1.00 93.94 442 CYS A O 1
ATOM 3453 N N . THR A 1 443 ? -15.004 -4.865 -0.383 1.00 94.19 443 THR A N 1
ATOM 3454 C CA . THR A 1 443 ? -14.889 -6.324 -0.522 1.00 94.19 443 THR A CA 1
ATOM 3455 C C . THR A 1 443 ? -16.196 -7.014 -0.147 1.00 94.19 443 THR A C 1
ATOM 3457 O O . THR A 1 443 ? -16.929 -6.514 0.711 1.00 94.19 443 THR A O 1
ATOM 3460 N N . GLU A 1 444 ? -16.485 -8.147 -0.783 1.00 94.75 444 GLU A N 1
ATOM 3461 C CA . GLU A 1 444 ? -17.596 -9.041 -0.441 1.00 94.75 444 GLU A CA 1
ATOM 3462 C C . GLU A 1 444 ? -17.106 -10.495 -0.524 1.00 94.75 444 GLU A C 1
ATOM 3464 O O . GLU A 1 444 ? -16.645 -10.932 -1.574 1.00 94.75 444 GLU A O 1
ATOM 3469 N N . ASN A 1 445 ? -17.196 -11.233 0.585 1.00 92.62 445 ASN A N 1
ATOM 3470 C CA . ASN A 1 445 ? -16.763 -12.627 0.733 1.00 92.62 445 ASN A CA 1
ATOM 3471 C C . ASN A 1 445 ? -15.320 -12.889 0.261 1.00 92.62 445 ASN A C 1
ATOM 3473 O O . ASN A 1 445 ? -15.045 -13.889 -0.400 1.00 92.62 445 ASN A O 1
ATOM 3477 N N . GLY A 1 446 ? -14.394 -11.988 0.588 1.00 91.69 446 GLY A N 1
ATOM 3478 C CA . GLY A 1 446 ? -12.989 -12.106 0.205 1.00 91.69 446 GLY A CA 1
ATOM 3479 C C . GLY A 1 446 ? -12.683 -11.753 -1.252 1.00 91.69 446 GLY A C 1
ATOM 3480 O O . GLY A 1 446 ? -11.551 -11.962 -1.679 1.00 91.69 446 GLY A O 1
ATOM 3481 N N . GLU A 1 447 ? -13.636 -11.212 -2.015 1.00 94.62 447 GLU A N 1
ATOM 3482 C CA . GLU A 1 447 ? -13.409 -10.670 -3.359 1.00 94.62 447 GLU A CA 1
ATOM 3483 C C . GLU A 1 447 ? -13.482 -9.142 -3.363 1.00 94.62 447 GLU A C 1
ATOM 3485 O O . GLU A 1 447 ? -14.251 -8.533 -2.616 1.00 94.62 447 GLU A O 1
ATOM 3490 N N . LEU A 1 448 ? -12.695 -8.500 -4.229 1.00 95.75 448 LEU A N 1
ATOM 3491 C CA . LEU A 1 448 ? -12.761 -7.058 -4.438 1.00 95.75 448 LEU A CA 1
ATOM 3492 C C . LEU A 1 448 ? -14.086 -6.655 -5.109 1.00 95.75 448 LEU A C 1
ATOM 3494 O O . LEU A 1 448 ? -14.421 -7.088 -6.207 1.00 95.75 448 LEU A O 1
ATOM 3498 N N . ALA A 1 449 ? -14.798 -5.739 -4.466 1.00 95.81 449 ALA A N 1
ATOM 3499 C CA . ALA A 1 449 ? -16.106 -5.234 -4.847 1.00 95.81 449 ALA A CA 1
ATOM 3500 C C . ALA A 1 449 ? -16.099 -3.694 -4.841 1.00 95.81 449 ALA A C 1
ATOM 3502 O O . ALA A 1 449 ? -16.424 -3.049 -3.842 1.00 95.81 449 ALA A O 1
ATOM 3503 N N . LEU A 1 450 ? -15.702 -3.085 -5.963 1.00 94.19 450 LEU A N 1
ATOM 3504 C CA . LEU A 1 450 ? -15.574 -1.623 -6.086 1.00 94.19 450 LEU A CA 1
ATOM 3505 C C . LEU A 1 450 ? -16.918 -0.889 -6.252 1.00 94.19 450 LEU A C 1
ATOM 3507 O O . LEU A 1 450 ? -16.978 0.317 -6.025 1.00 94.19 450 LEU A O 1
ATOM 3511 N N . GLY A 1 451 ? -17.984 -1.588 -6.658 1.00 93.50 451 GLY A N 1
ATOM 3512 C CA . GLY A 1 451 ? -19.233 -0.960 -7.095 1.00 93.50 451 GLY A CA 1
ATOM 3513 C C . GLY A 1 451 ? -20.491 -1.797 -6.855 1.00 93.50 451 GLY A C 1
ATOM 3514 O O . GLY A 1 451 ? -20.612 -2.496 -5.847 1.00 93.50 451 GLY A O 1
ATOM 3515 N N . GLN A 1 452 ? -21.453 -1.667 -7.776 1.00 94.50 452 GLN A N 1
ATOM 3516 C CA . GLN A 1 452 ? -22.746 -2.359 -7.774 1.00 94.50 452 GLN A CA 1
ATOM 3517 C C . GLN A 1 452 ? -23.008 -3.013 -9.129 1.00 94.50 452 GLN A C 1
ATOM 3519 O O . GLN A 1 452 ? -22.660 -2.451 -10.165 1.00 94.50 452 GLN A O 1
ATOM 3524 N N . ASN A 1 453 ? -23.729 -4.133 -9.125 1.00 95.00 453 ASN A N 1
ATOM 3525 C CA . ASN A 1 453 ? -24.278 -4.717 -10.345 1.00 95.00 453 ASN A CA 1
ATOM 3526 C C . ASN A 1 453 ? -25.620 -4.042 -10.669 1.00 95.00 453 ASN A C 1
ATOM 3528 O O . ASN A 1 453 ? -26.555 -4.111 -9.869 1.00 95.00 453 ASN A O 1
ATOM 3532 N N . ILE A 1 454 ? -25.721 -3.387 -11.829 1.00 94.19 454 ILE A N 1
ATOM 3533 C CA . ILE A 1 454 ? -26.923 -2.660 -12.267 1.00 94.19 454 ILE A CA 1
ATOM 3534 C C . ILE A 1 454 ? -27.377 -3.114 -13.657 1.00 94.19 454 ILE A C 1
ATOM 3536 O O . ILE A 1 454 ? -26.571 -3.530 -14.485 1.00 94.19 454 ILE A O 1
ATOM 3540 N N . ASN A 1 455 ? -28.678 -2.998 -13.933 1.00 94.75 455 ASN A N 1
ATOM 3541 C CA . ASN A 1 455 ? -29.223 -3.272 -15.262 1.00 94.75 455 ASN A CA 1
ATOM 3542 C C . ASN A 1 455 ? -28.999 -2.065 -16.177 1.00 94.75 455 ASN A C 1
ATOM 3544 O O . ASN A 1 455 ? -29.516 -0.979 -15.907 1.00 94.75 455 ASN A O 1
ATOM 3548 N N . ILE A 1 456 ? -28.273 -2.278 -17.273 1.00 95.69 456 ILE A N 1
ATOM 3549 C CA . ILE A 1 456 ? -27.931 -1.246 -18.255 1.00 95.69 456 ILE A CA 1
ATOM 3550 C C . ILE A 1 456 ? -28.734 -1.485 -19.537 1.00 95.69 456 ILE A C 1
ATOM 3552 O O . ILE A 1 456 ? -28.842 -2.614 -20.012 1.00 95.69 456 ILE A O 1
ATOM 3556 N N . ALA A 1 457 ? -29.293 -0.415 -20.105 1.00 95.88 457 ALA A N 1
ATOM 3557 C CA . ALA A 1 457 ? -29.953 -0.432 -21.406 1.00 95.88 457 ALA A CA 1
ATOM 3558 C C . ALA A 1 457 ? -29.271 0.571 -22.341 1.00 95.88 457 ALA A C 1
ATOM 3560 O O . ALA A 1 457 ? -29.252 1.771 -22.069 1.00 95.88 457 ALA A O 1
ATOM 3561 N N . PHE A 1 458 ? -28.741 0.085 -23.461 1.00 96.31 458 PHE A N 1
ATOM 3562 C CA . PHE A 1 458 ? -28.136 0.929 -24.488 1.00 96.31 458 PHE A CA 1
ATOM 3563 C C . PHE A 1 458 ? -29.216 1.456 -25.435 1.00 96.31 458 PHE A C 1
ATOM 3565 O O . PHE A 1 458 ? -29.590 0.799 -26.404 1.00 96.31 458 PHE A O 1
ATOM 3572 N N . MET A 1 459 ? -29.747 2.642 -25.139 1.00 95.31 459 MET A N 1
ATOM 3573 C CA . MET A 1 459 ? -30.676 3.349 -26.021 1.00 95.31 459 MET A CA 1
ATOM 3574 C C . MET A 1 459 ? -30.610 4.862 -25.793 1.00 95.31 459 MET A C 1
ATOM 3576 O O . MET A 1 459 ? -30.432 5.291 -24.652 1.00 95.31 459 MET A O 1
ATOM 3580 N N . PRO A 1 460 ? -30.801 5.699 -26.824 1.00 95.19 460 PRO A N 1
ATOM 3581 C CA . PRO A 1 460 ? -30.998 7.128 -26.614 1.00 95.19 460 PRO A CA 1
ATOM 3582 C C . PRO A 1 460 ? -32.317 7.361 -25.868 1.00 95.19 460 PRO A C 1
ATOM 3584 O O . PRO A 1 460 ? -33.362 6.829 -26.249 1.00 95.19 460 PRO A O 1
ATOM 3587 N N . TRP A 1 461 ? -32.292 8.174 -24.813 1.00 94.25 461 TRP A N 1
ATOM 3588 C CA . TRP A 1 461 ? -33.473 8.463 -24.004 1.00 94.25 461 TRP A CA 1
ATOM 3589 C C . TRP A 1 461 ? -33.696 9.963 -23.855 1.00 94.25 461 TRP A C 1
ATOM 3591 O O . TRP A 1 461 ? -33.138 10.617 -22.977 1.00 94.25 461 TRP A O 1
ATOM 3601 N N . ARG A 1 462 ? -34.546 10.518 -24.729 1.00 93.12 462 ARG A N 1
ATOM 3602 C CA . ARG A 1 462 ? -34.980 11.931 -24.705 1.00 93.12 462 ARG A CA 1
ATOM 3603 C C . ARG A 1 462 ? -33.829 12.956 -24.656 1.00 93.12 462 ARG A C 1
ATOM 3605 O O . ARG A 1 462 ? -34.044 14.081 -24.224 1.00 93.12 462 ARG A O 1
ATOM 3612 N N . GLY A 1 463 ? -32.626 12.570 -25.083 1.00 93.44 463 GLY A N 1
ATOM 3613 C CA . GLY A 1 463 ? -31.429 13.413 -25.038 1.00 93.44 463 GLY A CA 1
ATOM 3614 C C . GLY A 1 463 ? -30.791 13.576 -23.653 1.00 93.44 463 GLY A C 1
ATOM 3615 O O . GLY A 1 463 ? -29.827 14.319 -23.539 1.00 93.44 463 GLY A O 1
ATOM 3616 N N . TYR A 1 464 ? -31.274 12.894 -22.606 1.00 92.69 464 TYR A N 1
ATOM 3617 C CA . TYR A 1 464 ? -30.657 12.970 -21.270 1.00 92.69 464 TYR A CA 1
ATOM 3618 C C . TYR A 1 464 ? -29.309 12.251 -21.189 1.00 92.69 464 TYR A C 1
ATOM 3620 O O . TYR A 1 464 ? -28.475 12.604 -20.365 1.00 92.69 464 TYR A O 1
ATOM 3628 N N . ASN A 1 465 ? -29.093 11.260 -22.051 1.00 93.69 465 ASN A N 1
ATOM 3629 C CA . ASN A 1 465 ? -27.818 10.578 -22.232 1.00 93.69 465 ASN A CA 1
ATOM 3630 C C . ASN A 1 465 ? -27.057 11.101 -23.459 1.00 93.69 465 ASN A C 1
ATOM 3632 O O . ASN A 1 465 ? -26.539 10.326 -24.256 1.00 93.69 465 ASN A O 1
ATOM 3636 N N . PHE A 1 466 ? -27.078 12.420 -23.660 1.00 93.38 466 PHE A N 1
ATOM 3637 C CA . PHE A 1 466 ? -26.266 13.072 -24.681 1.00 93.38 466 PHE A CA 1
ATOM 3638 C C . PHE A 1 466 ? -24.778 13.016 -24.298 1.00 93.38 466 PHE A C 1
ATOM 3640 O O . PHE A 1 466 ? -24.441 13.157 -23.119 1.00 93.38 466 PHE A O 1
ATOM 3647 N N . GLU A 1 467 ? -23.910 12.809 -25.295 1.00 93.31 467 GLU A N 1
ATOM 3648 C CA . GLU A 1 467 ? -22.477 12.523 -25.113 1.00 93.31 467 GLU A CA 1
ATOM 3649 C C . GLU A 1 467 ? -22.256 11.341 -24.151 1.00 93.31 467 GLU A C 1
ATOM 3651 O O . GLU A 1 467 ? -22.771 10.254 -24.407 1.00 93.31 467 GLU A O 1
ATOM 3656 N N . ASP A 1 468 ? -21.540 11.557 -23.046 1.00 91.31 468 ASP A N 1
ATOM 3657 C CA . ASP A 1 468 ? -21.209 10.540 -22.040 1.00 91.31 468 ASP A CA 1
ATOM 3658 C C . ASP A 1 468 ? -22.091 10.659 -20.778 1.00 91.31 468 ASP A C 1
ATOM 3660 O O . ASP A 1 468 ? -21.745 10.174 -19.699 1.00 91.31 468 ASP A O 1
ATOM 3664 N N . SER A 1 469 ? -23.240 11.336 -20.881 1.00 94.12 469 SER A N 1
ATOM 3665 C CA . SER A 1 469 ? -24.153 11.517 -19.747 1.00 94.12 469 SER A CA 1
ATOM 3666 C C . SER A 1 469 ? -24.873 10.214 -19.387 1.00 94.12 469 SER A C 1
ATOM 3668 O O . SER A 1 469 ? -25.401 9.509 -20.249 1.00 94.12 469 SER A O 1
ATOM 3670 N N . ILE A 1 470 ? -24.974 9.922 -18.088 1.00 93.94 470 ILE A N 1
ATOM 3671 C CA . ILE A 1 470 ? -25.637 8.718 -17.572 1.00 93.94 470 ILE A CA 1
ATOM 3672 C C . ILE A 1 470 ? -26.998 9.091 -16.983 1.00 93.94 470 ILE A C 1
ATOM 3674 O O . ILE A 1 470 ? -27.104 9.936 -16.094 1.00 93.94 470 ILE A O 1
ATOM 3678 N N . MET A 1 471 ? -28.053 8.416 -17.442 1.00 93.19 471 MET A N 1
ATOM 3679 C CA . MET A 1 471 ? -29.380 8.521 -16.839 1.00 93.19 471 MET A CA 1
ATOM 3680 C C . MET A 1 471 ? -29.576 7.407 -15.809 1.00 93.19 471 MET A C 1
ATOM 3682 O O . MET A 1 471 ? -29.538 6.224 -16.141 1.00 93.19 471 MET A O 1
ATOM 3686 N N . VAL A 1 472 ? -29.838 7.792 -14.561 1.00 93.50 472 VAL A N 1
ATOM 3687 C CA . VAL A 1 472 ? -29.974 6.862 -13.433 1.00 93.50 472 VAL A CA 1
ATOM 3688 C C . VAL A 1 472 ? -31.437 6.753 -13.006 1.00 93.50 472 VAL A C 1
ATOM 3690 O O . VAL A 1 472 ? -32.155 7.748 -12.914 1.00 93.50 472 VAL A O 1
ATOM 3693 N N . SER A 1 473 ? -31.894 5.531 -12.726 1.00 93.69 473 SER A N 1
ATOM 3694 C CA . SER A 1 473 ? -33.235 5.300 -12.180 1.00 93.69 473 SER A CA 1
ATOM 3695 C C . SER A 1 473 ? -33.333 5.779 -10.733 1.00 93.69 473 SER A C 1
ATOM 3697 O O . SER A 1 473 ? -32.484 5.454 -9.903 1.00 93.69 473 SER A O 1
ATOM 3699 N N . GLN A 1 474 ? -34.433 6.453 -10.390 1.00 92.62 474 GLN A N 1
ATOM 3700 C CA . GLN A 1 474 ? -34.708 6.898 -9.021 1.00 92.62 474 GLN A CA 1
ATOM 3701 C C . GLN A 1 474 ? -34.752 5.739 -8.010 1.00 92.62 474 GLN A C 1
ATOM 3703 O O . GLN A 1 474 ? -34.480 5.931 -6.827 1.00 92.62 474 GLN A O 1
ATOM 3708 N N . ARG A 1 475 ? -35.023 4.510 -8.468 1.00 94.00 475 ARG A N 1
ATOM 3709 C CA . ARG A 1 475 ? -34.972 3.307 -7.626 1.00 94.00 475 ARG A CA 1
ATOM 3710 C C . ARG A 1 475 ? -33.611 3.132 -6.938 1.00 94.00 475 ARG A C 1
ATOM 3712 O O . ARG A 1 475 ? -33.581 2.800 -5.758 1.00 94.00 475 ARG A O 1
ATOM 3719 N N . LEU A 1 476 ? -32.510 3.421 -7.636 1.00 91.19 476 LEU A N 1
ATOM 3720 C CA . LEU A 1 476 ? -31.150 3.276 -7.099 1.00 91.19 476 LEU A CA 1
ATOM 3721 C C . LEU A 1 476 ? -30.858 4.272 -5.962 1.00 91.19 476 LEU A C 1
ATOM 3723 O O . LEU A 1 476 ? -30.085 3.969 -5.056 1.00 91.19 476 LEU A O 1
ATOM 3727 N N . LEU A 1 477 ? -31.515 5.439 -5.972 1.00 89.31 477 LEU A N 1
ATOM 3728 C CA . LEU A 1 477 ? -31.444 6.424 -4.886 1.00 89.31 477 LEU A CA 1
ATOM 3729 C C . LEU A 1 477 ? -32.221 5.961 -3.647 1.00 89.31 477 LEU A C 1
ATOM 3731 O O . LEU A 1 477 ? -31.778 6.191 -2.525 1.00 89.31 477 LEU A O 1
ATOM 3735 N N . HIS A 1 478 ? -33.369 5.304 -3.838 1.00 90.62 478 HIS A N 1
ATOM 3736 C CA . HIS A 1 478 ? -34.174 4.769 -2.735 1.00 90.62 478 HIS A CA 1
ATOM 3737 C C . HIS A 1 478 ? -33.532 3.550 -2.064 1.00 90.62 478 HIS A C 1
ATOM 3739 O O . HIS A 1 478 ? -33.655 3.388 -0.853 1.00 90.62 478 HIS A O 1
ATOM 3745 N N . GLU A 1 479 ? -32.838 2.711 -2.834 1.00 90.19 479 GLU A N 1
ATOM 3746 C CA . GLU A 1 479 ? -32.123 1.533 -2.324 1.00 90.19 479 GLU A CA 1
ATOM 3747 C C . GLU A 1 479 ? -30.754 1.878 -1.697 1.00 90.19 479 GLU A C 1
ATOM 3749 O O . GLU A 1 479 ? -30.070 0.987 -1.189 1.00 90.19 479 GLU A O 1
ATOM 3754 N N . ASP A 1 480 ? -30.362 3.162 -1.683 1.00 90.94 480 ASP A N 1
ATOM 3755 C CA . ASP A 1 480 ? -29.068 3.657 -1.186 1.00 90.94 480 ASP A CA 1
ATOM 3756 C C . ASP A 1 480 ? -27.857 2.953 -1.864 1.00 90.94 480 ASP A C 1
ATOM 3758 O O . ASP A 1 480 ? -26.773 2.883 -1.278 1.00 90.94 480 ASP A O 1
ATOM 3762 N N . SER A 1 481 ? -28.003 2.464 -3.107 1.00 91.38 481 SER A N 1
ATOM 3763 C CA . SER A 1 481 ? -27.024 1.587 -3.781 1.00 91.38 481 SER A CA 1
ATOM 3764 C C . SER A 1 481 ? -25.632 2.217 -3.920 1.00 91.38 481 SER A C 1
ATOM 3766 O O . SER A 1 481 ? -24.627 1.562 -3.655 1.00 91.38 481 SER A O 1
ATOM 3768 N N . PHE A 1 482 ? -25.573 3.504 -4.278 1.00 94.12 482 PHE A N 1
ATOM 3769 C CA . PHE A 1 482 ? -24.336 4.284 -4.440 1.00 94.12 482 PHE A CA 1
ATOM 3770 C C . PHE A 1 482 ? -24.120 5.278 -3.290 1.00 94.12 482 PHE A C 1
ATOM 3772 O O . PHE A 1 482 ? -23.710 6.416 -3.497 1.00 94.12 482 PHE A O 1
ATOM 3779 N N . THR A 1 483 ? -24.449 4.873 -2.063 1.00 94.44 483 THR A N 1
ATOM 3780 C CA . THR A 1 483 ? -24.212 5.701 -0.874 1.00 94.44 483 THR A CA 1
ATOM 3781 C C . THR A 1 483 ? -22.852 5.377 -0.267 1.00 94.44 483 THR A C 1
ATOM 3783 O O . THR A 1 483 ? -22.562 4.208 0.003 1.00 94.44 483 THR A O 1
ATOM 3786 N N . SER A 1 484 ? -22.052 6.405 0.009 1.00 94.38 484 SER A N 1
ATOM 3787 C CA . SER A 1 484 ? -20.757 6.300 0.689 1.00 94.38 484 SER A CA 1
ATOM 3788 C C . SER A 1 484 ? -20.780 7.009 2.047 1.00 94.38 484 SER A C 1
ATOM 3790 O O . SER A 1 484 ? -21.645 7.844 2.339 1.00 94.38 484 SER A O 1
ATOM 3792 N N . VAL A 1 485 ? -19.823 6.655 2.906 1.00 94.69 485 VAL A N 1
ATOM 3793 C CA . VAL A 1 485 ? -19.579 7.340 4.182 1.00 94.69 485 VAL A CA 1
ATOM 3794 C C . VAL A 1 485 ? -18.212 7.995 4.112 1.00 94.69 485 VAL A C 1
ATOM 3796 O O . VAL A 1 485 ? -17.209 7.326 3.859 1.00 94.69 485 VAL A O 1
ATOM 3799 N N . HIS A 1 486 ? -18.188 9.297 4.355 1.00 94.94 486 HIS A N 1
ATOM 3800 C CA . HIS A 1 486 ? -16.977 10.090 4.473 1.00 94.94 486 HIS A CA 1
ATOM 3801 C C . HIS A 1 486 ? -16.763 10.462 5.932 1.00 94.94 486 HIS A C 1
ATOM 3803 O O . HIS A 1 486 ? -17.733 10.688 6.652 1.00 94.94 486 HIS A O 1
ATOM 3809 N N . ILE A 1 487 ? -15.510 10.492 6.371 1.00 95.12 487 ILE A N 1
ATOM 3810 C CA . ILE A 1 487 ? -15.153 10.850 7.743 1.00 95.12 487 ILE A CA 1
ATOM 3811 C C . ILE A 1 487 ? -14.171 12.006 7.676 1.00 95.12 487 ILE A C 1
ATOM 3813 O O . ILE A 1 487 ? -13.039 11.838 7.216 1.00 95.12 487 ILE A O 1
ATOM 3817 N N . ASP A 1 488 ? -14.612 13.157 8.163 1.00 94.06 488 ASP A N 1
ATOM 3818 C CA . ASP A 1 488 ? -13.781 14.342 8.310 1.00 94.06 488 ASP A CA 1
ATOM 3819 C C . ASP A 1 488 ? -13.311 14.461 9.763 1.00 94.06 488 ASP A C 1
ATOM 3821 O O . ASP A 1 488 ? -14.018 14.088 10.702 1.00 94.06 488 ASP A O 1
ATOM 3825 N N . VAL A 1 489 ? -12.083 14.948 9.945 1.00 94.25 489 VAL A N 1
ATOM 3826 C CA . VAL A 1 489 ? -11.487 15.162 11.270 1.00 94.25 489 VAL A CA 1
ATOM 3827 C C . VAL A 1 489 ? -11.236 16.636 11.446 1.00 94.25 489 VAL A C 1
ATOM 3829 O O . VAL A 1 489 ? -10.526 17.241 10.643 1.00 94.25 489 VAL A O 1
ATOM 3832 N N . PHE A 1 490 ? -11.774 17.169 12.532 1.00 95.00 490 PHE A N 1
ATOM 3833 C CA . PHE A 1 490 ? -11.541 18.532 12.963 1.00 95.00 490 PHE A CA 1
ATOM 3834 C C . PHE A 1 490 ? -10.772 18.494 14.273 1.00 95.00 490 PHE A C 1
ATOM 3836 O O . PHE A 1 490 ? -11.194 17.840 15.227 1.00 95.00 490 PHE 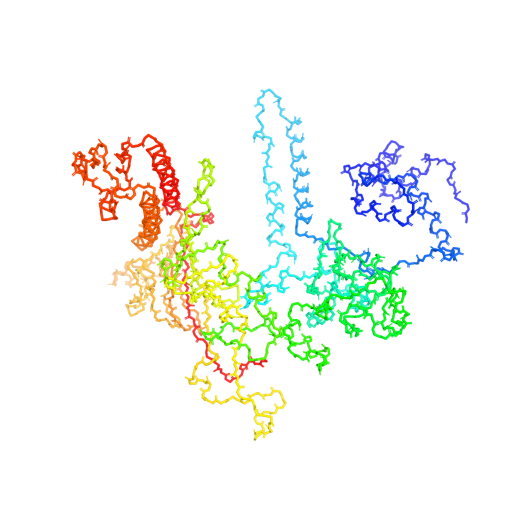A O 1
ATOM 3843 N N . ASP A 1 491 ? -9.626 19.159 14.312 1.00 94.44 491 ASP A N 1
ATOM 3844 C CA . ASP A 1 491 ? -8.767 19.201 15.481 1.00 94.44 491 ASP A CA 1
ATOM 3845 C C . ASP A 1 491 ? -8.659 20.611 16.062 1.00 94.44 491 ASP A C 1
ATOM 3847 O O . ASP A 1 491 ? -8.698 21.622 15.362 1.00 94.44 491 ASP A O 1
ATOM 3851 N N . THR A 1 492 ? -8.530 20.676 17.384 1.00 94.44 492 THR A N 1
ATOM 3852 C CA . THR A 1 492 ? -8.202 21.903 18.102 1.00 94.44 492 THR A CA 1
ATOM 3853 C C . THR A 1 492 ? -7.119 21.625 19.128 1.00 94.44 492 THR A C 1
ATOM 3855 O O . THR A 1 492 ? -7.060 20.556 19.739 1.00 94.44 492 THR A O 1
ATOM 3858 N N . VAL A 1 493 ? -6.240 22.603 19.304 1.00 94.69 493 VAL A N 1
ATOM 3859 C CA . VAL A 1 493 ? -5.147 22.559 20.272 1.00 94.69 493 VAL A CA 1
ATOM 3860 C C . VAL A 1 493 ? -5.337 23.662 21.298 1.00 94.69 493 VAL A C 1
ATOM 3862 O O . VAL A 1 493 ? -5.625 24.805 20.928 1.00 94.69 493 VAL A O 1
ATOM 3865 N N . ALA A 1 494 ? -5.148 23.305 22.564 1.00 92.69 494 ALA A N 1
ATOM 3866 C CA . ALA A 1 494 ? -5.035 24.232 23.678 1.00 92.69 494 ALA A CA 1
ATOM 3867 C C . ALA A 1 494 ? -3.551 24.421 24.003 1.00 92.69 494 ALA A C 1
ATOM 3869 O O . ALA A 1 494 ? -2.820 23.452 24.258 1.00 92.69 494 ALA A O 1
ATOM 3870 N N . ARG A 1 495 ? -3.089 25.669 23.922 1.00 92.50 495 ARG A N 1
ATOM 3871 C CA . ARG A 1 495 ? -1.679 26.031 24.093 1.00 92.50 495 ARG A CA 1
ATOM 3872 C C . ARG A 1 495 ? -1.456 26.831 25.365 1.00 92.50 495 ARG A C 1
ATOM 3874 O O . ARG A 1 495 ? -2.338 27.542 25.836 1.00 92.50 495 ARG A O 1
ATOM 3881 N N . ASP A 1 496 ? -0.234 26.756 25.872 1.00 89.75 496 ASP A N 1
ATOM 3882 C CA . ASP A 1 496 ? 0.235 27.692 26.884 1.00 89.75 496 ASP A CA 1
ATOM 3883 C C . ASP A 1 496 ? 0.679 28.987 26.193 1.00 89.75 496 ASP A C 1
ATOM 3885 O O . ASP A 1 496 ? 1.607 28.989 25.374 1.00 89.75 496 ASP A O 1
ATOM 3889 N N . THR A 1 497 ? -0.028 30.086 26.453 1.00 87.75 497 THR A N 1
ATOM 3890 C CA . THR A 1 497 ? 0.300 31.395 25.882 1.00 87.75 497 THR A CA 1
ATOM 3891 C C . THR A 1 497 ? 0.989 32.262 26.924 1.00 87.75 497 THR A C 1
ATOM 3893 O O . THR A 1 497 ? 0.893 32.035 28.124 1.00 87.75 497 THR A O 1
ATOM 3896 N N . LYS A 1 498 ? 1.649 33.338 26.483 1.00 87.62 498 LYS A N 1
ATOM 3897 C CA . LYS A 1 498 ? 2.293 34.290 27.406 1.00 87.62 498 LYS A CA 1
ATOM 3898 C C . LYS A 1 498 ? 1.317 34.952 28.390 1.00 87.62 498 LYS A C 1
ATOM 3900 O O . LYS A 1 498 ? 1.761 35.435 29.423 1.00 87.62 498 LYS A O 1
ATOM 3905 N N . LEU A 1 499 ? 0.032 35.031 28.038 1.00 85.00 499 LEU A N 1
ATOM 3906 C CA . LEU A 1 499 ? -1.012 35.675 28.842 1.00 85.00 499 LEU A CA 1
ATOM 3907 C C . LEU A 1 499 ? -1.708 34.698 29.799 1.00 85.00 499 LEU A C 1
ATOM 3909 O O . LEU A 1 499 ? -2.449 35.132 30.672 1.00 85.00 499 LEU A O 1
ATOM 3913 N N . GLY A 1 500 ? -1.479 33.396 29.631 1.00 86.06 500 GLY A N 1
ATOM 3914 C CA . GLY A 1 500 ? -2.144 32.336 30.372 1.00 86.06 500 GLY A CA 1
ATOM 3915 C C . GLY A 1 500 ? -2.406 31.116 29.494 1.00 86.06 500 GLY A C 1
ATOM 3916 O O . GLY A 1 500 ? -2.201 31.131 28.275 1.00 86.06 500 GLY A O 1
ATOM 3917 N N . LYS A 1 501 ? -2.886 30.053 30.127 1.00 88.69 501 LYS A N 1
ATOM 3918 C CA . LYS A 1 501 ? -3.216 28.797 29.457 1.00 88.69 501 LYS A CA 1
ATOM 3919 C C . LYS A 1 501 ? -4.547 28.941 28.725 1.00 88.69 501 LYS A C 1
ATOM 3921 O O . LYS A 1 501 ? -5.480 29.530 29.260 1.00 88.69 501 LYS A O 1
ATOM 3926 N N . GLU A 1 502 ? -4.627 28.433 27.500 1.00 91.12 502 GLU A N 1
ATOM 3927 C CA . GLU A 1 502 ? -5.924 28.221 26.856 1.00 91.12 502 GLU A CA 1
ATOM 3928 C C . GLU A 1 502 ? -6.638 27.057 27.536 1.00 91.12 502 GLU A C 1
ATOM 3930 O O . GLU A 1 502 ? -6.032 26.007 27.768 1.00 91.12 502 GLU A O 1
ATOM 3935 N N . GLU A 1 503 ? -7.923 27.234 27.818 1.00 89.25 503 GLU A N 1
ATOM 3936 C CA . GLU A 1 503 ? -8.741 26.236 28.498 1.00 89.25 503 GLU A CA 1
ATOM 3937 C C . GLU A 1 503 ? -9.843 25.733 27.569 1.00 89.25 503 GLU A C 1
ATOM 3939 O O . GLU A 1 503 ? -10.381 26.467 26.732 1.00 89.25 503 GLU A O 1
ATOM 3944 N N . ILE A 1 504 ? -10.148 24.446 27.701 1.00 92.06 504 ILE A N 1
ATOM 3945 C CA . ILE A 1 504 ? -11.286 23.811 27.045 1.00 92.06 504 ILE A CA 1
ATOM 3946 C C . ILE A 1 504 ? -12.382 23.745 28.101 1.00 92.06 504 ILE A C 1
ATOM 3948 O O . ILE A 1 504 ? -12.188 23.131 29.146 1.00 92.06 504 ILE A O 1
ATOM 3952 N N . THR A 1 505 ? -13.476 24.461 27.861 1.00 90.06 505 THR A N 1
ATOM 3953 C CA . THR A 1 505 ? -14.572 24.617 28.821 1.00 90.06 505 THR A CA 1
ATOM 3954 C C . THR A 1 505 ? -15.887 24.858 28.095 1.00 90.06 505 THR A C 1
ATOM 3956 O O . THR A 1 505 ? -15.916 25.384 26.977 1.00 90.06 505 THR A O 1
ATOM 3959 N N . ARG A 1 506 ? -16.985 24.477 28.749 1.00 90.00 506 ARG A N 1
ATOM 3960 C CA . ARG A 1 506 ? -18.352 24.783 28.323 1.00 90.00 506 ARG A CA 1
ATOM 3961 C C . ARG A 1 506 ? -18.724 26.253 28.570 1.00 90.00 506 ARG A C 1
ATOM 3963 O O . ARG A 1 506 ? -19.597 26.775 27.878 1.00 90.00 506 ARG A O 1
ATOM 3970 N N . ASP A 1 507 ? -18.037 26.927 29.493 1.00 88.00 507 ASP A N 1
ATOM 3971 C CA . ASP A 1 507 ? -18.303 28.317 29.886 1.00 88.00 507 ASP A CA 1
ATOM 3972 C C . ASP A 1 507 ? -17.722 29.318 28.870 1.00 88.00 507 ASP A C 1
ATOM 3974 O O . ASP A 1 507 ? -16.679 29.942 29.081 1.00 88.00 507 ASP A O 1
ATOM 3978 N N . ILE A 1 508 ? -18.397 29.465 27.727 1.00 87.81 508 ILE A N 1
ATOM 3979 C CA . ILE A 1 508 ? -17.962 30.329 26.620 1.00 87.81 508 ILE A CA 1
ATOM 3980 C C . ILE A 1 508 ? -18.705 31.678 26.680 1.00 87.81 508 ILE A C 1
ATOM 3982 O O . ILE A 1 508 ? -19.939 31.699 26.693 1.00 87.81 508 ILE A O 1
ATOM 3986 N N . PRO A 1 509 ? -18.005 32.830 26.660 1.00 85.44 509 PRO A N 1
ATOM 3987 C CA . PRO A 1 509 ? -18.658 34.138 26.691 1.00 85.44 509 PRO A CA 1
ATOM 3988 C C . PRO A 1 509 ? -19.434 34.420 25.395 1.00 85.44 509 PRO A C 1
ATOM 3990 O O . PRO A 1 509 ? -18.975 34.096 24.300 1.00 85.44 509 PRO A O 1
ATOM 3993 N N . ASN A 1 510 ? -20.567 35.122 25.508 1.00 82.94 510 ASN A N 1
ATOM 3994 C CA . ASN A 1 510 ? -21.398 35.581 24.380 1.00 82.94 510 ASN A CA 1
ATOM 3995 C C . ASN A 1 510 ? -22.007 34.464 23.507 1.00 82.94 510 ASN A C 1
ATOM 3997 O O . ASN A 1 510 ? -22.342 34.706 22.345 1.00 82.94 510 ASN A O 1
ATOM 4001 N N . VAL A 1 511 ? -22.163 33.251 24.043 1.00 87.88 511 VAL A N 1
ATOM 4002 C CA . VAL A 1 511 ? -22.813 32.122 23.359 1.00 87.88 511 VAL A CA 1
ATOM 4003 C C . VAL A 1 511 ? -24.154 31.817 24.029 1.00 87.88 511 VAL A C 1
ATOM 4005 O O . VAL A 1 511 ? -24.272 31.881 25.249 1.00 87.88 511 VAL A O 1
ATOM 4008 N N . SER A 1 512 ? -25.187 31.522 23.234 1.00 88.75 512 SER A N 1
ATOM 4009 C CA . SER A 1 512 ? -26.503 31.141 23.756 1.00 88.75 512 SER A CA 1
ATOM 4010 C C . SER A 1 512 ? -26.501 29.720 24.331 1.00 88.75 512 SER A C 1
ATOM 4012 O O . SER A 1 512 ? -25.827 28.834 23.809 1.00 88.75 512 SER A O 1
ATOM 4014 N N . GLU A 1 513 ? -27.332 29.473 25.346 1.00 86.56 513 GLU A N 1
ATOM 4015 C CA . GLU A 1 513 ? -27.534 28.134 25.934 1.00 86.56 513 GLU A CA 1
ATOM 4016 C C . GLU A 1 513 ? -27.939 27.077 24.892 1.00 86.56 513 GLU A C 1
ATOM 4018 O O . GLU A 1 513 ? -27.487 25.934 24.946 1.00 86.56 513 GLU A O 1
ATOM 4023 N N . ASP A 1 514 ? -28.722 27.463 23.878 1.00 88.00 514 ASP A N 1
ATOM 4024 C CA . ASP A 1 514 ? -29.118 26.562 22.789 1.00 88.00 514 ASP A CA 1
ATOM 4025 C C . ASP A 1 514 ? -27.917 26.009 22.009 1.00 88.00 514 ASP A C 1
ATOM 4027 O O . ASP A 1 514 ? -27.931 24.849 21.597 1.00 88.00 514 ASP A O 1
ATOM 4031 N N . ALA A 1 515 ? -26.865 26.813 21.826 1.00 87.25 515 ALA A N 1
ATOM 4032 C CA . ALA A 1 515 ? -25.647 26.388 21.139 1.00 87.25 515 ALA A CA 1
ATOM 4033 C C . ALA A 1 515 ? -24.740 25.520 22.032 1.00 87.25 515 ALA A C 1
ATOM 4035 O O . ALA A 1 515 ? -23.956 24.726 21.514 1.00 87.25 515 ALA A O 1
ATOM 4036 N N . LEU A 1 516 ? -24.858 25.646 23.359 1.00 89.81 516 LEU A N 1
ATOM 4037 C CA . LEU A 1 516 ? -24.093 24.869 24.344 1.00 89.81 516 LEU A CA 1
ATOM 4038 C C . LEU A 1 516 ? -24.750 23.529 24.693 1.00 89.81 516 LEU A C 1
ATOM 4040 O O . LEU A 1 516 ? -24.103 22.671 25.285 1.00 89.81 516 LEU A O 1
ATOM 4044 N N . LYS A 1 517 ? -26.013 23.318 24.307 1.00 90.75 517 LYS A N 1
ATOM 4045 C CA . LYS A 1 517 ? -26.803 22.119 24.630 1.00 90.75 517 LYS A CA 1
ATOM 4046 C C . LYS A 1 517 ? -26.123 20.791 24.269 1.00 90.75 517 LYS A C 1
ATOM 4048 O O . LYS A 1 517 ? -26.365 19.785 24.928 1.00 90.75 517 LYS A O 1
ATOM 4053 N N . ASN A 1 518 ? -25.323 20.786 23.207 1.00 90.31 518 ASN A N 1
ATOM 4054 C CA . ASN A 1 518 ? -24.664 19.590 22.680 1.00 90.31 518 ASN A CA 1
ATOM 4055 C C . ASN A 1 518 ? -23.283 19.317 23.308 1.00 90.31 518 ASN A C 1
ATOM 4057 O O . ASN A 1 518 ? -22.695 18.266 23.036 1.00 90.31 518 ASN A O 1
ATOM 4061 N N . LEU A 1 519 ? -22.754 20.255 24.101 1.00 91.88 519 LEU A N 1
ATOM 4062 C CA . LEU A 1 519 ? -21.468 20.124 24.782 1.00 91.88 519 LEU A CA 1
ATOM 4063 C C . LEU A 1 519 ? -21.652 19.445 26.141 1.00 91.88 519 LEU A C 1
ATOM 4065 O O . LEU A 1 519 ? -22.606 19.725 26.868 1.00 91.88 519 LEU A O 1
ATOM 4069 N N . ASP A 1 520 ? -20.719 18.562 26.479 1.00 89.69 520 ASP A N 1
ATOM 4070 C CA . ASP A 1 520 ? -20.593 17.993 27.814 1.00 89.69 520 ASP A CA 1
ATOM 4071 C C . ASP A 1 520 ? -20.013 19.013 28.810 1.00 89.69 520 ASP A C 1
ATOM 4073 O O . ASP A 1 520 ? -19.639 20.134 28.454 1.00 89.69 520 ASP A O 1
ATOM 4077 N N . ASP A 1 521 ? -19.929 18.623 30.080 1.00 88.38 521 ASP A N 1
ATOM 4078 C CA . ASP A 1 521 ? -19.406 19.488 31.144 1.00 88.38 521 ASP A CA 1
ATOM 4079 C C . ASP A 1 521 ? -17.909 19.805 30.974 1.00 88.38 521 ASP A C 1
ATOM 4081 O O . ASP A 1 521 ? -17.419 20.790 31.518 1.00 88.38 521 ASP A O 1
ATOM 4085 N N . SER A 1 522 ? -17.185 19.023 30.162 1.00 87.69 522 SER A N 1
ATOM 4086 C CA . SER A 1 522 ? -15.800 19.313 29.765 1.00 87.69 522 SER A CA 1
ATOM 4087 C C . SER A 1 522 ? -15.714 20.289 28.579 1.00 87.69 522 SER A C 1
ATOM 4089 O O . SER A 1 522 ? -14.614 20.643 28.164 1.00 87.69 522 SER A O 1
ATOM 4091 N N . GLY A 1 523 ? -16.838 20.734 28.006 1.00 90.06 523 GLY A N 1
ATOM 4092 C CA . GLY A 1 523 ? -16.874 21.622 26.841 1.00 90.06 523 GLY A CA 1
ATOM 4093 C C . GLY A 1 523 ? -16.649 20.914 25.503 1.00 90.06 523 GLY A C 1
ATOM 4094 O O . GLY A 1 523 ? -16.294 21.562 24.519 1.00 90.06 523 GLY A O 1
ATOM 4095 N N . ILE A 1 524 ? -16.832 19.595 25.441 1.00 93.31 524 ILE A N 1
ATOM 4096 C CA . ILE A 1 524 ? -16.612 18.763 24.254 1.00 93.31 524 ILE A CA 1
ATOM 4097 C C . ILE A 1 524 ? -17.955 18.220 23.765 1.00 93.31 524 ILE A C 1
ATOM 4099 O O . ILE A 1 524 ? -18.812 17.830 24.549 1.00 93.31 524 ILE A O 1
ATOM 4103 N N . ILE A 1 525 ? -18.163 18.177 22.453 1.00 94.25 525 ILE A N 1
ATOM 4104 C CA . ILE A 1 525 ? -19.402 17.637 21.898 1.00 94.25 525 ILE A CA 1
ATOM 4105 C C . ILE A 1 525 ? -19.587 16.143 22.199 1.00 94.25 525 ILE A C 1
ATOM 4107 O O . ILE A 1 525 ? -18.662 15.336 22.065 1.00 94.25 525 ILE A O 1
ATOM 4111 N N . ALA A 1 526 ? -20.813 15.758 22.553 1.00 91.50 526 ALA A N 1
ATOM 4112 C CA . ALA A 1 526 ? -21.149 14.364 22.810 1.00 91.50 526 ALA A CA 1
ATOM 4113 C C . ALA A 1 526 ? -21.107 13.509 21.527 1.00 91.50 526 ALA A C 1
ATOM 4115 O O . ALA A 1 526 ? -21.622 13.896 20.470 1.00 91.50 526 ALA A O 1
ATOM 4116 N N . VAL A 1 527 ? -20.544 12.302 21.635 1.00 92.31 527 VAL A N 1
ATOM 4117 C CA . VAL A 1 527 ? -20.536 11.304 20.552 1.00 92.31 527 VAL A CA 1
ATOM 4118 C C . VAL A 1 527 ? -21.971 10.866 20.233 1.00 92.31 527 VAL A C 1
ATOM 4120 O O . VAL A 1 527 ? -22.766 10.614 21.134 1.00 92.31 527 VAL A O 1
ATOM 4123 N N . GLY A 1 528 ? -22.305 10.777 18.945 1.00 92.50 528 GLY A N 1
ATOM 4124 C CA . GLY A 1 528 ? -23.649 10.470 18.446 1.00 92.50 528 GLY A CA 1
ATOM 4125 C C . GLY A 1 528 ? -24.512 11.700 18.152 1.00 92.50 528 GLY A C 1
ATOM 4126 O O . GLY A 1 528 ? -25.611 11.561 17.613 1.00 92.50 528 GLY A O 1
ATOM 4127 N N . THR A 1 529 ? -24.024 12.905 18.450 1.00 93.69 529 THR A N 1
ATOM 4128 C CA . THR A 1 529 ? -24.752 14.148 18.172 1.00 93.69 529 THR A CA 1
ATOM 4129 C C . THR A 1 529 ? -24.761 14.456 16.676 1.00 93.69 529 THR A C 1
ATOM 4131 O O . THR A 1 529 ? -23.723 14.409 16.012 1.00 93.69 529 THR A O 1
ATOM 4134 N N . SER A 1 530 ? -25.936 14.799 16.142 1.00 94.62 530 SER A N 1
ATOM 4135 C CA . SER A 1 530 ? -26.058 15.347 14.790 1.00 94.62 530 SER A CA 1
ATOM 4136 C C . SER A 1 530 ? -25.705 16.826 14.817 1.00 94.62 530 SER A C 1
ATOM 4138 O O . SER A 1 530 ? -26.327 17.592 15.551 1.00 94.62 530 SER A O 1
ATOM 4140 N N . VAL A 1 531 ? -24.747 17.215 13.986 1.00 94.00 531 VAL A N 1
ATOM 4141 C CA . VAL A 1 531 ? -24.248 18.586 13.900 1.00 94.00 531 VAL A CA 1
ATOM 4142 C C . VAL A 1 531 ? -24.533 19.191 12.543 1.00 94.00 531 VAL A C 1
ATOM 4144 O O . VAL A 1 531 ? -24.568 18.492 11.524 1.00 94.00 531 VAL A O 1
ATOM 4147 N N . LYS A 1 532 ? -24.729 20.504 12.551 1.00 93.12 532 LYS A N 1
ATOM 4148 C CA . LYS A 1 532 ? -24.876 21.334 11.364 1.00 93.12 532 LYS A CA 1
ATOM 4149 C C . LYS A 1 532 ? -23.749 22.350 11.287 1.00 93.12 532 LYS A C 1
ATOM 4151 O O . LYS A 1 532 ? -23.026 22.599 12.253 1.00 93.12 532 LYS A O 1
ATOM 4156 N N . SER A 1 533 ? -23.643 22.978 10.125 1.00 92.06 533 SER A N 1
ATOM 4157 C CA . SER A 1 533 ? -22.772 24.138 9.916 1.00 92.06 533 SER A CA 1
ATOM 4158 C C . SER A 1 533 ? -22.898 25.161 11.063 1.00 92.06 533 SER A C 1
ATOM 4160 O O . SER A 1 533 ? -24.006 25.546 11.427 1.00 92.06 533 SER A O 1
ATOM 4162 N N . HIS A 1 534 ? -21.760 25.639 11.581 1.00 90.31 534 HIS A N 1
ATOM 4163 C CA . HIS A 1 534 ? -21.615 26.587 12.703 1.00 90.31 534 HIS A CA 1
ATOM 4164 C C . HIS A 1 534 ? -21.868 26.076 14.132 1.00 90.31 534 HIS A C 1
ATOM 4166 O O . HIS A 1 534 ? -21.584 26.832 15.072 1.00 90.31 534 HIS A O 1
ATOM 4172 N N . ASP A 1 535 ? -22.287 24.823 14.320 1.00 93.06 535 ASP A N 1
ATOM 4173 C CA . ASP A 1 535 ? -22.360 24.224 15.657 1.00 93.06 535 ASP A CA 1
ATOM 4174 C C . ASP A 1 535 ? -20.969 24.163 16.310 1.00 93.06 535 ASP A C 1
ATOM 4176 O O . ASP A 1 535 ? -19.943 24.019 15.632 1.00 93.06 535 ASP A O 1
ATOM 4180 N N . ILE A 1 536 ? -20.924 24.297 17.638 1.00 94.38 536 ILE A N 1
ATOM 4181 C CA . ILE A 1 536 ? -19.683 24.240 18.418 1.00 94.38 536 ILE A CA 1
ATOM 4182 C C . ILE A 1 536 ? -19.339 22.772 18.686 1.00 94.38 536 ILE A C 1
ATOM 4184 O O . ILE A 1 536 ? -20.133 22.039 19.268 1.00 94.38 536 ILE A O 1
ATOM 4188 N N . LEU A 1 537 ? -18.147 22.350 18.262 1.00 94.56 537 LEU A N 1
ATOM 4189 C CA . LEU A 1 537 ? -17.618 21.004 18.497 1.00 94.56 537 LEU A CA 1
ATOM 4190 C C . LEU A 1 537 ? -16.803 20.931 19.787 1.00 94.56 537 LEU A C 1
ATOM 4192 O O . LEU A 1 537 ? -16.882 19.954 20.524 1.00 94.56 537 LEU A O 1
ATOM 4196 N N . VAL A 1 538 ? -15.982 21.952 20.036 1.00 95.56 538 VAL A N 1
ATOM 4197 C CA . VAL A 1 538 ? -15.142 22.038 21.234 1.00 95.56 538 VAL A CA 1
ATOM 4198 C C . VAL A 1 538 ? -15.105 23.486 21.688 1.00 95.56 538 VAL A C 1
ATOM 4200 O O . VAL A 1 538 ? -14.617 24.348 20.951 1.00 95.56 538 VAL A O 1
ATOM 4203 N N . GLY A 1 539 ? -15.603 23.732 22.895 1.00 94.25 539 GLY A N 1
ATOM 4204 C CA . GLY A 1 539 ? -15.508 25.008 23.582 1.00 94.25 539 GLY A CA 1
ATOM 4205 C C . GLY A 1 539 ? -14.065 25.306 23.956 1.00 94.25 539 GLY A C 1
ATOM 4206 O O . GLY A 1 539 ? -13.435 24.533 24.674 1.00 94.25 539 GLY A O 1
ATOM 4207 N N . LYS A 1 540 ? -13.514 26.406 23.441 1.00 93.94 540 LYS A N 1
ATOM 4208 C CA . LYS A 1 540 ? -12.153 26.847 23.755 1.00 93.94 540 LYS A CA 1
ATOM 4209 C C . LYS A 1 540 ? -12.141 28.332 24.066 1.00 93.94 540 LYS A C 1
ATOM 4211 O O . LYS A 1 540 ? -12.617 29.145 23.270 1.00 93.94 540 LYS A O 1
ATOM 4216 N N . VAL A 1 541 ? -11.544 28.674 25.202 1.00 92.06 541 VAL A N 1
ATOM 4217 C CA . VAL A 1 541 ? -11.374 30.052 25.650 1.00 92.06 541 VAL A CA 1
ATOM 4218 C C . VAL A 1 541 ? -9.890 30.395 25.732 1.00 92.06 541 VAL A C 1
ATOM 4220 O O . VAL A 1 541 ? -9.078 29.657 26.292 1.00 92.06 541 VAL A O 1
ATOM 4223 N N . THR A 1 542 ? -9.523 31.531 25.144 1.00 90.25 542 THR A N 1
ATOM 4224 C CA . THR A 1 542 ? -8.156 32.060 25.193 1.00 90.25 542 THR A CA 1
ATOM 4225 C C . THR A 1 542 ? -8.134 33.294 26.096 1.00 90.25 542 THR A C 1
ATOM 4227 O O . THR A 1 542 ? -8.924 34.214 25.852 1.00 90.25 542 THR A O 1
ATOM 4230 N N . PRO A 1 543 ? -7.238 33.377 27.096 1.00 87.38 543 PRO A N 1
ATOM 4231 C CA . PRO A 1 543 ? -7.119 34.566 27.934 1.00 87.38 543 PRO A CA 1
ATOM 4232 C C . PRO A 1 543 ? -6.731 35.782 27.088 1.00 87.38 543 PRO A C 1
ATOM 4234 O O . PRO A 1 543 ? -5.821 35.732 26.253 1.00 87.38 543 PRO A O 1
ATOM 4237 N N . LYS A 1 544 ? -7.448 36.888 27.286 1.00 83.00 544 LYS A N 1
ATOM 4238 C CA . LYS A 1 544 ? -7.224 38.150 26.584 1.00 83.00 544 LYS A CA 1
ATOM 4239 C C . LYS A 1 544 ? -6.500 39.112 27.524 1.00 83.00 544 LYS A C 1
ATOM 4241 O O . LYS A 1 544 ? -6.856 39.241 28.687 1.00 83.00 544 LYS A O 1
ATOM 4246 N N . GLY A 1 545 ? -5.494 39.818 27.013 1.00 72.06 545 GLY A N 1
ATOM 4247 C CA . GLY A 1 545 ? -4.892 40.926 27.755 1.00 72.06 545 GLY A CA 1
ATOM 4248 C C . GLY A 1 545 ? -5.907 42.055 27.949 1.00 72.06 545 GLY A C 1
ATOM 4249 O O . GLY A 1 545 ? -6.739 42.290 27.068 1.00 72.06 545 GLY A O 1
ATOM 4250 N N . GLU A 1 546 ? -5.834 42.761 29.077 1.00 70.00 546 GLU A N 1
ATOM 4251 C CA . GLU A 1 546 ? -6.715 43.896 29.359 1.00 70.00 546 GLU A CA 1
ATOM 4252 C C . GLU A 1 546 ? -6.592 44.964 28.259 1.00 70.00 546 GLU A C 1
ATOM 4254 O O . GLU A 1 546 ? -5.585 45.664 28.135 1.00 70.00 546 GLU A O 1
ATOM 4259 N N . SER A 1 547 ? -7.630 45.096 27.433 1.00 66.69 547 SER A N 1
ATOM 4260 C CA . SER A 1 547 ? -7.783 46.243 26.539 1.00 66.69 547 SER A CA 1
ATOM 4261 C C . SER A 1 547 ? -8.292 47.435 27.347 1.00 66.69 547 SER A C 1
ATOM 4263 O O . SER A 1 547 ? -9.220 47.278 28.140 1.00 66.69 547 SER A O 1
ATOM 4265 N N . GLN A 1 548 ? -7.733 48.634 27.135 1.00 64.81 548 GLN A N 1
ATOM 4266 C CA . GLN A 1 548 ? -8.297 49.855 27.717 1.00 64.81 548 GLN A CA 1
ATOM 4267 C C . GLN A 1 548 ? -9.720 50.057 27.179 1.00 64.81 548 GLN A C 1
ATOM 4269 O O . GLN A 1 548 ? -9.901 50.453 26.033 1.00 64.81 548 GLN A O 1
ATOM 4274 N N . LEU A 1 549 ? -10.717 49.743 28.009 1.00 70.94 549 LEU A N 1
ATOM 4275 C CA . LEU A 1 549 ? -12.131 49.946 27.696 1.00 70.94 549 LEU A CA 1
ATOM 4276 C C . LEU A 1 549 ? -12.433 51.443 27.605 1.00 70.94 549 LEU A C 1
ATOM 4278 O O . LEU A 1 549 ? -11.961 52.230 28.441 1.00 70.94 549 LEU A O 1
ATOM 4282 N N . ASN A 1 550 ? -13.265 51.823 26.637 1.00 80.25 550 ASN A N 1
ATOM 4283 C CA . ASN A 1 550 ? -13.757 53.194 26.528 1.00 80.25 550 ASN A CA 1
ATOM 4284 C C . ASN A 1 550 ? -14.588 53.563 27.776 1.00 80.25 550 ASN A C 1
ATOM 4286 O O . ASN A 1 550 ? -15.170 52.679 28.409 1.00 80.25 550 ASN A O 1
ATOM 4290 N N . PRO A 1 551 ? -14.685 54.853 28.158 1.00 80.19 551 PRO A N 1
ATOM 4291 C CA . PRO A 1 551 ? -15.486 55.277 29.311 1.00 80.19 551 PRO A CA 1
ATOM 4292 C C . PRO A 1 551 ? -16.944 54.781 29.276 1.00 80.19 551 PRO A C 1
ATOM 4294 O O . PRO A 1 551 ? -17.495 54.447 30.321 1.00 80.19 551 PRO A O 1
ATOM 4297 N N . GLU A 1 552 ? -17.536 54.669 28.085 1.00 78.81 552 GLU A N 1
ATOM 4298 C CA . GLU A 1 552 ? -18.887 54.134 27.849 1.00 78.81 552 GLU A CA 1
ATOM 4299 C C . GLU A 1 552 ? -18.986 52.632 28.167 1.00 78.81 552 GLU A C 1
ATOM 4301 O O . GLU A 1 552 ? -19.893 52.211 28.881 1.00 78.81 552 GLU A O 1
ATOM 4306 N N . GLU A 1 553 ? -18.017 51.823 27.725 1.00 70.69 553 GLU A N 1
ATOM 4307 C CA . GLU A 1 553 ? -17.941 50.390 28.051 1.00 70.69 553 GLU A CA 1
ATOM 4308 C C . GLU A 1 553 ? -17.639 50.159 29.535 1.00 70.69 553 GLU A C 1
ATOM 4310 O O . GLU A 1 553 ? -18.190 49.245 30.146 1.00 70.69 553 GLU A O 1
ATOM 4315 N N . LYS A 1 554 ? -16.808 51.013 30.152 1.00 73.38 554 LYS A N 1
ATOM 4316 C CA . LYS A 1 554 ? -16.578 50.989 31.607 1.00 73.38 554 LYS A CA 1
ATOM 4317 C C . LYS A 1 554 ? -17.861 51.270 32.383 1.00 73.38 554 LYS A C 1
ATOM 4319 O O . LYS A 1 554 ? -18.105 50.616 33.394 1.00 73.38 554 LYS A O 1
ATOM 4324 N N . LEU A 1 555 ? -18.672 52.219 31.912 1.00 75.56 555 LEU A N 1
ATOM 4325 C CA . LEU A 1 555 ? -19.964 52.539 32.512 1.00 75.56 555 LEU A CA 1
ATOM 4326 C C . LEU A 1 555 ? -20.946 51.368 32.359 1.00 75.56 555 LEU A C 1
ATOM 4328 O O . LEU A 1 555 ? -21.559 50.963 33.342 1.00 75.56 555 LEU A O 1
ATOM 4332 N N . LEU A 1 556 ? -21.044 50.775 31.165 1.00 73.50 556 LEU A N 1
ATOM 4333 C CA . LEU A 1 556 ? -21.881 49.596 30.919 1.00 73.50 556 LEU A CA 1
ATOM 4334 C C . LEU A 1 556 ? -21.461 48.406 31.795 1.00 73.50 556 LEU A C 1
ATOM 4336 O O . LEU A 1 556 ? -22.313 47.793 32.432 1.00 73.50 556 LEU A O 1
ATOM 4340 N N . ARG A 1 557 ? -20.157 48.131 31.926 1.00 70.62 557 ARG A N 1
ATOM 4341 C CA . ARG A 1 557 ? -19.637 47.053 32.786 1.00 70.62 557 ARG A CA 1
ATOM 4342 C C . ARG A 1 557 ? -19.933 47.302 34.271 1.00 70.62 557 ARG A C 1
ATOM 4344 O O . ARG A 1 557 ? -20.218 46.356 35.000 1.00 70.62 557 ARG A O 1
ATOM 4351 N N . ALA A 1 558 ? -19.922 48.564 34.711 1.00 73.12 558 ALA A N 1
ATOM 4352 C CA . ALA A 1 558 ? -20.306 48.950 36.070 1.00 73.12 558 ALA A CA 1
ATOM 4353 C C . ALA A 1 558 ? -21.821 48.831 36.332 1.00 73.12 558 ALA A C 1
ATOM 4355 O O . ALA A 1 558 ? -22.214 48.559 37.464 1.00 73.12 558 ALA A O 1
ATOM 4356 N N . ILE A 1 559 ? -22.660 49.012 35.304 1.00 71.75 559 ILE A N 1
ATOM 4357 C CA . ILE A 1 559 ? -24.125 48.895 35.394 1.00 71.75 559 ILE A CA 1
ATOM 4358 C C . ILE A 1 559 ? -24.579 47.428 35.344 1.00 71.75 559 ILE A C 1
ATOM 4360 O O . ILE A 1 559 ? -25.414 47.025 36.149 1.00 71.75 559 ILE A O 1
ATOM 4364 N N . PHE A 1 560 ? -24.039 46.629 34.417 1.00 70.44 560 PHE A N 1
ATOM 4365 C CA . PHE A 1 560 ? -24.491 45.254 34.159 1.00 70.44 560 PHE A CA 1
ATOM 4366 C C . PHE A 1 560 ? -23.708 44.179 34.923 1.00 70.44 560 PHE A C 1
ATOM 4368 O O . PHE A 1 560 ? -24.119 43.022 34.944 1.00 70.44 560 PHE A O 1
ATOM 4375 N N . GLY A 1 561 ? -22.598 44.534 35.580 1.00 61.62 561 GLY A N 1
ATOM 4376 C CA . GLY A 1 561 ? -21.832 43.599 36.409 1.00 61.62 561 GLY A CA 1
ATOM 4377 C C . GLY A 1 561 ? -21.218 42.426 35.635 1.00 61.62 561 GLY A C 1
ATOM 4378 O O . GLY A 1 561 ? -20.883 41.409 36.244 1.00 61.62 561 GLY A O 1
ATOM 4379 N N . GLU A 1 562 ? -21.067 42.544 34.311 1.00 60.00 562 GLU A N 1
ATOM 4380 C CA . GLU A 1 562 ? -20.525 41.486 33.456 1.00 60.00 562 GLU A CA 1
ATOM 4381 C C . GLU A 1 562 ? -19.054 41.201 33.804 1.00 60.00 562 GLU A C 1
ATOM 4383 O O . GLU A 1 562 ? -18.124 41.951 33.480 1.00 60.00 562 GLU A O 1
ATOM 4388 N N . LYS A 1 563 ? -18.844 40.081 34.502 1.00 53.88 563 LYS A N 1
ATOM 4389 C CA . LYS A 1 563 ? -17.526 39.562 34.894 1.00 53.88 563 LYS A CA 1
ATOM 4390 C C . LYS A 1 563 ? -16.825 38.758 33.789 1.00 53.88 563 LYS A C 1
ATOM 4392 O O . LYS A 1 563 ? -15.667 38.408 33.961 1.00 53.88 563 LYS A O 1
ATOM 4397 N N . ALA A 1 564 ? -17.466 38.497 32.651 1.00 53.62 564 ALA A N 1
ATOM 4398 C CA . ALA A 1 564 ? -16.989 37.540 31.643 1.00 53.62 564 ALA A CA 1
ATOM 4399 C C . ALA A 1 564 ? -16.194 38.172 30.473 1.00 53.62 564 ALA A C 1
ATOM 4401 O O . ALA A 1 564 ? -16.346 37.766 29.325 1.00 53.62 564 ALA A O 1
ATOM 4402 N N . GLY A 1 565 ? -15.375 39.198 30.739 1.00 59.16 565 GLY A N 1
ATOM 4403 C CA . GLY A 1 565 ? -14.683 39.977 29.695 1.00 59.16 565 GLY A CA 1
ATOM 4404 C C . GLY A 1 565 ? -13.223 39.600 29.417 1.00 59.16 565 GLY A C 1
ATOM 4405 O O . GLY A 1 565 ? -12.644 40.096 28.448 1.00 59.16 565 GLY A O 1
ATOM 4406 N N . ASP A 1 566 ? -12.615 38.755 30.249 1.00 72.62 566 ASP A N 1
ATOM 4407 C CA . ASP A 1 566 ? -11.154 38.571 30.254 1.00 72.62 566 ASP A CA 1
ATOM 4408 C C . ASP A 1 566 ? -10.701 37.376 29.385 1.00 72.62 566 ASP A C 1
ATOM 4410 O O . ASP A 1 566 ? -9.512 37.080 29.264 1.00 72.62 566 ASP A O 1
ATOM 4414 N N . VAL A 1 567 ? -11.647 36.709 28.717 1.00 81.12 567 VAL A N 1
ATOM 4415 C CA . VAL A 1 567 ? -11.414 35.565 27.828 1.00 81.12 567 VAL A CA 1
ATOM 4416 C C . VAL A 1 567 ? -12.107 35.762 26.478 1.00 81.12 567 VAL A C 1
ATOM 4418 O O . VAL A 1 567 ? -13.144 36.416 26.371 1.00 81.12 567 VAL A O 1
ATOM 4421 N N . ARG A 1 568 ? -11.515 35.217 25.414 1.00 86.50 568 ARG A N 1
ATOM 4422 C CA . ARG A 1 568 ? -12.033 35.260 24.040 1.00 86.50 568 ARG A CA 1
ATOM 4423 C C . ARG A 1 568 ? -12.450 33.862 23.591 1.00 86.50 568 ARG A C 1
ATOM 4425 O O . ARG A 1 568 ? -11.669 32.928 23.745 1.00 86.50 568 ARG A O 1
ATOM 4432 N N . ASP A 1 569 ? -13.615 33.758 22.950 1.00 89.94 569 ASP A N 1
ATOM 4433 C CA . ASP A 1 569 ? -14.047 32.540 22.253 1.00 89.94 569 ASP A CA 1
ATOM 4434 C C . ASP A 1 569 ? -13.123 32.242 21.055 1.00 89.94 569 ASP A C 1
ATOM 4436 O O . ASP A 1 569 ? -13.023 33.029 20.105 1.00 89.94 569 ASP A O 1
ATOM 4440 N N . THR A 1 570 ? -12.431 31.106 21.119 1.00 91.88 570 THR A N 1
ATOM 4441 C CA . THR A 1 570 ? -11.618 30.523 20.041 1.00 91.88 570 THR A CA 1
ATOM 4442 C C . THR A 1 570 ? -12.026 29.069 19.771 1.00 91.88 570 THR A 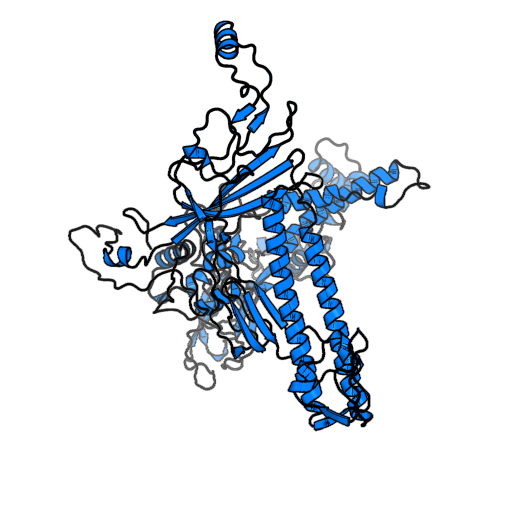C 1
ATOM 4444 O O . THR A 1 570 ? -11.211 28.253 19.331 1.00 91.88 570 THR A O 1
ATOM 4447 N N . SER A 1 571 ? -13.295 28.751 20.036 1.00 93.88 571 SER A N 1
ATOM 4448 C CA . SER A 1 571 ? -13.883 27.416 19.930 1.00 93.88 571 SER A CA 1
ATOM 4449 C C . SER A 1 571 ? -13.827 26.839 18.519 1.00 93.88 571 SER A C 1
ATOM 4451 O O . SER A 1 571 ? -13.894 27.551 17.513 1.00 93.88 571 SER A O 1
ATOM 4453 N N . LEU A 1 572 ? -13.757 25.511 18.450 1.00 95.12 572 LEU A N 1
ATOM 4454 C CA . LEU A 1 572 ? -13.839 24.765 17.202 1.00 95.12 572 LEU A CA 1
ATOM 4455 C C . LEU A 1 572 ? -15.302 24.676 16.761 1.00 95.12 572 LEU A C 1
ATOM 4457 O O . LEU A 1 572 ? -16.145 24.188 17.513 1.00 95.12 572 LEU A O 1
ATOM 4461 N N . ARG A 1 573 ? -15.597 25.117 15.537 1.00 94.44 573 ARG A N 1
ATOM 4462 C CA . ARG A 1 573 ? -16.944 25.097 14.951 1.00 94.44 573 ARG A CA 1
ATOM 4463 C C . ARG A 1 573 ? -16.967 24.297 13.658 1.00 94.44 573 ARG A C 1
ATOM 4465 O O . ARG A 1 573 ? -15.963 24.244 12.947 1.00 94.44 573 ARG A O 1
ATOM 4472 N N . VAL A 1 574 ? -18.121 23.719 13.340 1.00 94.06 574 VAL A N 1
ATOM 4473 C CA . VAL A 1 574 ? -18.329 22.989 12.083 1.00 94.06 574 VAL A CA 1
ATOM 4474 C C . VAL A 1 574 ? -18.233 23.958 10.892 1.00 94.06 574 VAL A C 1
ATOM 4476 O O . VAL A 1 574 ? -18.928 24.983 10.893 1.00 94.06 574 VAL A O 1
ATOM 4479 N N . PRO A 1 575 ? -17.398 23.668 9.874 1.00 92.81 575 PRO A N 1
ATOM 4480 C CA . PRO A 1 575 ? -17.329 24.469 8.653 1.00 92.81 575 PRO A CA 1
ATOM 4481 C C . PRO A 1 575 ? -18.658 24.520 7.892 1.00 92.81 575 PRO A C 1
ATOM 4483 O O . PRO A 1 575 ? -19.527 23.668 8.052 1.00 92.81 575 PRO A O 1
ATOM 4486 N N . GLN A 1 576 ? -18.804 25.510 7.014 1.00 91.00 576 GLN A N 1
ATOM 4487 C CA . GLN A 1 576 ? -19.991 25.626 6.167 1.00 91.00 576 GLN A CA 1
ATOM 4488 C C . GLN A 1 576 ? -20.098 24.454 5.183 1.00 91.00 576 GLN A C 1
ATOM 4490 O O . GLN A 1 576 ? -19.111 24.075 4.553 1.00 91.00 576 GLN A O 1
ATOM 4495 N N . GLY A 1 577 ? -21.309 23.913 5.027 1.00 85.75 577 GLY A N 1
ATOM 4496 C CA . GLY A 1 577 ? -21.607 22.819 4.095 1.00 85.75 577 GLY A CA 1
ATOM 4497 C C . GLY A 1 577 ? -21.270 21.422 4.622 1.00 85.75 577 GLY A C 1
ATOM 4498 O O . GLY A 1 577 ? -21.416 20.447 3.886 1.00 85.75 577 GLY A O 1
ATOM 4499 N N . VAL A 1 578 ? -20.830 21.315 5.878 1.00 88.06 578 VAL A N 1
ATOM 4500 C CA . VAL A 1 578 ? -20.613 20.040 6.565 1.00 88.06 578 VAL A CA 1
ATOM 4501 C C . VAL A 1 578 ? -21.781 19.791 7.508 1.00 88.06 578 VAL A C 1
ATOM 4503 O O . VAL A 1 578 ? -21.941 20.499 8.498 1.00 88.06 578 VAL A O 1
ATOM 4506 N N . ASP A 1 579 ? -22.561 18.757 7.210 1.00 92.56 579 ASP A N 1
ATOM 4507 C CA . ASP A 1 579 ? -23.623 18.256 8.077 1.00 92.56 579 ASP A CA 1
ATOM 4508 C C . ASP A 1 579 ? -23.411 16.750 8.274 1.00 92.56 579 ASP A C 1
ATOM 4510 O O . ASP A 1 579 ? -23.185 16.004 7.314 1.00 92.56 579 ASP A O 1
ATOM 4514 N N . GLY A 1 580 ? -23.452 16.284 9.520 1.00 93.56 580 GLY A N 1
ATOM 4515 C CA . GLY A 1 580 ? -23.099 14.902 9.829 1.00 93.56 580 GLY A CA 1
ATOM 4516 C C . GLY A 1 580 ? -23.331 14.526 11.282 1.00 93.56 580 GLY A C 1
ATOM 4517 O O . GLY A 1 580 ? -23.969 15.254 12.043 1.00 93.56 580 GLY A O 1
ATOM 4518 N N . VAL A 1 581 ? -22.816 13.361 11.663 1.00 95.75 581 VAL A N 1
ATOM 4519 C CA . VAL A 1 581 ? -22.911 12.840 13.031 1.00 95.75 581 VAL A CA 1
ATOM 4520 C C . VAL A 1 581 ? -21.511 12.680 13.599 1.00 95.75 581 VAL A C 1
ATOM 4522 O O . VAL A 1 581 ? -20.632 12.130 12.933 1.00 95.75 581 VAL A O 1
ATOM 4525 N N . VAL A 1 582 ? -21.305 13.142 14.831 1.00 95.38 582 VAL A N 1
ATOM 4526 C CA . VAL A 1 582 ? -20.046 12.930 15.552 1.00 95.38 582 VAL A CA 1
ATOM 4527 C C . VAL A 1 582 ? -19.913 11.445 15.878 1.00 95.38 582 VAL A C 1
ATOM 4529 O O . VAL A 1 582 ? -20.716 10.907 16.638 1.00 95.38 582 VAL A O 1
ATOM 4532 N N . THR A 1 583 ? -18.921 10.770 15.302 1.00 92.75 583 THR A N 1
ATOM 4533 C CA . THR A 1 583 ? -18.710 9.328 15.513 1.00 92.75 583 THR A CA 1
ATOM 4534 C C . THR A 1 583 ? -17.746 9.026 16.637 1.00 92.75 583 THR A C 1
ATOM 4536 O O . THR A 1 583 ? -17.916 8.019 17.313 1.00 92.75 583 THR A O 1
ATOM 4539 N N . ASP A 1 584 ? -16.726 9.863 16.808 1.00 92.12 584 ASP A N 1
ATOM 4540 C CA . ASP A 1 584 ? -15.684 9.636 17.801 1.00 92.12 584 ASP A CA 1
ATOM 4541 C C . ASP A 1 584 ? -15.024 10.956 18.208 1.00 92.12 584 ASP A C 1
ATOM 4543 O O . ASP A 1 584 ? -14.986 11.915 17.427 1.00 92.12 584 ASP A O 1
ATOM 4547 N N . VAL A 1 585 ? -14.498 11.000 19.429 1.00 91.88 585 VAL A N 1
ATOM 4548 C CA . VAL A 1 585 ? -13.724 12.129 19.944 1.00 91.88 585 VAL A CA 1
ATOM 4549 C C . VAL A 1 585 ? -12.503 11.599 20.676 1.00 91.88 585 VAL A C 1
ATOM 4551 O O . VAL A 1 585 ? -12.619 10.942 21.707 1.00 91.88 585 VAL A O 1
ATOM 4554 N N . VAL A 1 586 ? -11.326 11.940 20.160 1.00 91.06 586 VAL A N 1
ATOM 4555 C CA . VAL A 1 586 ? -10.045 11.537 20.738 1.00 91.06 586 VAL A CA 1
ATOM 4556 C C . VAL A 1 586 ? -9.414 12.737 21.425 1.00 91.06 586 VAL A C 1
ATOM 4558 O O . VAL A 1 586 ? -9.214 13.787 20.810 1.00 91.06 586 VAL A O 1
ATOM 4561 N N . VAL A 1 587 ? -9.097 12.567 22.704 1.00 91.12 587 VAL A N 1
ATOM 4562 C CA . VAL A 1 587 ? -8.472 13.584 23.549 1.00 91.12 587 VAL A CA 1
ATOM 4563 C C . VAL A 1 587 ? -7.049 13.141 23.858 1.00 91.12 587 VAL A C 1
ATOM 4565 O O . VAL A 1 587 ? -6.859 12.080 24.440 1.00 91.12 587 VAL A O 1
ATOM 4568 N N . PHE A 1 588 ? -6.072 13.969 23.498 1.00 91.31 588 PHE A N 1
ATOM 4569 C CA . PHE A 1 588 ? -4.667 13.775 23.837 1.00 91.31 588 PHE A CA 1
ATOM 4570 C C . PHE A 1 588 ? -4.269 14.744 24.940 1.00 91.31 588 PHE A C 1
ATOM 4572 O O . PHE A 1 588 ? -4.454 15.960 24.792 1.00 91.31 588 PHE A O 1
ATOM 4579 N N . ASN A 1 589 ? -3.686 14.219 26.013 1.00 88.38 589 ASN A N 1
ATOM 4580 C CA . ASN A 1 589 ? -3.254 15.015 27.157 1.00 88.38 589 ASN A CA 1
ATOM 4581 C C . ASN A 1 589 ? -1.754 14.865 27.370 1.00 88.38 589 ASN A C 1
ATOM 4583 O O . ASN A 1 589 ? -1.216 13.757 27.382 1.00 88.38 589 ASN A O 1
ATOM 4587 N N . ARG A 1 590 ? -1.082 15.996 27.594 1.00 87.25 590 ARG A N 1
ATOM 4588 C CA . ARG A 1 590 ? 0.332 15.987 27.950 1.00 87.25 590 ARG A CA 1
ATOM 4589 C C . ARG A 1 590 ? 0.537 15.364 29.329 1.00 87.25 590 ARG A C 1
ATOM 4591 O O . ARG A 1 590 ? -0.263 15.562 30.243 1.00 87.25 590 ARG A O 1
ATOM 4598 N N . GLU A 1 591 ? 1.656 14.669 29.493 1.00 82.44 591 GLU A N 1
ATOM 4599 C CA . GLU A 1 591 ? 2.076 14.143 30.789 1.00 82.44 591 GLU A CA 1
ATOM 4600 C C . GLU A 1 591 ? 2.171 15.259 31.851 1.00 82.44 591 GLU A C 1
ATOM 4602 O O . GLU A 1 591 ? 2.745 16.324 31.611 1.00 82.44 591 GLU A O 1
ATOM 4607 N N . GLY A 1 592 ? 1.571 15.021 33.023 1.00 78.75 592 GLY A N 1
ATOM 4608 C CA . GLY A 1 592 ? 1.539 15.966 34.146 1.00 78.75 592 GLY A CA 1
ATOM 4609 C C . GLY A 1 592 ? 0.369 16.960 34.158 1.00 78.75 592 GLY A C 1
ATOM 4610 O O . GLY A 1 592 ? 0.267 17.742 35.101 1.00 78.75 592 GLY A O 1
ATOM 4611 N N . VAL A 1 593 ? -0.519 16.942 33.157 1.00 82.19 593 VAL A N 1
ATOM 4612 C CA . VAL A 1 593 ? -1.771 17.725 33.155 1.00 82.19 593 VAL A CA 1
ATOM 4613 C C . VAL A 1 593 ? -2.885 16.924 33.839 1.00 82.19 593 VAL A C 1
ATOM 4615 O O . VAL A 1 593 ? -2.967 15.706 33.668 1.00 82.19 593 VAL A O 1
ATOM 4618 N N . GLU A 1 594 ? -3.744 17.588 34.620 1.00 80.25 594 GLU A N 1
ATOM 4619 C CA . GLU A 1 594 ? -4.898 16.930 35.241 1.00 80.25 594 GLU A CA 1
ATOM 4620 C C . GLU A 1 594 ? -5.860 16.374 34.185 1.00 80.25 594 GLU A C 1
ATOM 4622 O O . GLU A 1 594 ? -6.137 17.003 33.166 1.00 80.25 594 GLU A O 1
ATOM 4627 N N . ARG A 1 595 ? -6.364 15.163 34.437 1.00 81.31 595 ARG A N 1
ATOM 4628 C CA . ARG A 1 595 ? -7.298 14.483 33.537 1.00 81.31 595 ARG A CA 1
ATOM 4629 C C . ARG A 1 595 ? -8.731 14.865 33.859 1.00 81.31 595 ARG A C 1
ATOM 4631 O O . ARG A 1 595 ? -9.208 14.544 34.953 1.00 81.31 595 ARG A O 1
ATOM 4638 N N . ASP A 1 596 ? -9.410 15.418 32.863 1.00 82.31 596 ASP A N 1
ATOM 4639 C CA . ASP A 1 596 ? -10.856 15.633 32.854 1.00 82.31 596 ASP A CA 1
ATOM 4640 C C . ASP A 1 596 ? -11.649 14.335 33.026 1.00 82.31 596 ASP A C 1
ATOM 4642 O O . ASP A 1 596 ? -11.181 13.242 32.682 1.00 82.31 596 ASP A O 1
ATOM 4646 N N . GLU A 1 597 ? -12.904 14.470 33.456 1.00 84.38 597 GLU A N 1
ATOM 4647 C CA . GLU A 1 597 ? -13.856 13.361 33.566 1.00 84.38 597 GLU A CA 1
ATOM 4648 C C . GLU A 1 597 ? -14.000 12.590 32.252 1.00 84.38 597 GLU A C 1
ATOM 4650 O O . GLU A 1 597 ? -13.942 11.360 32.251 1.00 84.38 597 GLU A O 1
ATOM 4655 N N . ARG A 1 598 ? -14.085 13.301 31.118 1.00 83.56 598 ARG A N 1
ATOM 4656 C CA . ARG A 1 598 ? -14.180 12.686 29.788 1.00 83.56 598 ARG A CA 1
ATOM 4657 C C . ARG A 1 598 ? -12.970 11.809 29.462 1.00 83.56 598 ARG A C 1
ATOM 4659 O O . ARG A 1 598 ? -13.132 10.707 28.949 1.00 83.56 598 ARG A O 1
ATOM 4666 N N . THR A 1 599 ? -11.763 12.270 29.791 1.00 84.81 599 THR A N 1
ATOM 4667 C CA . THR A 1 599 ? -10.530 11.496 29.573 1.00 84.81 599 THR A CA 1
ATOM 4668 C C . THR A 1 599 ? -10.547 10.220 30.414 1.00 84.81 599 THR A C 1
ATOM 4670 O O . THR A 1 599 ? -10.270 9.140 29.901 1.00 84.81 599 THR A O 1
ATOM 4673 N N . ARG A 1 600 ? -10.943 10.322 31.690 1.00 87.12 600 ARG A N 1
ATOM 4674 C CA . ARG A 1 600 ? -11.033 9.160 32.590 1.00 87.12 600 ARG A CA 1
ATOM 4675 C C . ARG A 1 600 ? -12.055 8.136 32.104 1.00 87.12 600 ARG A C 1
ATOM 4677 O O . ARG A 1 600 ? -11.789 6.944 32.191 1.00 87.12 600 ARG A O 1
ATOM 4684 N N . GLN A 1 601 ? -13.196 8.584 31.574 1.00 87.50 601 GLN A N 1
ATOM 4685 C CA . GLN A 1 601 ? -14.199 7.693 30.981 1.00 87.50 601 GLN A CA 1
ATOM 4686 C C . GLN A 1 601 ? -13.630 6.916 29.787 1.00 87.50 601 GLN A C 1
ATOM 4688 O O . GLN A 1 601 ? -13.807 5.703 29.714 1.00 87.50 601 GLN A O 1
ATOM 4693 N N . ILE A 1 602 ? -12.913 7.596 28.884 1.00 86.19 602 ILE A N 1
ATOM 4694 C CA . ILE A 1 602 ? -12.289 6.962 27.711 1.00 86.19 602 ILE A CA 1
ATOM 4695 C C . ILE A 1 602 ? -11.249 5.923 28.152 1.00 86.19 602 ILE A C 1
ATOM 4697 O O . ILE A 1 602 ? -11.249 4.802 27.647 1.00 86.19 602 ILE A O 1
ATOM 4701 N N . GLU A 1 603 ? -10.394 6.261 29.120 1.00 86.81 603 GLU A N 1
ATOM 4702 C CA . GLU A 1 603 ? -9.394 5.337 29.670 1.00 86.81 603 GLU A CA 1
ATOM 4703 C C . GLU A 1 603 ? -10.041 4.114 30.331 1.00 86.81 603 GLU A C 1
ATOM 4705 O O . GLU A 1 603 ? -9.606 2.990 30.093 1.00 86.81 603 GLU A O 1
ATOM 4710 N N . GLN A 1 604 ? -11.104 4.311 31.118 1.00 89.81 604 GLN A N 1
ATOM 4711 C CA . GLN A 1 604 ? -11.855 3.220 31.746 1.00 89.81 604 GLN A CA 1
ATOM 4712 C C . GLN A 1 604 ? -12.495 2.290 30.712 1.00 89.81 604 GLN A C 1
ATOM 4714 O O . GLN A 1 604 ? -12.429 1.072 30.869 1.00 89.81 604 GLN A O 1
ATOM 4719 N N . GLU A 1 605 ? -13.075 2.834 29.640 1.00 88.19 605 GLU A N 1
ATOM 4720 C CA . GLU A 1 605 ? -13.637 2.026 28.555 1.00 88.19 605 GLU A CA 1
ATOM 4721 C C . GLU A 1 605 ? -12.548 1.196 27.854 1.00 88.19 605 GLU A C 1
ATOM 4723 O O . GLU A 1 605 ? -12.753 0.021 27.543 1.00 88.19 605 GLU A O 1
ATOM 4728 N N . LEU A 1 606 ? -11.368 1.783 27.644 1.00 86.88 606 LEU A N 1
ATOM 4729 C CA . LEU A 1 606 ? -10.219 1.107 27.041 1.00 86.88 606 LEU A CA 1
ATOM 4730 C C . LEU A 1 606 ? -9.678 -0.016 27.937 1.00 86.88 606 LEU A C 1
ATOM 4732 O O . LEU A 1 606 ? -9.422 -1.118 27.449 1.00 86.88 606 LEU A O 1
ATOM 4736 N N . LEU A 1 607 ? -9.571 0.229 29.245 1.00 90.19 607 LEU A N 1
ATOM 4737 C CA . LEU A 1 607 ? -9.178 -0.778 30.233 1.00 90.19 607 LEU A CA 1
ATOM 4738 C C . LEU A 1 607 ? -10.188 -1.931 30.298 1.00 90.19 607 LEU A C 1
ATOM 4740 O O . LEU A 1 607 ? -9.780 -3.089 30.270 1.00 90.19 607 LEU A O 1
ATOM 4744 N N . ALA A 1 608 ? -11.491 -1.638 30.284 1.00 91.00 608 ALA A N 1
ATOM 4745 C CA . ALA A 1 608 ? -12.538 -2.661 30.270 1.00 91.00 608 ALA A CA 1
ATOM 4746 C C . ALA A 1 608 ? -12.472 -3.554 29.014 1.00 91.00 608 ALA A C 1
ATOM 4748 O O . ALA A 1 608 ? -12.739 -4.756 29.081 1.00 91.00 608 ALA A O 1
ATOM 4749 N N . ARG A 1 609 ? -12.084 -2.996 27.856 1.00 88.12 609 ARG A N 1
ATOM 4750 C CA . ARG A 1 609 ? -11.847 -3.789 26.635 1.00 88.12 609 ARG A CA 1
ATOM 4751 C C . ARG A 1 609 ? -10.663 -4.742 26.805 1.00 88.12 609 ARG A C 1
ATOM 4753 O O . ARG A 1 609 ? -10.794 -5.916 26.468 1.00 88.12 609 ARG A O 1
ATOM 4760 N N . TYR A 1 610 ? -9.544 -4.268 27.354 1.00 89.44 610 TYR A N 1
ATOM 4761 C CA . TYR A 1 610 ? -8.382 -5.123 27.620 1.00 89.44 610 TYR A CA 1
ATOM 4762 C C . TYR A 1 610 ? -8.665 -6.200 28.663 1.00 89.44 610 TYR A C 1
ATOM 4764 O O . TYR A 1 610 ? -8.194 -7.323 28.508 1.00 89.44 610 TYR A O 1
ATOM 4772 N N . GLU A 1 611 ? -9.457 -5.891 29.688 1.00 91.44 611 GLU A N 1
ATOM 4773 C CA . GLU A 1 611 ? -9.891 -6.869 30.687 1.00 91.44 611 GLU A CA 1
ATOM 4774 C C . GLU A 1 611 ? -10.736 -7.979 30.046 1.00 91.44 611 GLU A C 1
ATOM 4776 O O . GLU A 1 611 ? -10.519 -9.159 30.317 1.00 91.44 611 GLU A O 1
ATOM 4781 N N . LYS A 1 612 ? -11.649 -7.622 29.132 1.00 88.94 612 LYS A N 1
ATOM 4782 C CA . LYS A 1 612 ? -12.456 -8.593 28.380 1.00 88.94 612 LYS A CA 1
ATOM 4783 C C . LYS A 1 612 ? -11.598 -9.487 27.481 1.00 88.94 612 LYS A C 1
ATOM 4785 O O . LYS A 1 612 ? -11.831 -10.692 27.434 1.00 88.94 612 LYS A O 1
ATOM 4790 N N . ASP A 1 613 ? -10.622 -8.913 26.778 1.00 87.25 613 ASP A N 1
ATOM 4791 C CA . ASP A 1 613 ? -9.681 -9.680 25.951 1.00 87.25 613 ASP A CA 1
ATOM 4792 C C . ASP A 1 613 ? -8.865 -10.650 26.815 1.00 87.25 613 ASP A C 1
ATOM 4794 O O . ASP A 1 613 ? -8.829 -11.846 26.530 1.00 87.25 613 ASP A O 1
ATOM 4798 N N . HIS A 1 614 ? -8.301 -10.162 27.923 1.00 88.88 614 HIS A N 1
ATOM 4799 C CA . HIS A 1 614 ? -7.547 -10.982 28.867 1.00 88.88 614 HIS A CA 1
ATOM 4800 C C . HIS A 1 614 ? -8.400 -12.118 29.453 1.00 88.88 614 HIS A C 1
ATOM 4802 O O . HIS A 1 614 ? -7.945 -13.257 29.551 1.00 88.88 614 HIS A O 1
ATOM 4808 N N . TYR A 1 615 ? -9.659 -11.844 29.802 1.00 88.50 615 TYR A N 1
ATOM 4809 C CA . TYR A 1 615 ? -10.579 -12.861 30.305 1.00 88.50 615 TYR A CA 1
ATOM 4810 C C . TYR A 1 615 ? -10.811 -13.992 29.293 1.00 88.50 615 TYR A C 1
ATOM 4812 O O . TYR A 1 615 ? -10.766 -15.166 29.668 1.00 88.50 615 TYR A O 1
ATOM 4820 N N . ASP A 1 616 ? -11.032 -13.665 28.017 1.00 86.12 616 ASP A N 1
ATOM 4821 C CA . ASP A 1 616 ? -11.224 -14.677 26.972 1.00 86.12 616 ASP A CA 1
ATOM 4822 C C . ASP A 1 616 ? -9.946 -15.491 26.721 1.00 86.12 616 ASP A C 1
ATOM 4824 O O . ASP A 1 616 ? -10.016 -16.718 26.623 1.00 86.12 616 ASP A O 1
ATOM 4828 N N . GLU A 1 617 ? -8.775 -14.843 26.697 1.00 85.62 617 GLU A N 1
ATOM 4829 C CA . GLU A 1 617 ? -7.480 -15.529 26.595 1.00 85.62 617 GLU A CA 1
ATOM 4830 C C . GLU A 1 617 ? -7.313 -16.548 27.737 1.00 85.62 617 GLU A C 1
ATOM 4832 O O . GLU A 1 617 ? -7.025 -17.726 27.499 1.00 85.62 617 GLU A O 1
ATOM 4837 N N . MET A 1 618 ? -7.581 -16.130 28.977 1.00 85.75 618 MET A N 1
ATOM 4838 C CA . MET A 1 618 ? -7.477 -16.981 30.166 1.00 85.75 618 MET A CA 1
ATOM 4839 C C . MET A 1 618 ? -8.502 -18.121 30.157 1.00 85.75 618 MET A C 1
ATOM 4841 O O . MET A 1 618 ? -8.164 -19.264 30.482 1.00 85.75 618 MET A O 1
ATOM 4845 N N . ARG A 1 619 ? -9.744 -17.848 29.737 1.00 87.00 619 ARG A N 1
ATOM 4846 C CA . ARG A 1 619 ? -10.805 -18.860 29.606 1.00 87.00 619 ARG A CA 1
ATOM 4847 C C . ARG A 1 619 ? -10.419 -19.956 28.618 1.00 87.00 619 ARG A C 1
ATOM 4849 O O . ARG A 1 619 ? -10.656 -21.138 28.884 1.00 87.00 619 ARG A O 1
ATOM 4856 N N . ILE A 1 620 ? -9.837 -19.592 27.479 1.00 83.56 620 ILE A N 1
ATOM 4857 C CA . ILE A 1 620 ? -9.473 -20.569 26.450 1.00 83.56 620 ILE A CA 1
ATOM 4858 C C . ILE A 1 620 ? -8.239 -21.370 26.877 1.00 83.56 620 ILE A C 1
ATOM 4860 O O . ILE A 1 620 ? -8.199 -22.584 26.661 1.00 83.56 620 ILE A O 1
ATOM 4864 N N . VAL A 1 621 ? -7.261 -20.749 27.547 1.00 82.06 621 VAL A N 1
ATOM 4865 C CA . VAL A 1 621 ? -6.137 -21.483 28.161 1.00 82.06 621 VAL A CA 1
ATOM 4866 C C . VAL A 1 621 ? -6.653 -22.515 29.173 1.00 82.06 621 VAL A C 1
ATOM 4868 O O . VAL A 1 621 ? -6.233 -23.674 29.124 1.00 82.06 621 VAL A O 1
ATOM 4871 N N . HIS A 1 622 ? -7.622 -22.150 30.025 1.00 82.50 622 HIS A N 1
ATOM 4872 C CA . HIS A 1 622 ? -8.265 -23.086 30.961 1.00 82.50 622 HIS A CA 1
ATOM 4873 C C . HIS A 1 622 ? -8.973 -24.229 30.242 1.00 82.50 622 HIS A C 1
ATOM 4875 O O . HIS A 1 622 ? -8.703 -25.395 30.521 1.00 82.50 622 HIS A O 1
ATOM 4881 N N . SER A 1 623 ? -9.834 -23.903 29.279 1.00 81.12 623 SER A N 1
ATOM 4882 C CA . SER A 1 623 ? -10.626 -24.889 28.537 1.00 81.12 623 SER A CA 1
ATOM 4883 C C . SER A 1 623 ? -9.729 -25.894 27.807 1.00 81.12 623 SER A C 1
ATOM 4885 O O . SER A 1 623 ? -9.979 -27.100 27.825 1.00 81.12 623 SER A O 1
ATOM 4887 N N . ASN A 1 624 ? -8.623 -25.418 27.231 1.00 78.62 624 ASN A N 1
ATOM 4888 C CA . ASN A 1 624 ? -7.610 -26.268 26.611 1.00 78.62 624 ASN A CA 1
ATOM 4889 C C . ASN A 1 624 ? -6.908 -27.179 27.622 1.00 78.62 624 ASN A C 1
ATOM 4891 O O . ASN A 1 624 ? -6.743 -28.370 27.354 1.00 78.62 624 ASN A O 1
ATOM 4895 N N . LEU A 1 625 ? -6.500 -26.649 28.779 1.00 78.50 625 LEU A N 1
ATOM 4896 C CA . LEU A 1 625 ? -5.888 -27.447 29.841 1.00 78.50 625 LEU A CA 1
ATOM 4897 C C . LEU A 1 625 ? -6.832 -28.572 30.290 1.00 78.50 625 LEU A C 1
ATOM 4899 O O . LEU A 1 625 ? -6.414 -29.729 30.354 1.00 78.50 625 LEU A O 1
ATOM 4903 N N . VAL A 1 626 ? -8.109 -28.252 30.521 1.00 79.94 626 VAL A N 1
ATOM 4904 C CA . VAL A 1 626 ? -9.145 -29.221 30.905 1.00 79.94 626 VAL A CA 1
ATOM 4905 C C . VAL A 1 626 ? -9.291 -30.318 29.848 1.00 79.94 626 VAL A C 1
ATOM 4907 O O . VAL A 1 626 ? -9.188 -31.500 30.181 1.00 79.94 626 VAL A O 1
ATOM 4910 N N . ASN A 1 627 ? -9.439 -29.955 28.571 1.00 78.25 627 ASN A N 1
ATOM 4911 C CA . ASN A 1 627 ? -9.564 -30.919 27.472 1.00 78.25 627 ASN A CA 1
ATOM 4912 C C . ASN A 1 627 ? -8.332 -31.836 27.353 1.00 78.25 627 ASN A C 1
ATOM 4914 O O . ASN A 1 627 ? -8.465 -33.043 27.129 1.00 78.25 627 ASN A O 1
ATOM 4918 N N . ARG A 1 628 ? -7.122 -31.302 27.566 1.00 75.75 628 ARG A N 1
ATOM 4919 C CA . ARG A 1 628 ? -5.880 -32.096 27.549 1.00 75.75 628 ARG A CA 1
ATOM 4920 C C . ARG A 1 628 ? -5.805 -33.061 28.727 1.00 75.75 628 ARG A C 1
ATOM 4922 O O . ARG A 1 628 ? -5.468 -34.229 28.524 1.00 75.75 628 ARG A O 1
ATOM 4929 N N . ILE A 1 629 ? -6.157 -32.618 29.934 1.00 77.56 629 ILE A N 1
ATOM 4930 C CA . ILE A 1 629 ? -6.203 -33.495 31.113 1.00 77.56 629 ILE A CA 1
ATOM 4931 C C . ILE A 1 629 ? -7.233 -34.610 30.896 1.00 77.56 629 ILE A C 1
ATOM 4933 O O . ILE A 1 629 ? -6.918 -35.772 31.160 1.00 77.56 629 ILE A O 1
ATOM 4937 N N . LEU A 1 630 ? -8.411 -34.297 30.346 1.00 79.44 630 LEU A N 1
ATOM 4938 C CA . LEU A 1 630 ? -9.429 -35.296 30.010 1.00 79.44 630 LEU A CA 1
ATOM 4939 C C . LEU A 1 630 ? -8.892 -36.355 29.041 1.00 79.44 630 LEU A C 1
ATOM 4941 O O . LEU A 1 630 ? -9.045 -37.540 29.317 1.00 79.44 630 LEU A O 1
ATOM 4945 N N . SER A 1 631 ? -8.180 -35.963 27.978 1.00 78.69 631 SER A N 1
ATOM 4946 C CA . SER A 1 631 ? -7.655 -36.913 26.980 1.00 78.69 631 SER A CA 1
ATOM 4947 C C . SER A 1 631 ? -6.689 -37.971 27.544 1.00 78.69 631 SER A C 1
ATOM 4949 O O . SER A 1 631 ? -6.601 -39.077 27.013 1.00 78.69 631 SER A O 1
ATOM 4951 N N . VAL A 1 632 ? -5.971 -37.662 28.633 1.00 77.81 632 VAL A N 1
ATOM 4952 C CA . VAL A 1 632 ? -4.956 -38.557 29.226 1.00 77.81 632 VAL A CA 1
ATOM 4953 C C . VAL A 1 632 ? -5.445 -39.222 30.520 1.00 77.81 632 VAL A C 1
ATOM 4955 O O . VAL A 1 632 ? -5.024 -40.337 30.850 1.00 77.81 632 VAL A O 1
ATOM 4958 N N . ALA A 1 633 ? -6.321 -38.555 31.273 1.00 73.06 633 ALA A N 1
ATOM 4959 C CA . ALA A 1 633 ? -6.702 -38.941 32.629 1.00 73.06 633 ALA A CA 1
ATOM 4960 C C . ALA A 1 633 ? -8.212 -39.178 32.826 1.00 73.06 633 ALA A C 1
ATOM 4962 O O . ALA A 1 633 ? -8.656 -39.273 33.973 1.00 73.06 633 ALA A O 1
ATOM 4963 N N . GLU A 1 634 ? -8.994 -39.331 31.750 1.00 75.25 634 GLU A N 1
ATOM 4964 C CA . GLU A 1 634 ? -10.436 -39.606 31.825 1.00 75.25 634 GLU A CA 1
ATOM 4965 C C . GLU A 1 634 ? -10.756 -40.755 32.804 1.00 75.25 634 GLU A C 1
ATOM 4967 O O . GLU A 1 634 ? -10.162 -41.837 32.741 1.00 75.25 634 GLU A O 1
ATOM 4972 N N . LYS A 1 635 ? -11.709 -40.530 33.722 1.00 74.81 635 LYS A N 1
ATOM 4973 C CA . LYS A 1 635 ? -12.222 -41.520 34.696 1.00 74.81 635 LYS A CA 1
ATOM 4974 C C . LYS A 1 635 ? -11.191 -42.070 35.694 1.00 74.81 635 LYS A C 1
ATOM 4976 O O . LYS A 1 635 ? -11.527 -42.981 36.461 1.00 74.81 635 LYS A O 1
ATOM 4981 N N . LYS A 1 636 ? -9.969 -41.529 35.746 1.00 78.25 636 LYS A N 1
ATOM 4982 C CA . LYS A 1 636 ? -8.961 -41.915 36.747 1.00 78.25 636 LYS A CA 1
ATOM 4983 C C . LYS A 1 636 ? -9.217 -41.207 38.085 1.00 78.25 636 LYS A C 1
ATOM 4985 O O . LYS A 1 636 ? -9.674 -40.067 38.083 1.00 78.25 636 LYS A O 1
ATOM 4990 N N . PRO A 1 637 ? -8.960 -41.868 39.230 1.00 76.06 637 PRO A N 1
ATOM 4991 C CA . PRO A 1 637 ? -9.141 -41.257 40.543 1.00 76.06 637 PRO A CA 1
ATOM 4992 C C . PRO A 1 637 ? -7.984 -40.308 40.886 1.00 76.06 637 PRO A C 1
ATOM 4994 O O . PRO A 1 637 ? -6.814 -40.668 40.703 1.00 76.06 637 PRO A O 1
ATOM 4997 N N . LEU A 1 638 ? -8.309 -39.146 41.454 1.00 74.81 638 LEU A N 1
ATOM 4998 C CA . LEU A 1 638 ? -7.332 -38.204 42.012 1.00 74.81 638 LEU A CA 1
ATOM 4999 C C . LEU A 1 638 ? -6.541 -38.838 43.170 1.00 74.81 638 LEU A C 1
ATOM 5001 O O . LEU A 1 638 ? -7.102 -39.563 44.000 1.00 74.81 638 LEU A O 1
ATOM 5005 N N . SER A 1 639 ? -5.229 -38.590 43.233 1.00 71.25 639 SER A N 1
ATOM 5006 C CA . SER A 1 639 ? -4.355 -39.115 44.296 1.00 71.25 639 SER A CA 1
ATOM 5007 C C . SER A 1 639 ? -4.269 -38.222 45.536 1.00 71.25 639 SER A C 1
ATOM 5009 O O . SER A 1 639 ? -3.953 -38.738 46.612 1.00 71.25 639 SER A O 1
ATOM 5011 N N . ALA A 1 640 ? -4.569 -36.931 45.397 1.00 73.25 640 ALA A N 1
ATOM 5012 C CA . ALA A 1 640 ? -4.552 -35.921 46.452 1.00 73.25 640 ALA A CA 1
ATOM 5013 C C . ALA A 1 640 ? -5.817 -35.048 46.385 1.00 73.25 640 ALA A C 1
ATOM 5015 O O . ALA A 1 640 ? -6.508 -35.049 45.364 1.00 73.25 640 ALA A O 1
ATOM 5016 N N . ASP A 1 641 ? -6.111 -34.342 47.477 1.00 75.94 641 ASP A N 1
ATOM 5017 C CA . ASP A 1 641 ? -7.167 -33.329 47.513 1.00 75.94 641 ASP A CA 1
ATOM 5018 C C . ASP A 1 641 ? -6.701 -32.086 46.738 1.00 75.94 641 ASP A C 1
ATOM 5020 O O . ASP A 1 641 ? -5.574 -31.623 46.928 1.00 75.94 641 ASP A O 1
ATOM 5024 N N . VAL A 1 642 ? -7.554 -31.545 45.866 1.00 73.50 642 VAL A N 1
ATOM 5025 C CA . VAL A 1 642 ? -7.291 -30.276 45.170 1.00 73.50 642 VAL A CA 1
ATOM 5026 C C . VAL A 1 642 ? -7.825 -29.146 46.040 1.00 73.50 642 VAL A C 1
ATOM 5028 O O . VAL A 1 642 ? -9.015 -29.120 46.358 1.00 73.50 642 VAL A O 1
ATOM 5031 N N . LEU A 1 643 ? -6.948 -28.221 46.427 1.00 75.75 643 LEU A N 1
ATOM 5032 C CA . LEU A 1 643 ? -7.275 -27.100 47.306 1.00 75.75 643 LEU A CA 1
ATOM 5033 C C . LEU A 1 643 ? -7.412 -25.790 46.514 1.00 75.75 643 LEU A C 1
ATOM 5035 O O . LEU A 1 643 ? -6.648 -25.516 45.585 1.00 75.75 643 LEU A O 1
ATOM 5039 N N . SER A 1 644 ? -8.364 -24.953 46.917 1.00 69.00 644 SER A N 1
ATOM 5040 C CA . SER A 1 644 ? -8.444 -23.544 46.524 1.00 69.00 644 SER A CA 1
ATOM 5041 C C . SER A 1 644 ? -7.261 -22.754 47.105 1.00 69.00 644 SER A C 1
ATOM 5043 O O . SER A 1 644 ? -6.670 -23.157 48.109 1.00 69.00 644 SER A O 1
ATOM 5045 N N . LEU A 1 645 ? -6.952 -21.581 46.538 1.00 65.69 645 LEU A N 1
ATOM 5046 C CA . LEU A 1 645 ? -5.988 -20.615 47.101 1.00 65.69 645 LEU A CA 1
ATOM 5047 C C . LEU A 1 645 ? -6.297 -20.245 48.567 1.00 65.69 645 LEU A C 1
ATOM 5049 O O . LEU A 1 645 ? -5.402 -19.853 49.309 1.00 65.69 645 LEU A O 1
ATOM 5053 N N . GLN A 1 646 ? -7.560 -20.381 48.980 1.00 68.19 646 GLN A N 1
ATOM 5054 C CA . GLN A 1 646 ? -8.055 -20.103 50.334 1.00 68.19 646 GLN A CA 1
ATOM 5055 C C . GLN A 1 646 ? -8.078 -21.347 51.247 1.00 68.19 646 GLN A C 1
ATOM 5057 O O . GLN A 1 646 ? -8.499 -21.255 52.396 1.00 68.19 646 GLN A O 1
ATOM 5062 N N . GLY A 1 647 ? -7.615 -22.507 50.761 1.00 65.62 647 GLY A N 1
ATOM 5063 C CA . GLY A 1 647 ? -7.525 -23.750 51.537 1.00 65.62 647 GLY A CA 1
ATOM 5064 C C . GLY A 1 647 ? -8.789 -24.619 51.548 1.00 65.62 647 GLY A C 1
ATOM 5065 O O . GLY A 1 647 ? -8.822 -25.622 52.257 1.00 65.62 647 GLY A O 1
ATOM 5066 N N . GLU A 1 648 ? -9.818 -24.274 50.771 1.00 72.31 648 GLU A N 1
ATOM 5067 C CA . GLU A 1 648 ? -11.037 -25.083 50.625 1.00 72.31 648 GLU A CA 1
ATOM 5068 C C . GLU A 1 648 ? -10.810 -26.296 49.711 1.00 72.31 648 GLU A C 1
ATOM 5070 O O . GLU A 1 648 ? -10.126 -26.187 48.693 1.00 72.31 648 GLU A O 1
ATOM 5075 N N . VAL A 1 649 ? -11.388 -27.455 50.046 1.00 73.19 649 VAL A N 1
ATOM 5076 C CA . VAL A 1 649 ? -11.287 -28.675 49.225 1.00 73.19 649 VAL A CA 1
ATOM 5077 C C . VAL A 1 649 ? -12.243 -28.567 48.036 1.00 73.19 649 VAL A C 1
ATOM 5079 O O . VAL A 1 649 ? -13.450 -28.718 48.201 1.00 73.19 649 VAL A O 1
ATOM 5082 N N . LEU A 1 650 ? -11.695 -28.336 46.842 1.00 70.50 650 LEU A N 1
ATOM 5083 C CA . LEU A 1 650 ? -12.446 -28.259 45.582 1.00 70.50 650 LEU A CA 1
ATOM 5084 C C . LEU A 1 650 ? -12.768 -29.653 45.027 1.00 70.50 650 LEU A C 1
ATOM 5086 O O . LEU A 1 650 ? -13.846 -29.882 44.493 1.00 70.50 650 LEU A O 1
ATOM 5090 N N . ALA A 1 651 ? -11.850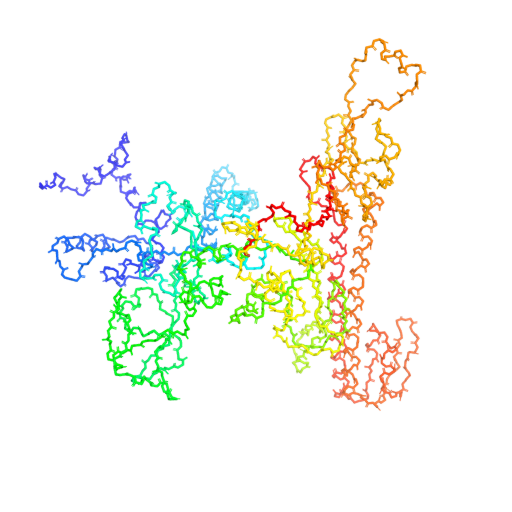 -30.612 45.181 1.00 70.25 651 ALA A N 1
ATOM 5091 C CA . ALA A 1 651 ? -12.078 -32.007 44.812 1.00 70.25 651 ALA A CA 1
ATOM 5092 C C . ALA A 1 651 ? -11.363 -32.943 45.790 1.00 70.25 651 ALA A C 1
ATOM 5094 O O . ALA A 1 651 ? -10.177 -32.766 46.071 1.00 70.25 651 ALA A O 1
ATOM 5095 N N . SER A 1 652 ? -12.076 -33.951 46.298 1.00 70.94 652 SER A N 1
ATOM 5096 C CA . SER A 1 652 ? -11.531 -34.895 47.277 1.00 70.94 652 SER A CA 1
ATOM 5097 C C . SER A 1 652 ? -10.773 -36.054 46.623 1.00 70.94 652 SER A C 1
ATOM 5099 O O . SER A 1 652 ? -11.026 -36.466 45.482 1.00 70.94 652 SER A O 1
ATOM 5101 N N . LYS A 1 653 ? -9.834 -36.623 47.371 1.00 71.88 653 LYS A N 1
ATOM 5102 C CA . LYS A 1 653 ? -9.022 -37.775 46.998 1.00 71.88 653 LYS A CA 1
ATOM 5103 C C . LYS A 1 653 ? -9.905 -38.967 46.634 1.00 71.88 653 LYS A C 1
ATOM 5105 O O . LYS A 1 653 ? -10.716 -39.436 47.425 1.00 71.88 653 LYS A O 1
ATOM 5110 N N . GLY A 1 654 ? -9.685 -39.518 45.441 1.00 64.12 654 GLY A N 1
ATOM 5111 C CA . GLY A 1 654 ? -10.452 -40.647 44.912 1.00 64.12 654 GLY A CA 1
ATOM 5112 C C . GLY A 1 654 ? -11.609 -40.267 43.986 1.00 64.12 654 GLY A C 1
ATOM 5113 O O . GLY A 1 654 ? -12.128 -41.157 43.309 1.00 64.12 654 GLY A O 1
ATOM 5114 N N . THR A 1 655 ? -11.967 -38.981 43.885 1.00 77.25 655 THR A N 1
ATOM 5115 C CA . THR A 1 655 ? -12.955 -38.504 42.904 1.00 77.25 655 THR A CA 1
ATOM 5116 C C . THR A 1 655 ? -12.453 -38.795 41.488 1.00 77.25 655 THR A C 1
ATOM 5118 O O . THR A 1 655 ? -11.268 -38.615 41.189 1.00 77.25 655 THR A O 1
ATOM 5121 N N . LYS A 1 656 ? -13.332 -39.316 40.624 1.00 77.62 656 LYS A N 1
ATOM 5122 C CA . LYS A 1 656 ? -12.986 -39.608 39.228 1.00 77.62 656 LYS A CA 1
ATOM 5123 C C . LYS A 1 656 ? -12.918 -38.307 38.443 1.00 77.62 656 LYS A C 1
ATOM 5125 O O . LYS A 1 656 ? -13.837 -37.502 38.528 1.00 77.62 656 LYS A O 1
ATOM 5130 N N . ILE A 1 657 ? -11.867 -38.150 37.645 1.00 75.94 657 ILE A N 1
ATOM 5131 C CA . ILE A 1 657 ? -11.718 -37.007 36.748 1.00 75.94 657 ILE A CA 1
ATOM 5132 C C . ILE A 1 657 ? -12.844 -37.037 35.705 1.00 75.94 657 ILE A C 1
ATOM 5134 O O . ILE A 1 657 ? -12.952 -37.984 34.916 1.00 75.94 657 ILE A O 1
ATOM 5138 N N . SER A 1 658 ? -13.676 -36.000 35.737 1.00 75.19 658 SER A N 1
ATOM 5139 C CA . SER A 1 658 ? -14.782 -35.723 34.820 1.00 75.19 658 SER A CA 1
ATOM 5140 C C . SER A 1 658 ? -14.699 -34.268 34.350 1.00 75.19 658 SER A C 1
ATOM 5142 O O . SER A 1 658 ? -13.997 -33.454 34.953 1.00 75.19 658 SER A O 1
ATOM 5144 N N . GLN A 1 659 ? -15.382 -33.943 33.249 1.00 76.00 659 GLN A N 1
ATOM 5145 C CA . GLN A 1 659 ? -15.356 -32.594 32.675 1.00 76.00 659 GLN A CA 1
ATOM 5146 C C . GLN A 1 659 ? -15.899 -31.544 33.655 1.00 76.00 659 GLN A C 1
ATOM 5148 O O . GLN A 1 659 ? -15.308 -30.480 33.790 1.00 76.00 659 GLN A O 1
ATOM 5153 N N . GLU A 1 660 ? -16.958 -31.886 34.388 1.00 75.94 660 GLU A N 1
ATOM 5154 C CA . GLU A 1 660 ? -17.599 -31.019 35.384 1.00 75.94 660 GLU A CA 1
ATOM 5155 C C . GLU A 1 660 ? -16.637 -30.665 36.530 1.00 75.94 660 GLU A C 1
ATOM 5157 O O . GLU A 1 660 ? -16.428 -29.492 36.822 1.00 75.94 660 GLU A O 1
ATOM 5162 N N . VAL A 1 661 ? -15.947 -31.664 37.099 1.00 74.62 661 VAL A N 1
ATOM 5163 C CA . VAL A 1 661 ? -15.004 -31.460 38.216 1.00 74.62 661 VAL A CA 1
ATOM 5164 C C . VAL A 1 661 ? -13.805 -30.601 37.801 1.00 74.62 661 VAL A C 1
ATOM 5166 O O . VAL A 1 661 ? -13.304 -29.812 38.594 1.00 74.62 661 VAL A O 1
ATOM 5169 N N . LEU A 1 662 ? -13.320 -30.740 36.564 1.00 73.88 662 LEU A N 1
ATOM 5170 C CA . LEU A 1 662 ? -12.173 -29.964 36.080 1.00 73.88 662 LEU A CA 1
ATOM 5171 C C . LEU A 1 662 ? -12.530 -28.520 35.705 1.00 73.88 662 LEU A C 1
ATOM 5173 O O . LEU A 1 662 ? -11.666 -27.650 35.803 1.00 73.88 662 LEU A O 1
ATOM 5177 N N . GLN A 1 663 ? -13.770 -28.260 35.281 1.00 75.00 663 GLN A N 1
ATOM 5178 C CA . GLN A 1 663 ? -14.237 -26.905 34.975 1.00 75.00 663 GLN A CA 1
ATOM 5179 C C . GLN A 1 663 ? -14.455 -26.063 36.238 1.00 75.00 663 GLN A C 1
ATOM 5181 O O . GLN A 1 663 ? -14.231 -24.856 36.200 1.00 75.00 663 GLN A O 1
ATOM 5186 N N . GLU A 1 664 ? -14.834 -26.685 37.357 1.00 76.00 664 GLU A N 1
ATOM 5187 C CA . GLU A 1 664 ? -15.002 -25.991 38.642 1.00 76.00 664 GLU A CA 1
ATOM 5188 C C . GLU A 1 664 ? -13.671 -25.598 39.304 1.00 76.00 664 GLU A C 1
ATOM 5190 O O . GLU A 1 664 ? -13.643 -24.699 40.144 1.00 76.00 664 GLU A O 1
ATOM 5195 N N . ILE A 1 665 ? -12.553 -26.229 38.924 1.00 75.56 665 ILE A N 1
ATOM 5196 C CA . ILE A 1 665 ? -11.233 -25.918 39.486 1.00 75.56 665 ILE A CA 1
ATOM 5197 C C . ILE A 1 665 ? -10.672 -24.645 38.826 1.00 75.56 665 ILE A C 1
ATOM 5199 O O . ILE A 1 665 ? -10.409 -24.649 37.617 1.00 75.56 665 ILE A O 1
ATOM 5203 N N . PRO A 1 666 ? -10.397 -23.571 39.596 1.00 73.44 666 PRO A N 1
ATOM 5204 C CA . PRO A 1 666 ? -9.755 -22.372 39.069 1.00 73.44 666 PRO A CA 1
ATOM 5205 C C . PRO A 1 666 ? -8.361 -22.679 38.514 1.00 73.44 666 PRO A C 1
ATOM 5207 O O . PRO A 1 666 ? -7.600 -23.428 39.128 1.00 73.44 666 PRO A O 1
ATOM 5210 N N . LEU A 1 667 ? -7.979 -22.020 37.414 1.00 70.50 667 LEU A N 1
ATOM 5211 C CA . LEU A 1 667 ? -6.655 -22.152 36.775 1.00 70.50 667 LEU A CA 1
ATOM 5212 C C . LEU A 1 667 ? -5.478 -22.040 37.758 1.00 70.50 667 LEU A C 1
ATOM 5214 O O . LEU A 1 667 ? -4.502 -22.765 37.645 1.00 70.50 667 LEU A O 1
ATOM 5218 N N . LYS A 1 668 ? -5.565 -21.151 38.753 1.00 71.44 668 LYS A N 1
ATOM 5219 C CA . LYS A 1 668 ? -4.490 -20.946 39.743 1.00 71.44 668 LYS A CA 1
ATOM 5220 C C . LYS A 1 668 ? -4.341 -22.108 40.742 1.00 71.44 668 LYS A C 1
ATOM 5222 O O . LYS A 1 668 ? -3.325 -22.191 41.420 1.00 71.44 668 LYS A O 1
ATOM 5227 N N . SER A 1 669 ? -5.326 -23.004 40.823 1.00 70.81 669 SER A N 1
ATOM 5228 C CA . SER A 1 669 ? -5.352 -24.173 41.715 1.00 70.81 669 SER A CA 1
ATOM 5229 C C . SER A 1 669 ? -5.098 -25.498 40.982 1.00 70.81 669 SER A C 1
ATOM 5231 O O . SER A 1 669 ? -5.147 -26.564 41.599 1.00 70.81 669 SER A O 1
ATOM 5233 N N . THR A 1 670 ? -4.796 -25.469 39.677 1.00 70.06 670 THR A N 1
ATOM 5234 C CA . THR A 1 670 ? -4.602 -26.693 38.877 1.00 70.06 670 THR A CA 1
ATOM 5235 C C . THR A 1 670 ? -3.309 -27.449 39.193 1.00 70.06 670 THR A C 1
ATOM 5237 O O . THR A 1 670 ? -3.204 -28.623 38.845 1.00 70.06 670 THR A O 1
ATOM 5240 N N . ASP A 1 671 ? -2.357 -26.835 39.907 1.00 67.94 671 ASP A N 1
ATOM 5241 C CA . ASP A 1 671 ? -1.141 -27.500 40.416 1.00 67.94 671 ASP A CA 1
ATOM 5242 C C . ASP A 1 671 ? -1.442 -28.670 41.367 1.00 67.94 671 ASP A C 1
ATOM 5244 O O . ASP A 1 671 ? -0.643 -29.600 41.498 1.00 67.94 671 ASP A O 1
ATOM 5248 N N . GLY A 1 672 ? -2.614 -28.664 42.011 1.00 66.56 672 GLY A N 1
ATOM 5249 C CA . GLY A 1 672 ? -3.047 -29.741 42.903 1.00 66.56 672 GLY A CA 1
ATOM 5250 C C . GLY A 1 672 ? -3.483 -31.027 42.190 1.00 66.56 672 GLY A C 1
ATOM 5251 O O . GLY A 1 672 ? -3.692 -32.045 42.852 1.00 66.56 672 GLY A O 1
ATOM 5252 N N . ILE A 1 673 ? -3.639 -31.019 40.859 1.00 72.56 673 ILE A N 1
ATOM 5253 C CA . ILE A 1 673 ? -4.169 -32.165 40.108 1.00 72.56 673 ILE A CA 1
ATOM 5254 C C . ILE A 1 673 ? -3.095 -33.251 39.996 1.00 72.56 673 ILE A C 1
ATOM 5256 O O . ILE A 1 673 ? -2.156 -33.152 39.209 1.00 72.56 673 ILE A O 1
ATOM 5260 N N . GLN A 1 674 ? -3.268 -34.330 40.762 1.00 74.69 674 GLN A N 1
ATOM 5261 C CA . GLN A 1 674 ? -2.362 -35.477 40.753 1.00 74.69 674 GLN A CA 1
ATOM 5262 C C . GLN A 1 674 ? -3.103 -36.793 40.497 1.00 74.69 674 GLN A C 1
ATOM 5264 O O . GLN A 1 674 ? -4.203 -37.029 41.009 1.00 74.69 674 GLN A O 1
ATOM 5269 N N . VAL A 1 675 ? -2.475 -37.678 39.720 1.00 77.50 675 VAL A N 1
ATOM 5270 C CA . VAL A 1 675 ? -2.997 -39.007 39.364 1.00 77.50 675 VAL A CA 1
ATOM 5271 C C . VAL A 1 675 ? -2.065 -40.093 39.905 1.00 77.50 675 VAL A C 1
ATOM 5273 O O . VAL A 1 675 ? -0.847 -39.938 39.913 1.00 77.50 675 VAL A O 1
ATOM 5276 N N . LYS A 1 676 ? -2.623 -41.241 40.318 1.00 73.19 676 LYS A N 1
ATOM 5277 C CA . LYS A 1 676 ? -1.848 -42.372 40.877 1.00 73.19 676 LYS A CA 1
ATOM 5278 C C . LYS A 1 676 ? -0.787 -42.956 39.927 1.00 73.19 676 LYS A C 1
ATOM 5280 O O . LYS A 1 676 ? 0.188 -43.534 40.397 1.00 73.19 676 LYS A O 1
ATOM 5285 N N . ASP A 1 677 ? -0.989 -42.864 38.613 1.00 77.44 677 ASP A N 1
ATOM 5286 C CA . ASP A 1 677 ? -0.077 -43.416 37.606 1.00 77.44 677 ASP A CA 1
ATOM 5287 C C . ASP A 1 677 ? 1.078 -42.444 37.329 1.00 77.44 677 ASP A C 1
ATOM 5289 O O . ASP A 1 677 ? 0.863 -41.333 36.845 1.00 77.44 677 ASP A O 1
ATOM 5293 N N . LYS A 1 678 ? 2.312 -42.875 37.613 1.00 76.12 678 LYS A N 1
ATOM 5294 C CA . LYS A 1 678 ? 3.519 -42.038 37.552 1.00 76.12 678 LYS A CA 1
ATOM 5295 C C . LYS A 1 678 ? 3.790 -41.477 36.151 1.00 76.12 678 LYS A C 1
ATOM 5297 O O . LYS A 1 678 ? 4.247 -40.343 36.036 1.00 76.12 678 LYS A O 1
ATOM 5302 N N . SER A 1 679 ? 3.494 -42.245 35.101 1.00 77.00 679 SER A N 1
ATOM 5303 C CA . SER A 1 679 ? 3.722 -41.832 33.708 1.00 77.00 679 SER A CA 1
ATOM 5304 C C . SER A 1 679 ? 2.762 -40.718 33.275 1.00 77.00 679 SER A C 1
ATOM 5306 O O . SER A 1 679 ? 3.147 -39.766 32.599 1.00 77.00 679 SER A O 1
ATOM 5308 N N . ILE A 1 680 ? 1.514 -40.805 33.730 1.00 78.19 680 ILE A N 1
ATOM 5309 C CA . ILE A 1 680 ? 0.450 -39.848 33.423 1.00 78.19 680 ILE A CA 1
ATOM 5310 C C . ILE A 1 680 ? 0.559 -38.616 34.302 1.00 78.19 680 ILE A C 1
ATOM 5312 O O . ILE A 1 680 ? 0.353 -37.512 33.814 1.00 78.19 680 ILE A O 1
ATOM 5316 N N . ASN A 1 681 ? 0.955 -38.783 35.561 1.00 79.38 681 ASN A N 1
ATOM 5317 C CA . ASN A 1 681 ? 1.176 -37.670 36.472 1.00 79.38 681 ASN A CA 1
ATOM 5318 C C . ASN A 1 681 ? 2.279 -36.726 35.964 1.00 79.38 681 ASN A C 1
ATOM 5320 O O . ASN A 1 681 ? 2.136 -35.512 36.051 1.00 79.38 681 ASN A O 1
ATOM 5324 N N . LEU A 1 682 ? 3.344 -37.271 35.361 1.00 79.44 682 LEU A N 1
ATOM 5325 C CA . LEU A 1 682 ? 4.380 -36.483 34.680 1.00 79.44 682 LEU A CA 1
ATOM 5326 C C . LEU A 1 682 ? 3.818 -35.682 33.495 1.00 79.44 682 LEU A C 1
ATOM 5328 O O . LEU A 1 682 ? 4.156 -34.507 33.333 1.00 79.44 682 LEU A O 1
ATOM 5332 N N . LYS A 1 683 ? 2.927 -36.276 32.693 1.00 77.31 683 LYS A N 1
ATOM 5333 C CA . LYS A 1 683 ? 2.285 -35.585 31.561 1.00 77.31 683 LYS A CA 1
ATOM 5334 C C . LYS A 1 683 ? 1.329 -34.487 32.029 1.00 77.31 683 LYS A C 1
ATOM 5336 O O . LYS A 1 683 ? 1.401 -33.372 31.526 1.00 77.31 683 LYS A O 1
ATOM 5341 N N . VAL A 1 684 ? 0.495 -34.776 33.029 1.00 78.56 684 VAL A N 1
ATOM 5342 C CA . VAL A 1 684 ? -0.426 -33.803 33.638 1.00 78.56 684 VAL A CA 1
ATOM 5343 C C . VAL A 1 684 ? 0.348 -32.638 34.255 1.00 78.56 684 VAL A C 1
ATOM 5345 O O . VAL A 1 684 ? 0.052 -31.492 33.935 1.00 78.56 684 VAL A O 1
ATOM 5348 N N . GLY A 1 685 ? 1.397 -32.909 35.039 1.00 79.38 685 GLY A N 1
ATOM 5349 C CA . GLY A 1 685 ? 2.255 -31.860 35.599 1.00 79.38 685 GLY A CA 1
ATOM 5350 C C . GLY A 1 685 ? 2.937 -31.003 34.526 1.00 79.38 685 GLY A C 1
ATOM 5351 O O . GLY A 1 685 ? 3.062 -29.793 34.690 1.00 79.38 685 GLY A O 1
ATOM 5352 N N . THR A 1 686 ? 3.311 -31.596 33.387 1.00 80.19 686 THR A N 1
ATOM 5353 C CA . THR A 1 686 ? 3.843 -30.839 32.239 1.00 80.19 686 THR A CA 1
ATOM 5354 C C . THR A 1 686 ? 2.783 -29.915 31.631 1.00 80.19 686 THR A C 1
ATOM 5356 O O . THR A 1 686 ? 3.074 -28.750 31.367 1.00 80.19 686 THR A O 1
ATOM 5359 N N . PHE A 1 687 ? 1.547 -30.392 31.442 1.00 77.94 687 PHE A N 1
ATOM 5360 C CA . PHE A 1 687 ? 0.453 -29.570 30.912 1.00 77.94 687 PHE A CA 1
ATOM 5361 C C . PHE A 1 687 ? 0.101 -28.402 31.831 1.00 77.94 687 PHE A C 1
ATOM 5363 O O . PHE A 1 687 ? -0.066 -27.286 31.343 1.00 77.94 687 PHE A O 1
ATOM 5370 N N . VAL A 1 688 ? 0.040 -28.645 33.142 1.00 81.50 688 VAL A N 1
ATOM 5371 C CA . VAL A 1 688 ? -0.236 -27.601 34.134 1.00 81.50 688 VAL A CA 1
ATOM 5372 C C . VAL A 1 688 ? 0.881 -26.558 34.145 1.00 81.50 688 VAL A C 1
ATOM 5374 O O . VAL A 1 688 ? 0.599 -25.368 34.030 1.00 81.50 688 VAL A O 1
ATOM 5377 N N . ARG A 1 689 ? 2.153 -26.983 34.172 1.00 82.44 689 ARG A N 1
ATOM 5378 C CA . ARG A 1 689 ? 3.299 -26.062 34.117 1.00 82.44 689 ARG A CA 1
ATOM 5379 C C . ARG A 1 689 ? 3.267 -25.178 32.868 1.00 82.44 689 ARG A C 1
ATOM 5381 O O . ARG A 1 689 ? 3.477 -23.973 32.972 1.00 82.44 689 ARG A O 1
ATOM 5388 N N . ASN A 1 690 ? 2.987 -25.762 31.703 1.00 80.00 690 ASN A N 1
ATOM 5389 C CA . ASN A 1 690 ? 2.917 -25.011 30.449 1.00 80.00 690 ASN A CA 1
ATOM 5390 C C . ASN A 1 690 ? 1.753 -24.004 30.463 1.00 80.00 690 ASN A C 1
ATOM 5392 O O . ASN A 1 690 ? 1.933 -22.870 30.028 1.00 80.00 690 ASN A O 1
ATOM 5396 N N . ALA A 1 691 ? 0.588 -24.385 30.998 1.00 78.75 691 ALA A N 1
ATOM 5397 C CA . ALA A 1 691 ? -0.553 -23.480 31.135 1.00 78.75 691 ALA A CA 1
ATOM 5398 C C . ALA A 1 691 ? -0.255 -22.313 32.093 1.00 78.75 691 ALA A C 1
ATOM 5400 O O . ALA A 1 691 ? -0.536 -21.166 31.756 1.00 78.75 691 ALA A O 1
ATOM 5401 N N . LEU A 1 692 ? 0.386 -22.570 33.238 1.00 82.12 692 LEU A N 1
ATOM 5402 C CA . LEU A 1 692 ? 0.789 -21.519 34.181 1.00 82.12 692 LEU A CA 1
ATOM 5403 C C . LEU A 1 692 ? 1.818 -20.554 33.580 1.00 82.12 692 LEU A C 1
ATOM 5405 O O . LEU A 1 692 ? 1.728 -19.346 33.789 1.00 82.12 692 LEU A O 1
ATOM 5409 N N . GLN A 1 693 ? 2.773 -21.064 32.799 1.00 82.94 693 GLN A N 1
ATOM 5410 C CA . GLN A 1 693 ? 3.734 -20.218 32.092 1.00 82.94 693 GLN A CA 1
ATOM 5411 C C . GLN A 1 693 ? 3.044 -19.332 31.045 1.00 82.94 693 GLN A C 1
ATOM 5413 O O . GLN A 1 693 ? 3.365 -18.149 30.943 1.00 82.94 693 GLN A O 1
ATOM 5418 N N . GLN A 1 694 ? 2.076 -19.873 30.296 1.00 81.12 694 GLN A N 1
ATOM 5419 C CA . GLN A 1 694 ? 1.264 -19.086 29.365 1.00 81.12 694 GLN A CA 1
ATOM 5420 C C . GLN A 1 694 ? 0.475 -17.994 30.092 1.00 81.12 694 GLN A C 1
ATOM 5422 O O . GLN A 1 694 ? 0.500 -16.846 29.660 1.00 81.12 694 GLN A O 1
ATOM 5427 N N . MET A 1 695 ? -0.163 -18.319 31.219 1.00 82.81 695 MET A N 1
ATOM 5428 C CA . MET A 1 695 ? -0.885 -17.335 32.031 1.00 82.81 695 MET A CA 1
ATOM 5429 C C . MET A 1 695 ? 0.021 -16.194 32.489 1.00 82.81 695 MET A C 1
ATOM 5431 O O . MET A 1 695 ? -0.351 -15.035 32.346 1.00 82.81 695 MET A O 1
ATOM 5435 N N . TYR A 1 696 ? 1.216 -16.510 32.997 1.00 85.44 696 TYR A N 1
ATOM 5436 C CA . TYR A 1 696 ? 2.168 -15.495 33.449 1.00 85.44 696 TYR A CA 1
ATOM 5437 C C . TYR A 1 696 ? 2.569 -14.536 32.317 1.00 85.44 696 TYR A C 1
ATOM 5439 O O . TYR A 1 696 ? 2.646 -13.326 32.517 1.00 85.44 696 TYR A O 1
ATOM 5447 N N . LEU A 1 697 ? 2.776 -15.061 31.104 1.00 86.00 697 LEU A N 1
ATOM 5448 C CA . LEU A 1 697 ? 3.060 -14.235 29.929 1.00 86.00 697 LEU A CA 1
ATOM 5449 C C . LEU A 1 697 ? 1.874 -13.334 29.557 1.00 86.00 697 LEU A C 1
ATOM 5451 O O . LEU A 1 697 ? 2.079 -12.150 29.296 1.00 86.00 697 LEU A O 1
ATOM 5455 N N . LEU A 1 698 ? 0.650 -13.869 29.554 1.00 85.25 698 LEU A N 1
ATOM 5456 C CA . LEU A 1 698 ? -0.563 -13.100 29.256 1.00 85.25 698 LEU A CA 1
ATOM 5457 C C . LEU A 1 698 ? -0.816 -12.004 30.301 1.00 85.25 698 LEU A C 1
ATOM 5459 O O . LEU A 1 698 ? -1.195 -10.892 29.940 1.00 85.25 698 LEU A O 1
ATOM 5463 N N . GLU A 1 699 ? -0.556 -12.285 31.579 1.00 87.94 699 GLU A N 1
ATOM 5464 C CA . GLU A 1 699 ? -0.695 -11.319 32.674 1.00 87.94 699 GLU A CA 1
ATOM 5465 C C . GLU A 1 699 ? 0.316 -10.168 32.541 1.00 87.94 699 GLU A C 1
ATOM 5467 O O . GLU A 1 699 ? -0.070 -9.006 32.665 1.00 87.94 699 GLU A O 1
ATOM 5472 N N . ASN A 1 700 ? 1.572 -10.455 32.175 1.00 89.56 700 ASN A N 1
ATOM 5473 C CA . ASN A 1 700 ? 2.569 -9.415 31.888 1.00 89.56 700 ASN A CA 1
ATOM 5474 C C . ASN A 1 700 ? 2.178 -8.558 30.672 1.00 89.56 700 ASN A C 1
ATOM 5476 O O . ASN A 1 700 ? 2.258 -7.334 30.727 1.00 89.56 700 ASN A O 1
ATOM 5480 N N . VAL A 1 701 ? 1.714 -9.178 29.579 1.00 88.44 701 VAL A N 1
ATOM 5481 C CA . VAL A 1 701 ? 1.261 -8.443 28.381 1.00 88.44 701 VAL A CA 1
ATOM 5482 C C . VAL A 1 701 ? 0.060 -7.552 28.704 1.00 88.44 701 VAL A C 1
ATOM 5484 O O . VAL A 1 701 ? -0.022 -6.424 28.213 1.00 88.44 701 VAL A O 1
ATOM 5487 N N . TYR A 1 702 ? -0.867 -8.036 29.530 1.00 89.56 702 TYR A N 1
ATOM 5488 C CA . TYR A 1 702 ? -2.000 -7.255 30.012 1.00 89.56 702 TYR A CA 1
ATOM 5489 C C . TYR A 1 702 ? -1.542 -6.058 30.860 1.00 89.56 702 TYR A C 1
ATOM 5491 O O . TYR A 1 702 ? -1.963 -4.932 30.591 1.00 89.56 702 TYR A O 1
ATOM 5499 N N . GLN A 1 703 ? -0.628 -6.265 31.815 1.00 90.31 703 GLN A N 1
ATOM 5500 C CA . GLN A 1 703 ? -0.061 -5.184 32.630 1.00 90.31 703 GLN A CA 1
ATOM 5501 C C . GLN A 1 703 ? 0.641 -4.126 31.768 1.00 90.31 703 GLN A C 1
ATOM 5503 O O . GLN A 1 703 ? 0.332 -2.941 31.895 1.00 90.31 703 GLN A O 1
ATOM 5508 N N . ASP A 1 704 ? 1.473 -4.540 30.810 1.00 90.50 704 ASP A N 1
ATOM 5509 C CA . ASP A 1 704 ? 2.144 -3.637 29.868 1.00 90.50 704 ASP A CA 1
ATOM 5510 C C . ASP A 1 704 ? 1.149 -2.804 29.038 1.00 90.50 704 ASP A C 1
ATOM 5512 O O . ASP A 1 704 ? 1.397 -1.630 28.739 1.00 90.50 704 ASP A O 1
ATOM 5516 N N . ARG A 1 705 ? 0.018 -3.395 28.623 1.00 88.06 705 ARG A N 1
ATOM 5517 C CA . ARG A 1 705 ? -1.046 -2.678 27.895 1.00 88.06 705 ARG A CA 1
ATOM 5518 C C . ARG A 1 705 ? -1.738 -1.652 28.790 1.00 88.06 705 ARG A C 1
ATOM 5520 O O . ARG A 1 705 ? -1.947 -0.522 28.348 1.00 88.06 705 ARG A O 1
ATOM 5527 N N . CYS A 1 706 ? -2.042 -2.014 30.033 1.00 89.19 706 CYS A N 1
ATOM 5528 C CA . CYS A 1 706 ? -2.648 -1.117 31.017 1.00 89.19 706 CYS A CA 1
ATOM 5529 C C . CYS A 1 706 ? -1.723 0.059 31.373 1.00 89.19 706 CYS A C 1
ATOM 5531 O O . CYS A 1 706 ? -2.175 1.203 31.417 1.00 89.19 706 CYS A O 1
ATOM 5533 N N . GLU A 1 707 ? -0.420 -0.186 31.541 1.00 88.25 707 GLU A N 1
ATOM 5534 C CA . GLU A 1 707 ? 0.573 0.868 31.790 1.00 88.25 707 GLU A CA 1
ATOM 5535 C C . GLU A 1 707 ? 0.723 1.844 30.619 1.00 88.25 707 GLU A C 1
ATOM 5537 O O . GLU A 1 707 ? 0.995 3.027 30.814 1.00 88.25 707 GLU A O 1
ATOM 5542 N N . LYS A 1 708 ? 0.553 1.381 29.377 1.00 86.25 708 LYS A N 1
ATOM 5543 C CA . LYS A 1 708 ? 0.613 2.269 28.207 1.00 86.25 708 LYS A CA 1
ATOM 5544 C C . LYS A 1 708 ? -0.566 3.232 28.147 1.00 86.25 708 LYS A C 1
ATOM 5546 O O . LYS A 1 708 ? -0.365 4.368 27.744 1.00 86.25 708 LYS A O 1
ATOM 5551 N N . VAL A 1 709 ? -1.759 2.805 28.565 1.00 83.25 709 VAL A N 1
ATOM 5552 C CA . VAL A 1 709 ? -2.948 3.677 28.631 1.00 83.25 709 VAL A CA 1
ATOM 5553 C C . VAL A 1 709 ? -2.800 4.727 29.728 1.00 83.25 709 VAL A C 1
ATOM 5555 O O . VAL A 1 709 ? -3.308 5.835 29.598 1.00 83.25 709 VAL A O 1
ATOM 5558 N N . SER A 1 710 ? -2.087 4.404 30.809 1.00 76.75 710 SER A N 1
ATOM 5559 C CA . SER A 1 710 ? -1.852 5.358 31.889 1.00 76.75 710 SER A CA 1
ATOM 5560 C C . SER A 1 710 ? -0.717 6.346 31.607 1.00 76.75 710 SER A C 1
ATOM 5562 O O . SER A 1 710 ? -0.640 7.356 32.307 1.00 76.75 710 SER A O 1
ATOM 5564 N N . LYS A 1 711 ? 0.128 6.130 30.591 1.00 83.06 711 LYS A N 1
ATOM 5565 C CA . LYS A 1 711 ? 1.152 7.102 30.169 1.00 83.06 711 LYS A CA 1
ATOM 5566 C C . LYS A 1 711 ? 0.529 8.246 29.362 1.00 83.06 711 LYS A C 1
ATOM 5568 O O . LYS A 1 711 ? -0.408 8.037 28.605 1.00 83.06 711 LYS A O 1
ATOM 5573 N N . GLY A 1 712 ? 1.036 9.465 29.562 1.00 77.00 712 GLY A N 1
ATOM 5574 C CA . GLY A 1 712 ? 0.602 10.642 28.801 1.00 77.00 712 GLY A CA 1
ATOM 5575 C C . GLY A 1 712 ? 1.076 10.611 27.345 1.00 77.00 712 GLY A C 1
ATOM 5576 O O . GLY A 1 712 ? 2.015 9.889 27.005 1.00 77.00 712 GLY A O 1
ATOM 5577 N N . ASP A 1 713 ? 0.444 11.421 26.498 1.00 84.62 713 ASP A N 1
ATOM 5578 C CA . ASP A 1 713 ? 0.773 11.510 25.076 1.00 84.62 713 ASP A CA 1
ATOM 5579 C C . ASP A 1 713 ? 1.942 12.469 24.811 1.00 84.62 713 ASP A C 1
ATOM 5581 O O . ASP A 1 713 ? 2.110 13.492 25.487 1.00 84.62 713 ASP A O 1
ATOM 5585 N N . ASP A 1 714 ? 2.718 12.177 23.764 1.00 85.19 714 ASP A N 1
ATOM 5586 C CA . ASP A 1 714 ? 3.755 13.084 23.270 1.00 85.19 714 ASP A CA 1
ATOM 5587 C C . ASP A 1 714 ? 3.124 14.172 22.386 1.00 85.19 714 ASP A C 1
ATOM 5589 O O . ASP A 1 714 ? 2.621 13.910 21.288 1.00 85.19 714 ASP A O 1
ATOM 5593 N N . LEU A 1 715 ? 3.115 15.407 22.889 1.00 88.56 715 LEU A N 1
ATOM 5594 C CA . LEU A 1 715 ? 2.518 16.568 22.230 1.00 88.56 715 LEU A CA 1
ATOM 5595 C C . LEU A 1 715 ? 3.584 17.615 21.871 1.00 88.56 715 LEU A C 1
ATOM 5597 O O . LEU A 1 715 ? 4.574 17.767 22.593 1.00 88.56 715 LEU A O 1
ATOM 5601 N N . PRO A 1 716 ? 3.374 18.408 20.796 1.00 87.31 716 PRO A N 1
ATOM 5602 C CA . PRO A 1 716 ? 4.303 19.466 20.412 1.00 87.31 716 PRO A CA 1
ATOM 5603 C C . PRO A 1 716 ? 4.599 20.441 21.565 1.00 87.31 716 PRO A C 1
ATOM 5605 O O . PRO A 1 716 ? 3.723 20.715 22.394 1.00 87.31 716 PRO A O 1
ATOM 5608 N N . PRO A 1 717 ? 5.807 21.031 21.617 1.00 86.50 717 PRO A N 1
ATOM 5609 C CA . PRO A 1 717 ? 6.189 21.917 22.708 1.00 86.50 717 PRO A CA 1
ATOM 5610 C C . PRO A 1 717 ? 5.233 23.114 22.810 1.00 86.50 717 PRO A C 1
ATOM 5612 O O . PRO A 1 717 ? 4.987 23.820 21.834 1.00 86.50 717 PRO A O 1
ATOM 5615 N N . GLY A 1 718 ? 4.701 23.336 24.013 1.00 86.19 718 GLY A N 1
ATOM 5616 C CA . GLY A 1 718 ? 3.742 24.407 24.309 1.00 86.19 718 GLY A CA 1
ATOM 5617 C C . GLY A 1 718 ? 2.273 24.024 24.105 1.00 86.19 718 GLY A C 1
ATOM 5618 O O . GLY A 1 718 ? 1.398 24.816 24.444 1.00 86.19 718 GLY A O 1
ATOM 5619 N N . VAL A 1 719 ? 1.980 22.822 23.598 1.00 91.12 719 VAL A N 1
ATOM 5620 C CA . VAL A 1 719 ? 0.620 22.266 23.572 1.00 91.12 719 VAL A CA 1
ATOM 5621 C C . VAL A 1 719 ? 0.363 21.545 24.893 1.00 91.12 719 VAL A C 1
ATOM 5623 O O . VAL A 1 719 ? 1.181 20.743 25.341 1.00 91.12 719 VAL A O 1
ATOM 5626 N N . ILE A 1 720 ? -0.759 21.867 25.530 1.00 89.31 720 ILE A N 1
ATOM 5627 C CA . ILE A 1 720 ? -1.209 21.245 26.782 1.00 89.31 720 ILE A CA 1
ATOM 5628 C C . ILE A 1 720 ? -2.121 20.065 26.448 1.00 89.31 720 ILE A C 1
ATOM 5630 O O . ILE A 1 720 ? -1.976 18.975 27.001 1.00 89.31 720 ILE A O 1
ATOM 5634 N N . ARG A 1 721 ? -3.042 20.295 25.507 1.00 89.94 721 ARG A N 1
ATOM 5635 C CA . ARG A 1 721 ? -4.081 19.348 25.119 1.00 89.94 721 ARG A CA 1
ATOM 5636 C C . ARG A 1 721 ? -4.417 19.480 23.641 1.00 89.94 721 ARG A C 1
ATOM 5638 O O . ARG A 1 721 ? -4.398 20.582 23.087 1.00 89.94 721 ARG A O 1
ATOM 5645 N N . MET A 1 722 ? -4.740 18.361 23.007 1.00 92.69 722 MET A N 1
ATOM 5646 C CA . MET A 1 722 ? -5.211 18.306 21.625 1.00 92.69 722 MET A CA 1
ATOM 5647 C C . MET A 1 722 ? -6.474 17.454 21.566 1.00 92.69 722 MET A C 1
ATOM 5649 O O . MET A 1 722 ? -6.491 16.341 22.078 1.00 92.69 722 MET A O 1
ATOM 5653 N N . ILE A 1 723 ? -7.526 17.962 20.934 1.00 93.69 723 ILE A N 1
ATOM 5654 C CA . ILE A 1 723 ? -8.788 17.239 20.761 1.00 93.69 723 ILE A CA 1
ATOM 5655 C C . ILE A 1 723 ? -9.041 17.073 19.272 1.00 93.69 723 ILE A C 1
ATOM 5657 O O . ILE A 1 723 ? -8.932 18.038 18.517 1.00 93.69 723 ILE A O 1
ATOM 5661 N N . LYS A 1 724 ? -9.394 15.856 18.862 1.00 95.12 724 LYS A N 1
ATOM 5662 C CA . LYS A 1 724 ? -9.811 15.522 17.499 1.00 95.12 724 LYS A CA 1
ATOM 5663 C C . LYS A 1 724 ? -11.242 15.011 17.519 1.00 95.12 724 LYS A C 1
ATOM 5665 O O . LYS A 1 724 ? -11.534 14.031 18.198 1.00 95.12 724 LYS A O 1
ATOM 5670 N N . VAL A 1 725 ? -12.109 15.652 16.749 1.00 95.00 725 VAL A N 1
ATOM 5671 C CA . VAL A 1 725 ? -13.515 15.284 16.584 1.00 95.00 725 VAL A CA 1
ATOM 5672 C C . VAL A 1 725 ? -13.700 14.687 15.195 1.00 95.00 725 VAL A C 1
ATOM 5674 O O . VAL A 1 725 ? -13.349 15.313 14.192 1.00 95.00 725 VAL A O 1
ATOM 5677 N N . TYR A 1 726 ? -14.238 13.472 15.141 1.00 95.69 726 TYR A N 1
ATOM 5678 C CA . TYR A 1 726 ? -14.532 12.751 13.907 1.00 95.69 726 TYR A CA 1
ATOM 5679 C C . TYR A 1 726 ? -16.009 12.925 13.567 1.00 95.69 726 TYR A C 1
ATOM 5681 O O . TYR A 1 726 ? -16.879 12.605 14.380 1.00 95.69 726 TYR A O 1
ATOM 5689 N N . ILE A 1 727 ? -16.294 13.414 12.362 1.00 95.44 727 ILE A N 1
ATOM 5690 C CA . ILE A 1 727 ? -17.655 13.611 11.861 1.00 95.44 727 ILE A CA 1
ATOM 5691 C C . ILE A 1 727 ? -17.854 12.715 10.647 1.00 95.44 727 ILE A C 1
ATOM 5693 O O . ILE A 1 727 ? -17.141 12.840 9.651 1.00 95.44 727 ILE A O 1
ATOM 5697 N N . ALA A 1 728 ? -18.845 11.828 10.720 1.00 95.62 728 ALA A N 1
ATOM 5698 C CA . ALA A 1 728 ? -19.258 11.020 9.586 1.00 95.62 728 ALA A CA 1
ATOM 5699 C C . ALA A 1 728 ? -20.370 11.711 8.796 1.00 95.62 728 ALA A C 1
ATOM 5701 O O . ALA A 1 728 ? -21.405 12.110 9.338 1.00 95.62 728 ALA A O 1
ATOM 5702 N N . ILE A 1 729 ? -20.163 11.786 7.486 1.00 94.25 729 ILE A N 1
ATOM 5703 C CA . ILE A 1 729 ? -21.061 12.389 6.511 1.00 94.25 729 ILE A CA 1
ATOM 5704 C C . ILE A 1 729 ? -21.492 11.293 5.545 1.00 94.25 729 ILE A C 1
ATOM 5706 O O . ILE A 1 729 ? -20.665 10.636 4.905 1.00 94.25 729 ILE A O 1
ATOM 5710 N N . LYS A 1 730 ? -22.802 11.094 5.419 1.00 92.56 730 LYS A N 1
ATOM 5711 C CA . LYS A 1 730 ? -23.363 10.149 4.453 1.00 92.56 730 LYS A CA 1
ATOM 5712 C C . LYS A 1 730 ? -23.609 10.888 3.139 1.00 92.56 730 LYS A C 1
ATOM 5714 O O . LYS A 1 730 ? -24.441 11.791 3.101 1.00 92.56 730 LYS A O 1
ATOM 5719 N N . ARG A 1 731 ? -22.904 10.515 2.068 1.00 92.06 731 ARG A N 1
ATOM 5720 C CA . ARG A 1 731 ? -23.092 11.113 0.737 1.00 92.06 731 ARG A CA 1
ATOM 5721 C C . ARG A 1 731 ? -23.910 10.177 -0.138 1.00 92.06 731 ARG A C 1
ATOM 5723 O O . ARG A 1 731 ? -23.556 9.012 -0.310 1.00 92.06 731 ARG A O 1
ATOM 5730 N N . LYS A 1 732 ? -25.030 10.688 -0.647 1.00 91.75 732 LYS A N 1
ATOM 5731 C CA . LYS A 1 732 ? -25.876 9.997 -1.623 1.00 91.75 732 LYS A CA 1
ATOM 5732 C C . LYS A 1 732 ? -25.549 10.501 -3.020 1.00 91.75 732 LYS A C 1
ATOM 5734 O O . LYS A 1 732 ? -25.165 11.658 -3.164 1.00 91.75 732 LYS A O 1
ATOM 5739 N N . LEU A 1 733 ? -25.771 9.645 -4.013 1.00 92.31 733 LEU A N 1
ATOM 5740 C CA . LEU A 1 733 ? -25.666 10.018 -5.417 1.00 92.31 733 LEU A CA 1
ATOM 5741 C C . LEU A 1 733 ? -26.560 11.230 -5.721 1.00 92.31 733 LEU A C 1
ATOM 5743 O O . LEU A 1 733 ? -27.720 11.287 -5.305 1.00 92.31 733 LEU A O 1
ATOM 5747 N N . SER A 1 734 ? -26.014 12.189 -6.452 1.00 91.88 734 SER A N 1
ATOM 5748 C CA . SER A 1 734 ? -26.648 13.452 -6.798 1.00 91.88 734 SER A CA 1
ATOM 5749 C C . SER A 1 734 ? -26.384 13.821 -8.260 1.00 91.88 734 SER A C 1
ATOM 5751 O O . SER A 1 734 ? -25.484 13.293 -8.914 1.00 91.88 734 SER A O 1
ATOM 5753 N N . VAL A 1 735 ? -27.220 14.700 -8.817 1.00 91.81 735 VAL A N 1
ATOM 5754 C CA . VAL A 1 735 ? -27.059 15.147 -10.207 1.00 91.81 735 VAL A CA 1
ATOM 5755 C C . VAL A 1 735 ? -25.778 15.971 -10.317 1.00 91.81 735 VAL A C 1
ATOM 5757 O O . VAL A 1 735 ? -25.625 16.966 -9.613 1.00 91.81 735 VAL A O 1
ATOM 5760 N N . GLY A 1 736 ? -24.893 15.568 -11.226 1.00 91.38 736 GLY A N 1
ATOM 5761 C CA . GLY A 1 736 ? -23.572 16.172 -11.412 1.00 91.38 736 GLY A CA 1
ATOM 5762 C C . GLY A 1 736 ? -22.420 15.312 -10.889 1.00 91.38 736 GLY A C 1
ATOM 5763 O O . GLY A 1 736 ? -21.271 15.607 -11.210 1.00 91.38 736 GLY A O 1
ATOM 5764 N N . ASP A 1 737 ? -22.706 14.235 -10.150 1.00 93.31 737 ASP A N 1
ATOM 5765 C CA . ASP A 1 737 ? -21.677 13.278 -9.744 1.00 93.31 737 ASP A CA 1
ATOM 5766 C C . ASP A 1 737 ? -21.117 12.518 -10.954 1.00 93.31 737 ASP A C 1
ATOM 5768 O O . ASP A 1 737 ? -21.852 12.059 -11.832 1.00 93.31 737 ASP A O 1
ATOM 5772 N N . LYS A 1 738 ? -19.790 12.361 -10.984 1.00 93.44 738 LYS A N 1
ATOM 5773 C CA . LYS A 1 738 ? -19.096 11.584 -12.013 1.00 93.44 738 LYS A CA 1
ATOM 5774 C C . LYS A 1 738 ? -19.184 10.094 -11.682 1.00 93.44 738 LYS A C 1
ATOM 5776 O O . LYS A 1 738 ? -18.771 9.676 -10.603 1.00 93.44 738 LYS A O 1
ATOM 5781 N N . MET A 1 739 ? -19.656 9.300 -12.638 1.00 92.50 739 MET A N 1
ATOM 5782 C CA . MET A 1 739 ? -19.662 7.837 -12.584 1.00 92.50 739 MET A CA 1
ATOM 5783 C C . MET A 1 739 ? -18.920 7.286 -13.805 1.00 92.50 739 MET A C 1
ATOM 5785 O O . MET A 1 739 ? -18.968 7.902 -14.871 1.00 92.50 739 MET A O 1
ATOM 5789 N N . ALA A 1 740 ? -18.218 6.169 -13.632 1.00 89.50 740 ALA A N 1
ATOM 5790 C CA . ALA A 1 740 ? -17.466 5.477 -14.674 1.00 89.50 740 ALA A CA 1
ATOM 5791 C C . ALA A 1 740 ? -17.572 3.965 -14.483 1.00 89.50 740 ALA A C 1
ATOM 5793 O O . ALA A 1 740 ? -17.653 3.544 -13.302 1.00 89.50 740 ALA A O 1
#